Protein AF-A0A420I7E7-F1 (afdb_monomer_lite)

Radius of gyration: 39.07 Å; chains: 1; bounding box: 84×139×110 Å

Organism: NCBI:txid212602

Secondary structure (DSSP, 8-state):
-------------THHHHHHHHHHHHHHHHHHHHHHHHHHHHHHHHHTT--HHHHHHHHHHHTTT--STTGGGTS-TTHHHHHHHHHHHTT------SSSHHHHHHHHHHHT-SSPPPPPTTSTTHHHHS------------------------------------------------------------------PPPTTHHHHTT----TTHHHHHHHHHH--GGGSB-SSS--HHHHHHHHHHHHHHTT--GGGTGGGGGGGB-HHHHHHIIIIITTSSS--HHHHHHHHHHHHS-HHHHHHHHHHHHH--HHHHHHH-TTS-HHHHHHHHHHHHHHHGGGS-GGG-SHHHHHHHHHHHHHTSTTTHHHHHT--SSHHHHHHHHHHHHHHHHHHHHHHHHHHHHHHHHHHHHHHT--HHHHHHHSTTTTSSTT--

Sequence (438 aa):
MPDNNLQAESQISPDSEVNTQISVDSGRQESQVATEYIQKHIDGYSKHNFVGEQLWEAFVDDFENFKTQSDWQRGDNFTVRSLRDMLRSKGVYIPKERGTSTISKHLANLVNSTSFPDWNKEDRDYLKVMPPYRSENKTWRTANSRNKPGYYNHDENLENRYQEAGPSEYYRPRSSAPARQQSILNYNQDNFSHGGQAPQDQASFSRYNVSHNTKQISTLERVYPEKLKYRGDGDTFDYKFHIFMSRCRQSAIPFDETPTAFSVMLTGMALSFYYVHLDQILDPTLDNLCSAMKDRFENFEYRRNQQDAWHELKINDIINMHPEKSLSQCLQIFIEKVDEMKFGLPPGLKNDETVHHKIRSACEDHSAFTTVCDRSASTVNGLISDLQASASRYDRRQLKQRYNRQLEYLNILAPYFQMDASYVLRNHVGLKIIQNMK

Structure (mmCIF, N/CA/C/O backbone):
data_AF-A0A420I7E7-F1
#
_entry.id   AF-A0A420I7E7-F1
#
loop_
_atom_site.group_PDB
_atom_site.id
_atom_site.type_symbol
_atom_site.label_atom_id
_atom_site.label_alt_id
_atom_site.label_comp_id
_atom_site.label_asym_id
_atom_site.label_entity_id
_atom_site.label_seq_id
_atom_site.pdbx_PDB_ins_code
_atom_site.Cartn_x
_atom_site.Cartn_y
_atom_site.Cartn_z
_atom_site.occupancy
_atom_site.B_iso_or_equiv
_atom_site.auth_seq_id
_atom_site.auth_comp_id
_atom_site.auth_asym_id
_atom_site.auth_atom_id
_atom_site.pdbx_PDB_model_num
ATOM 1 N N . MET A 1 1 ? 10.794 -105.557 39.381 1.00 32.12 1 MET A N 1
ATOM 2 C CA . MET A 1 1 ? 12.096 -104.914 39.643 1.00 32.12 1 MET A CA 1
ATOM 3 C C . MET A 1 1 ? 12.225 -103.756 38.669 1.00 32.12 1 MET A C 1
ATOM 5 O O . MET A 1 1 ? 12.002 -104.006 37.489 1.00 32.12 1 MET A O 1
ATOM 9 N N . PRO A 1 2 ? 12.423 -102.521 39.151 1.00 56.84 2 PRO A N 1
ATOM 10 C CA . PRO A 1 2 ? 12.460 -101.319 38.318 1.00 56.84 2 PRO A CA 1
ATOM 11 C C . PRO A 1 2 ? 13.872 -101.043 37.787 1.00 56.84 2 PRO A C 1
ATOM 13 O O . PRO A 1 2 ? 14.835 -101.528 38.373 1.00 56.84 2 PRO A O 1
ATOM 16 N N . ASP A 1 3 ? 13.985 -100.185 36.771 1.00 34.69 3 ASP A N 1
ATOM 17 C CA . ASP A 1 3 ? 15.064 -99.193 36.750 1.00 34.69 3 ASP A CA 1
ATOM 18 C C . ASP A 1 3 ? 14.665 -97.918 35.982 1.00 34.69 3 ASP A C 1
ATOM 20 O O . ASP A 1 3 ? 13.607 -97.875 35.350 1.00 34.69 3 ASP A O 1
ATOM 24 N N . ASN A 1 4 ? 15.439 -96.847 36.173 1.00 39.47 4 ASN A N 1
ATOM 25 C CA . ASN A 1 4 ? 14.902 -95.481 36.243 1.00 39.47 4 ASN A CA 1
ATOM 26 C C . ASN A 1 4 ? 14.775 -94.649 34.950 1.00 39.47 4 ASN A C 1
ATOM 28 O O . ASN A 1 4 ? 15.397 -94.890 33.919 1.00 39.47 4 ASN A O 1
ATOM 32 N N . ASN A 1 5 ? 13.945 -93.609 35.085 1.00 38.84 5 ASN A N 1
ATOM 33 C CA . ASN A 1 5 ? 13.533 -92.630 34.081 1.00 38.84 5 ASN A CA 1
ATOM 34 C C . ASN A 1 5 ? 14.481 -91.410 34.013 1.00 38.84 5 ASN A C 1
ATOM 36 O O . ASN A 1 5 ? 14.996 -90.977 35.043 1.00 38.84 5 ASN A O 1
ATOM 40 N N . LEU A 1 6 ? 14.645 -90.810 32.827 1.00 40.97 6 LEU A N 1
ATOM 41 C CA . LEU A 1 6 ? 15.304 -89.511 32.629 1.00 40.97 6 LEU A CA 1
ATOM 42 C C . LEU A 1 6 ? 14.827 -88.852 31.318 1.00 40.97 6 LEU A C 1
ATOM 44 O O . LEU A 1 6 ? 15.379 -89.080 30.243 1.00 40.97 6 LEU A O 1
ATOM 48 N N . GLN A 1 7 ? 13.807 -87.999 31.417 1.00 38.44 7 GLN A N 1
ATOM 49 C CA . GLN A 1 7 ? 13.461 -86.992 30.409 1.00 38.44 7 GLN A CA 1
ATOM 50 C C . GLN A 1 7 ? 13.280 -85.649 31.119 1.00 38.44 7 GLN A C 1
ATOM 52 O O . GLN A 1 7 ? 12.657 -85.589 32.178 1.00 38.44 7 GLN A O 1
ATOM 57 N N . ALA A 1 8 ? 13.868 -84.591 30.562 1.00 33.88 8 ALA A N 1
ATOM 58 C CA . ALA A 1 8 ? 13.848 -83.253 31.142 1.00 33.88 8 ALA A CA 1
ATOM 59 C C . ALA A 1 8 ? 12.901 -82.343 30.351 1.00 33.88 8 ALA A C 1
ATOM 61 O O . ALA A 1 8 ? 13.100 -82.130 29.156 1.00 33.88 8 ALA A O 1
ATOM 62 N N . GLU A 1 9 ? 11.903 -81.782 31.031 1.00 33.66 9 GLU A N 1
ATOM 63 C CA . GLU A 1 9 ? 11.088 -80.682 30.516 1.00 33.66 9 GLU A CA 1
ATOM 64 C C . GLU A 1 9 ? 11.728 -79.340 30.898 1.00 33.66 9 GLU A C 1
ATOM 66 O O . GLU A 1 9 ? 12.088 -79.122 32.055 1.00 33.66 9 GLU A O 1
ATOM 71 N N . SER A 1 10 ? 11.833 -78.413 29.944 1.00 35.81 10 SER A N 1
ATOM 72 C CA . SER A 1 10 ? 12.172 -77.010 30.210 1.00 35.81 10 SER A CA 1
ATOM 73 C C . SER A 1 10 ? 10.945 -76.133 29.966 1.00 35.81 10 SER A C 1
ATOM 75 O O . SER A 1 10 ? 10.550 -75.928 28.817 1.00 35.81 10 SER A O 1
ATOM 77 N N . GLN A 1 11 ? 10.340 -75.616 31.036 1.00 36.00 11 GLN A N 1
ATOM 78 C CA . GLN A 1 11 ? 9.202 -74.701 30.929 1.00 36.00 11 GLN A CA 1
ATOM 79 C C . GLN A 1 11 ? 9.660 -73.310 30.465 1.00 36.00 11 GLN A C 1
ATOM 81 O O . GLN A 1 11 ? 10.641 -72.769 30.974 1.00 36.00 11 GLN A O 1
ATOM 86 N N . ILE A 1 12 ? 8.924 -72.724 29.519 1.00 40.22 12 ILE A N 1
ATOM 87 C CA . ILE A 1 12 ? 9.077 -71.331 29.079 1.00 40.22 12 ILE A CA 1
ATOM 88 C C . ILE A 1 12 ? 7.895 -70.541 29.658 1.00 40.22 12 ILE A C 1
ATOM 90 O O . ILE A 1 12 ? 6.745 -70.920 29.445 1.00 40.22 12 ILE A O 1
ATOM 94 N N . SER A 1 13 ? 8.176 -69.473 30.415 1.00 40.16 13 SER A N 1
ATOM 95 C CA . SER A 1 13 ? 7.139 -68.636 31.046 1.00 40.16 13 SER A CA 1
ATOM 96 C C . SER A 1 13 ? 6.489 -67.696 30.019 1.00 40.16 13 SER A C 1
ATOM 98 O O . SER A 1 13 ? 7.227 -67.081 29.244 1.00 40.16 13 SER A O 1
ATOM 100 N N . PRO A 1 14 ? 5.153 -67.516 30.023 1.00 46.78 14 PRO A N 1
ATOM 101 C CA . PRO A 1 14 ? 4.445 -66.674 29.048 1.00 46.78 14 PRO A CA 1
ATOM 102 C C . PRO A 1 14 ? 4.691 -65.160 29.208 1.00 46.78 14 PRO A C 1
ATOM 104 O O . PRO A 1 14 ? 4.325 -64.378 28.332 1.00 46.78 14 PRO A O 1
ATOM 107 N N . ASP A 1 15 ? 5.327 -64.721 30.297 1.00 43.09 15 ASP A N 1
ATOM 108 C CA . ASP A 1 15 ? 5.531 -63.297 30.607 1.00 43.09 15 ASP A CA 1
ATOM 109 C C . ASP A 1 15 ? 6.568 -62.600 29.703 1.00 43.09 15 ASP A C 1
ATOM 111 O O . ASP A 1 15 ? 6.621 -61.369 29.647 1.00 43.09 15 ASP A O 1
ATOM 115 N N . SER A 1 16 ? 7.406 -63.360 28.989 1.00 47.81 16 SER A N 1
ATOM 116 C CA . SER A 1 16 ? 8.462 -62.810 28.125 1.00 47.81 16 SER A CA 1
ATOM 117 C C . SER A 1 16 ? 7.927 -62.257 26.800 1.00 47.81 16 SER A C 1
ATOM 119 O O . SER A 1 16 ? 8.373 -61.196 26.355 1.00 47.81 16 SER A O 1
ATOM 121 N N . GLU A 1 17 ? 6.948 -62.925 26.184 1.00 47.41 17 GLU A N 1
ATOM 122 C CA . GLU A 1 17 ? 6.347 -62.481 24.921 1.00 47.41 17 GLU A CA 1
ATOM 123 C C . GLU A 1 17 ? 5.494 -61.226 25.133 1.00 47.41 17 GLU A C 1
ATOM 125 O O . GLU A 1 17 ? 5.670 -60.238 24.422 1.00 47.41 17 GLU A O 1
ATOM 130 N N . VAL A 1 18 ? 4.660 -61.201 26.180 1.00 47.66 18 VAL A N 1
ATOM 131 C CA . VAL A 1 18 ? 3.780 -60.059 26.496 1.00 47.66 18 VAL A CA 1
ATOM 132 C C . VAL A 1 18 ? 4.580 -58.776 26.740 1.00 47.66 18 VAL A C 1
ATOM 134 O O . VAL A 1 18 ? 4.256 -57.727 26.182 1.00 47.66 18 VAL A O 1
ATOM 137 N N . ASN A 1 19 ? 5.663 -58.848 27.520 1.00 44.34 19 ASN A N 1
ATOM 138 C CA . ASN A 1 19 ? 6.485 -57.676 27.832 1.00 44.34 19 ASN A CA 1
ATOM 139 C C . ASN A 1 19 ? 7.280 -57.180 26.601 1.00 44.34 19 ASN A C 1
ATOM 141 O O . ASN A 1 19 ? 7.504 -55.981 26.430 1.00 44.34 19 ASN A O 1
ATOM 145 N N . THR A 1 20 ? 7.645 -58.095 25.693 1.00 50.88 20 THR A N 1
ATOM 146 C CA . THR A 1 20 ? 8.273 -57.752 24.407 1.00 50.88 20 THR A CA 1
ATOM 147 C C . THR A 1 20 ? 7.270 -57.078 23.465 1.00 50.88 20 THR A C 1
ATOM 149 O O . THR A 1 20 ? 7.597 -56.054 22.865 1.00 50.88 20 THR A O 1
ATOM 152 N N . GLN A 1 21 ? 6.030 -57.578 23.389 1.00 50.66 21 GLN A N 1
ATOM 153 C CA . GLN A 1 21 ? 4.949 -56.963 22.613 1.00 50.66 21 GLN A CA 1
ATOM 154 C C . GLN A 1 21 ? 4.658 -55.527 23.086 1.00 50.66 21 GLN A C 1
ATOM 156 O O . GLN A 1 21 ? 4.624 -54.614 22.265 1.00 50.66 21 GLN A O 1
ATOM 161 N N . ILE A 1 22 ? 4.507 -55.314 24.401 1.00 52.28 22 ILE A N 1
ATOM 162 C CA . ILE A 1 22 ? 4.182 -54.002 24.994 1.00 52.28 22 ILE A CA 1
ATOM 163 C C . ILE A 1 22 ? 5.302 -52.980 24.751 1.00 52.28 22 ILE A C 1
ATOM 165 O O . ILE A 1 22 ? 5.020 -51.830 24.413 1.00 52.28 22 ILE A O 1
ATOM 169 N N . SER A 1 23 ? 6.570 -53.391 24.867 1.00 56.19 23 SER A N 1
ATOM 170 C CA . SER A 1 23 ? 7.725 -52.518 24.610 1.00 56.19 23 SER A CA 1
ATOM 171 C C . SER A 1 23 ? 7.819 -52.103 23.133 1.00 56.19 23 SER A C 1
ATOM 173 O O . SER A 1 23 ? 8.045 -50.932 22.819 1.00 56.19 23 SER A O 1
ATOM 175 N N . VAL A 1 24 ? 7.568 -53.043 22.213 1.00 57.84 24 VAL A N 1
ATOM 176 C CA . VAL A 1 24 ? 7.570 -52.779 20.765 1.00 57.84 24 VAL A CA 1
ATOM 177 C C . VAL A 1 24 ? 6.392 -51.895 20.345 1.00 57.84 24 VAL A C 1
ATOM 179 O O . VAL A 1 24 ? 6.581 -51.004 19.518 1.00 57.84 24 VAL A O 1
ATOM 182 N N . ASP A 1 25 ? 5.201 -52.095 20.914 1.00 56.00 25 ASP A N 1
ATOM 183 C CA . ASP A 1 25 ? 4.015 -51.290 20.592 1.00 56.00 25 ASP A CA 1
ATOM 184 C C . ASP A 1 25 ? 4.145 -49.853 21.129 1.00 56.00 25 ASP A C 1
ATOM 186 O O . ASP A 1 25 ? 3.945 -48.893 20.384 1.00 56.00 25 ASP A O 1
ATOM 190 N N . SER A 1 26 ? 4.637 -49.692 22.365 1.00 59.59 26 SER A N 1
ATOM 191 C CA . SER A 1 26 ? 4.950 -48.380 22.962 1.00 59.59 26 SER A CA 1
ATOM 192 C C . SER A 1 26 ? 5.945 -47.584 22.107 1.00 59.59 26 SER A C 1
ATOM 194 O O . SER A 1 26 ? 5.677 -46.444 21.726 1.00 59.59 26 SER A O 1
ATOM 196 N N . GLY A 1 27 ? 7.073 -48.200 21.728 1.00 61.09 27 GLY A N 1
ATOM 197 C CA . GLY A 1 27 ? 8.088 -47.545 20.894 1.00 61.09 27 GLY A CA 1
ATOM 198 C C . GLY A 1 27 ? 7.597 -47.213 19.478 1.00 61.09 27 GLY A C 1
ATOM 199 O O . GLY A 1 27 ? 7.996 -46.203 18.894 1.00 61.09 27 GLY A O 1
ATOM 200 N N . ARG A 1 28 ? 6.688 -48.028 18.928 1.00 62.97 28 ARG A N 1
ATOM 201 C CA . ARG A 1 28 ? 6.045 -47.775 17.632 1.00 62.97 28 ARG A CA 1
ATOM 202 C C . ARG A 1 28 ? 5.073 -46.597 17.703 1.00 62.97 28 ARG A C 1
ATOM 204 O O . ARG A 1 28 ? 5.064 -45.772 16.790 1.00 62.97 28 ARG A O 1
ATOM 211 N N . GLN A 1 29 ? 4.309 -46.491 18.789 1.00 68.19 29 GLN A N 1
ATOM 212 C CA . GLN A 1 29 ? 3.374 -45.394 19.024 1.00 68.19 29 GLN A CA 1
ATOM 213 C C . GLN A 1 29 ? 4.111 -44.060 19.236 1.00 68.19 29 GLN A C 1
ATOM 215 O O . GLN A 1 29 ? 3.751 -43.062 18.612 1.00 68.19 29 GLN A O 1
ATOM 220 N N . GLU A 1 30 ? 5.196 -44.037 20.018 1.00 71.88 30 GLU A N 1
ATOM 221 C CA . GLU A 1 30 ? 6.043 -42.841 20.179 1.00 71.88 30 GLU A CA 1
ATOM 222 C C . GLU A 1 30 ? 6.678 -42.379 18.856 1.00 71.88 30 GLU A C 1
ATOM 224 O O . GLU A 1 30 ? 6.717 -41.180 18.565 1.00 71.88 30 GLU A O 1
ATOM 229 N N . SER A 1 31 ? 7.145 -43.322 18.029 1.00 75.62 31 SER A N 1
ATOM 230 C CA . SER A 1 31 ? 7.728 -43.017 16.717 1.00 75.62 31 SER A CA 1
ATOM 231 C C . SER A 1 31 ? 6.703 -42.420 15.745 1.00 75.62 31 SER A C 1
ATOM 233 O O . SER A 1 31 ? 7.004 -41.461 15.024 1.00 75.62 31 SER A O 1
ATOM 235 N N . GLN A 1 32 ? 5.468 -42.930 15.766 1.00 80.88 32 GLN A N 1
ATOM 236 C CA . GLN A 1 32 ? 4.367 -42.382 14.978 1.00 80.88 32 GLN A CA 1
ATOM 237 C C . GLN A 1 32 ? 3.991 -40.964 15.437 1.00 80.88 32 GLN A C 1
ATOM 239 O O . GLN A 1 32 ? 3.905 -40.069 14.600 1.00 80.88 32 GLN A O 1
ATOM 244 N N . VAL A 1 33 ? 3.862 -40.721 16.747 1.00 85.12 33 VAL A N 1
ATOM 245 C CA . VAL A 1 33 ? 3.541 -39.386 17.291 1.00 85.12 33 VAL A CA 1
ATOM 246 C C . VAL A 1 33 ? 4.613 -38.354 16.925 1.00 85.12 33 VAL A C 1
ATOM 248 O O . VAL A 1 33 ? 4.281 -37.254 16.484 1.00 85.12 33 VAL A O 1
ATOM 251 N N . ALA A 1 34 ? 5.900 -38.702 17.038 1.00 85.38 34 ALA A N 1
ATOM 252 C CA . ALA A 1 34 ? 6.990 -37.815 16.621 1.00 85.38 34 ALA A CA 1
ATOM 253 C C . ALA A 1 34 ? 6.956 -37.522 15.107 1.00 85.38 34 ALA A C 1
ATOM 255 O O . ALA A 1 34 ? 7.209 -36.395 14.684 1.00 85.38 34 ALA A O 1
ATOM 256 N N . THR A 1 35 ? 6.608 -38.520 14.293 1.00 89.38 35 THR A N 1
ATOM 257 C CA . THR A 1 35 ? 6.474 -38.386 12.835 1.00 89.38 35 THR A CA 1
ATOM 258 C C . THR A 1 35 ? 5.319 -37.458 12.450 1.00 89.38 35 THR A C 1
ATOM 260 O O . THR A 1 35 ? 5.520 -36.511 11.691 1.00 89.38 35 THR A O 1
ATOM 263 N N . GLU A 1 36 ? 4.128 -37.680 13.010 1.00 89.19 36 GLU A N 1
ATOM 264 C CA . GLU A 1 36 ? 2.940 -36.851 12.773 1.00 89.19 36 GLU A CA 1
ATOM 265 C C . GLU A 1 36 ? 3.157 -35.403 13.232 1.00 89.19 36 GLU A C 1
ATOM 267 O O . GLU A 1 36 ? 2.757 -34.465 12.539 1.00 89.19 36 GLU A O 1
ATOM 272 N N . TYR A 1 37 ? 3.856 -35.210 14.356 1.00 90.88 37 TYR A N 1
ATOM 273 C CA . TYR A 1 37 ? 4.242 -33.889 14.840 1.00 90.88 37 TYR A CA 1
ATOM 274 C C . TYR A 1 37 ? 5.159 -33.164 13.845 1.00 90.88 37 TYR A C 1
ATOM 276 O O . TYR A 1 37 ? 4.844 -32.053 13.420 1.00 90.88 37 TYR A O 1
ATOM 284 N N . ILE A 1 38 ? 6.248 -33.798 13.393 1.00 92.25 38 ILE A N 1
ATOM 285 C CA . ILE A 1 38 ? 7.159 -33.172 12.423 1.00 92.25 38 ILE A CA 1
ATOM 286 C C . ILE A 1 38 ? 6.428 -32.862 11.108 1.00 92.25 38 ILE A C 1
ATOM 288 O O . ILE A 1 38 ? 6.581 -31.759 10.580 1.00 92.25 38 ILE A O 1
ATOM 292 N N . GLN A 1 39 ? 5.598 -33.780 10.599 1.00 91.19 39 GLN A N 1
ATOM 293 C CA . GLN A 1 39 ? 4.848 -33.562 9.359 1.00 91.19 39 GLN A CA 1
ATOM 294 C C . GLN A 1 39 ? 3.871 -32.382 9.476 1.00 91.19 39 GLN A C 1
ATOM 296 O O . GLN A 1 39 ? 3.858 -31.514 8.605 1.00 91.19 39 GLN A O 1
ATOM 301 N N . LYS A 1 40 ? 3.130 -32.280 10.587 1.00 93.50 40 LYS A N 1
ATOM 302 C CA . LYS A 1 40 ? 2.234 -31.146 10.863 1.00 93.50 40 LYS A CA 1
ATOM 303 C C . LYS A 1 40 ? 2.970 -29.802 10.812 1.00 93.50 40 LYS A C 1
ATOM 305 O O . LYS A 1 40 ? 2.422 -28.835 10.282 1.00 93.50 40 LYS A O 1
ATOM 310 N N . HIS A 1 41 ? 4.191 -29.726 11.344 1.00 91.44 41 HIS A N 1
ATOM 311 C CA . HIS A 1 41 ? 4.982 -28.494 11.307 1.00 91.44 41 HIS A CA 1
ATOM 312 C C . HIS A 1 41 ? 5.585 -28.228 9.914 1.00 91.44 41 HIS A C 1
ATOM 314 O O . HIS A 1 41 ? 5.528 -27.088 9.463 1.00 91.44 41 HIS A O 1
ATOM 320 N N . ILE A 1 42 ? 6.022 -29.247 9.153 1.00 91.06 42 ILE A N 1
ATOM 321 C CA . ILE A 1 42 ? 6.373 -29.093 7.720 1.00 91.06 42 ILE A CA 1
ATOM 322 C C . ILE A 1 42 ? 5.206 -28.469 6.934 1.00 91.06 42 ILE A C 1
ATOM 324 O O . ILE A 1 42 ? 5.407 -27.522 6.165 1.00 91.06 42 ILE A O 1
ATOM 328 N N . ASP A 1 43 ? 3.990 -28.979 7.140 1.00 89.81 43 ASP A N 1
ATOM 329 C CA . ASP A 1 43 ? 2.781 -28.498 6.470 1.00 89.81 43 ASP A CA 1
ATOM 330 C C . ASP A 1 43 ? 2.416 -27.077 6.925 1.00 89.81 43 ASP A C 1
ATOM 332 O O . ASP A 1 43 ? 2.067 -26.232 6.099 1.00 89.81 43 ASP A O 1
ATOM 336 N N . GLY A 1 44 ? 2.559 -26.780 8.222 1.00 86.19 44 GLY A N 1
ATOM 337 C CA . GLY A 1 44 ? 2.379 -25.446 8.800 1.00 86.19 44 GLY A CA 1
ATOM 338 C C . GLY A 1 44 ? 3.327 -24.411 8.192 1.00 86.19 44 GLY A C 1
ATOM 339 O O . GLY A 1 44 ? 2.871 -23.421 7.616 1.00 86.19 44 GLY A O 1
ATOM 340 N N . TYR A 1 45 ? 4.635 -24.666 8.230 1.00 90.12 45 TYR A N 1
ATOM 341 C CA . TYR A 1 45 ? 5.657 -23.791 7.648 1.00 90.12 45 TYR A CA 1
ATOM 342 C C . TYR A 1 45 ? 5.441 -23.566 6.146 1.00 90.12 45 TYR A C 1
ATOM 344 O O . TYR A 1 45 ? 5.587 -22.448 5.649 1.00 90.12 45 TYR A O 1
ATOM 352 N N . SER A 1 46 ? 5.022 -24.611 5.426 1.00 85.56 46 SER A N 1
ATOM 353 C CA . SER A 1 46 ? 4.695 -24.527 3.999 1.00 85.56 46 SER A CA 1
ATOM 354 C C . SER A 1 46 ? 3.437 -23.691 3.739 1.00 85.56 46 SER A C 1
ATOM 356 O O . SER A 1 46 ? 3.429 -22.869 2.823 1.00 85.56 46 SER A O 1
ATOM 358 N N . LYS A 1 47 ? 2.389 -23.854 4.557 1.00 83.56 47 LYS A N 1
ATOM 359 C CA . LYS A 1 47 ? 1.117 -23.118 4.465 1.00 83.56 47 LYS A CA 1
ATOM 360 C C . LYS A 1 47 ? 1.274 -21.628 4.777 1.00 83.56 47 LYS A C 1
ATOM 362 O O . LYS A 1 47 ? 0.658 -20.804 4.104 1.00 83.56 47 LYS A O 1
ATOM 367 N N . HIS A 1 48 ? 2.084 -21.292 5.778 1.00 72.88 48 HIS A N 1
ATOM 368 C CA . HIS A 1 48 ? 2.363 -19.912 6.187 1.00 72.88 48 HIS A CA 1
ATOM 369 C C . HIS A 1 48 ? 3.541 -19.273 5.424 1.00 72.88 48 HIS A C 1
ATOM 371 O O . HIS A 1 48 ? 3.856 -18.111 5.648 1.00 72.88 48 HIS A O 1
ATOM 377 N N . ASN A 1 49 ? 4.149 -20.013 4.487 1.00 81.38 49 ASN A N 1
ATOM 378 C CA . ASN A 1 49 ? 5.283 -19.615 3.647 1.00 81.38 49 ASN A CA 1
ATOM 379 C C . ASN A 1 49 ? 6.489 -19.034 4.409 1.00 81.38 49 ASN A C 1
ATOM 381 O O . ASN A 1 49 ? 7.172 -18.151 3.896 1.00 81.38 49 ASN A O 1
ATOM 385 N N . PHE A 1 50 ? 6.777 -19.538 5.610 1.00 77.44 50 PHE A N 1
ATOM 386 C CA . PHE A 1 50 ? 7.924 -19.066 6.384 1.00 77.44 50 PHE A CA 1
ATOM 387 C C . PHE A 1 50 ? 9.239 -19.290 5.617 1.00 77.44 50 PHE A C 1
ATOM 389 O O . PHE A 1 50 ? 9.450 -20.336 4.992 1.00 77.44 50 PHE A O 1
ATOM 396 N N . VAL A 1 51 ? 10.127 -18.297 5.679 1.00 86.31 51 VAL A N 1
ATOM 397 C CA . VAL A 1 51 ? 11.439 -18.273 5.016 1.00 86.31 51 VAL A CA 1
ATOM 398 C C . VAL A 1 51 ? 12.498 -17.639 5.918 1.00 86.31 51 VAL A C 1
ATOM 400 O O . VAL A 1 51 ? 12.179 -16.841 6.797 1.00 86.31 51 VAL A O 1
ATOM 403 N N . GLY A 1 52 ? 13.766 -17.975 5.675 1.00 85.75 52 GLY A N 1
ATOM 404 C CA . GLY A 1 52 ? 14.924 -17.353 6.316 1.00 85.75 52 GLY A CA 1
ATOM 405 C C . GLY A 1 52 ? 14.848 -17.361 7.843 1.00 85.75 52 GLY A C 1
ATOM 406 O O . GLY A 1 52 ? 14.560 -18.391 8.451 1.00 85.75 52 GLY A O 1
ATOM 407 N N . GLU A 1 53 ? 15.119 -16.205 8.444 1.00 83.44 53 GLU A N 1
ATOM 408 C CA . GLU A 1 53 ? 15.165 -16.007 9.896 1.00 83.44 53 GLU A CA 1
ATOM 409 C C . GLU A 1 53 ? 13.818 -16.296 10.572 1.00 83.44 53 GLU A C 1
ATOM 411 O O . GLU A 1 53 ? 13.787 -17.043 11.543 1.00 83.44 53 GLU A O 1
ATOM 416 N N . GLN A 1 54 ? 12.696 -15.870 9.978 1.00 81.69 54 GLN A N 1
ATOM 417 C CA . GLN A 1 54 ? 11.348 -16.152 10.493 1.00 81.69 54 GLN A CA 1
ATOM 418 C C . GLN A 1 54 ? 11.045 -17.660 10.574 1.00 81.69 54 GLN A C 1
ATOM 420 O O . GLN A 1 54 ? 10.399 -18.123 11.512 1.00 81.69 54 GLN A O 1
ATOM 425 N N . LEU A 1 55 ? 11.505 -18.445 9.590 1.00 90.31 55 LEU A N 1
ATOM 426 C CA . LEU A 1 55 ? 11.363 -19.904 9.629 1.00 90.31 55 LEU A CA 1
ATOM 427 C C . LEU A 1 55 ? 12.259 -20.536 10.695 1.00 90.31 55 LEU A C 1
ATOM 429 O O . LEU A 1 55 ? 11.883 -21.546 11.281 1.00 90.31 55 LEU A O 1
ATOM 433 N N . TRP A 1 56 ? 13.444 -19.974 10.923 1.00 93.38 56 TRP A N 1
ATOM 434 C CA . TRP A 1 56 ? 14.358 -20.455 11.951 1.00 93.38 56 TRP A CA 1
ATOM 435 C C . TRP A 1 56 ? 13.829 -20.166 13.362 1.00 93.38 56 TRP A C 1
ATOM 437 O O . TRP A 1 56 ? 13.819 -21.088 14.170 1.00 93.38 56 TRP A O 1
ATOM 447 N N . GLU A 1 57 ? 13.313 -18.963 13.631 1.00 85.25 57 GLU A N 1
ATOM 448 C CA . GLU A 1 57 ? 12.672 -18.617 14.911 1.00 85.25 57 GLU A CA 1
ATOM 449 C C . GLU A 1 57 ? 11.483 -19.544 15.204 1.00 85.25 57 GLU A C 1
ATOM 451 O O . GLU A 1 57 ? 11.484 -20.245 16.214 1.00 85.25 57 GLU A O 1
ATOM 456 N N . ALA A 1 58 ? 10.530 -19.653 14.268 1.00 86.00 58 ALA A N 1
ATOM 457 C CA . ALA A 1 58 ? 9.378 -20.547 14.417 1.00 86.00 58 ALA A CA 1
ATOM 458 C C . ALA A 1 58 ? 9.795 -22.018 14.608 1.00 86.00 58 ALA A C 1
ATOM 460 O O . ALA A 1 58 ? 9.187 -22.739 15.394 1.00 86.00 58 ALA A O 1
ATOM 461 N N . PHE A 1 59 ? 10.859 -22.461 13.928 1.00 93.25 59 PHE A N 1
ATOM 462 C CA . PHE A 1 59 ? 11.419 -23.799 14.107 1.00 93.25 59 PHE A CA 1
ATOM 463 C C . PHE A 1 59 ? 12.034 -24.014 15.496 1.00 93.25 59 PHE A C 1
ATOM 465 O O . PHE A 1 59 ? 11.852 -25.090 16.064 1.00 93.25 59 PHE A O 1
ATOM 472 N N . VAL A 1 60 ? 12.765 -23.035 16.037 1.00 91.12 60 VAL A N 1
ATOM 473 C CA . VAL A 1 60 ? 13.370 -23.124 17.376 1.00 91.12 60 VAL A CA 1
ATOM 474 C C . VAL A 1 60 ? 12.287 -23.167 18.457 1.00 91.12 60 VAL A C 1
ATOM 476 O O . VAL A 1 60 ? 12.378 -24.011 19.348 1.00 91.12 60 VAL A O 1
ATOM 479 N N . ASP A 1 61 ? 11.250 -22.334 18.338 1.00 88.31 61 ASP A N 1
ATOM 480 C CA . ASP A 1 61 ? 10.118 -22.290 19.272 1.00 88.31 61 ASP A CA 1
ATOM 481 C C . ASP A 1 61 ? 9.293 -23.589 19.239 1.00 88.31 61 ASP A C 1
ATOM 483 O O . ASP A 1 61 ? 9.080 -24.228 20.272 1.00 88.31 61 ASP A O 1
ATOM 487 N N . ASP A 1 62 ? 8.861 -24.029 18.051 1.00 90.38 62 ASP A N 1
ATOM 488 C CA . ASP A 1 62 ? 8.044 -25.240 17.902 1.00 90.38 62 ASP A CA 1
ATOM 489 C C . ASP A 1 62 ? 8.802 -26.500 18.357 1.00 90.38 62 ASP A C 1
ATOM 491 O O . ASP A 1 62 ? 8.242 -27.380 19.014 1.00 90.38 62 ASP A O 1
ATOM 495 N N . PHE A 1 63 ? 10.097 -26.595 18.046 1.00 93.00 63 PHE A N 1
ATOM 496 C CA . PHE A 1 63 ? 10.923 -27.752 18.390 1.00 93.00 63 PHE A CA 1
ATOM 497 C C . PHE A 1 63 ? 11.750 -27.565 19.666 1.00 93.00 63 PHE A C 1
ATOM 499 O O . PHE A 1 63 ? 12.698 -28.325 19.874 1.00 93.00 63 PHE A O 1
ATOM 506 N N . GLU A 1 64 ? 11.366 -26.655 20.574 1.00 88.62 64 GLU A N 1
ATOM 507 C CA . GLU A 1 64 ? 12.109 -26.413 21.821 1.00 88.62 64 GLU A CA 1
ATOM 508 C C . GLU A 1 64 ? 12.336 -27.713 22.619 1.00 88.62 64 GLU A C 1
ATOM 510 O O . GLU A 1 64 ? 13.379 -27.906 23.231 1.00 88.62 64 GLU A O 1
ATOM 515 N N . ASN A 1 65 ? 11.406 -28.669 22.567 1.00 86.19 65 ASN A N 1
ATOM 516 C CA . ASN A 1 65 ? 11.520 -29.948 23.275 1.00 86.19 65 ASN A CA 1
ATOM 517 C C . ASN A 1 65 ? 12.420 -31.002 22.583 1.00 86.19 65 ASN A C 1
ATOM 519 O O . ASN A 1 65 ? 12.642 -32.071 23.147 1.00 86.19 65 ASN A O 1
ATOM 523 N N . PHE A 1 66 ? 12.962 -30.724 21.392 1.00 89.88 66 PHE A N 1
ATOM 524 C CA . PHE A 1 66 ? 13.792 -31.640 20.590 1.00 89.88 66 PHE A CA 1
ATOM 525 C C . PHE A 1 66 ? 15.287 -31.255 20.641 1.00 89.88 66 PHE A C 1
ATOM 527 O O . PHE A 1 66 ? 15.975 -31.148 19.618 1.00 89.88 66 PHE A O 1
ATOM 534 N N . LYS A 1 67 ? 15.812 -31.025 21.854 1.00 87.69 67 LYS A N 1
ATOM 535 C CA . LYS A 1 67 ? 17.193 -30.543 22.071 1.00 87.69 67 LYS A CA 1
ATOM 536 C C . LYS A 1 67 ? 18.268 -31.618 21.849 1.00 87.69 67 LYS A C 1
ATOM 538 O O . LYS A 1 67 ? 19.444 -31.265 21.766 1.00 87.69 67 LYS A O 1
ATOM 543 N N . THR A 1 68 ? 17.923 -32.907 21.753 1.00 88.75 68 THR A N 1
ATOM 544 C CA . THR A 1 68 ? 18.890 -34.016 21.629 1.00 88.75 68 THR A CA 1
ATOM 545 C C . THR A 1 68 ? 18.776 -34.770 20.302 1.00 88.75 68 THR A C 1
ATOM 547 O O . THR A 1 68 ? 17.717 -34.844 19.682 1.00 88.75 68 THR A O 1
ATOM 550 N N . GLN A 1 69 ? 19.871 -35.410 19.869 1.00 87.75 69 GLN A N 1
ATOM 551 C CA . GLN A 1 69 ? 19.873 -36.251 18.663 1.00 87.75 69 GLN A CA 1
ATOM 552 C C . GLN A 1 69 ? 18.836 -37.389 18.744 1.00 87.75 69 GLN A C 1
ATOM 554 O O . GLN A 1 69 ? 18.242 -37.739 17.727 1.00 87.75 69 GLN A O 1
ATOM 559 N N . SER A 1 70 ? 18.612 -37.950 19.936 1.00 86.06 70 SER A N 1
ATOM 560 C CA . SER A 1 70 ? 17.641 -39.022 20.187 1.00 86.06 70 SER A CA 1
ATOM 561 C C . SER A 1 70 ? 16.197 -38.606 19.906 1.00 86.06 70 SER A C 1
ATOM 563 O O . SER A 1 70 ? 15.416 -39.432 19.445 1.00 86.06 70 SER A O 1
ATOM 565 N N . ASP A 1 71 ? 15.838 -37.336 20.108 1.00 86.62 71 ASP A N 1
ATOM 566 C CA . ASP A 1 71 ? 14.473 -36.836 19.876 1.00 86.62 71 ASP A CA 1
ATOM 567 C C . ASP A 1 71 ? 14.129 -36.885 18.382 1.00 86.62 71 ASP A C 1
ATOM 569 O O . ASP A 1 71 ? 13.105 -37.427 17.966 1.00 86.62 71 ASP A O 1
ATOM 573 N N . TRP A 1 72 ? 15.082 -36.451 17.559 1.00 88.00 72 TRP A N 1
ATOM 574 C CA . TRP A 1 72 ? 15.038 -36.521 16.098 1.00 88.00 72 TRP A CA 1
ATOM 575 C C . TRP A 1 72 ? 15.243 -37.926 15.515 1.00 88.00 72 TRP A C 1
ATOM 577 O O . TRP A 1 72 ? 15.204 -38.080 14.296 1.00 88.00 72 TRP A O 1
ATOM 587 N N . GLN A 1 73 ? 15.521 -38.938 16.341 1.00 87.62 73 GLN A N 1
ATOM 588 C CA . GLN A 1 73 ? 15.581 -40.345 15.924 1.00 87.62 73 GLN A CA 1
ATOM 589 C C . GLN A 1 73 ? 14.270 -41.098 16.187 1.00 87.62 73 GLN A C 1
ATOM 591 O O . GLN A 1 73 ? 14.128 -42.223 15.715 1.00 87.62 73 GLN A O 1
ATOM 596 N N . ARG A 1 74 ? 13.311 -40.488 16.904 1.00 85.25 74 ARG A N 1
ATOM 597 C CA . ARG A 1 74 ? 11.966 -41.053 17.102 1.00 85.25 74 ARG A CA 1
ATOM 598 C C . ARG A 1 74 ? 11.115 -40.907 15.838 1.00 85.25 74 ARG A C 1
ATOM 600 O O . ARG A 1 74 ? 10.420 -41.845 15.461 1.00 85.25 74 ARG A O 1
ATOM 607 N N . GLY A 1 75 ? 11.189 -39.752 15.175 1.00 85.75 75 GLY A N 1
ATOM 608 C CA . GLY A 1 75 ? 10.530 -39.517 13.887 1.00 85.75 75 GLY A CA 1
ATOM 609 C C . GLY A 1 75 ? 11.163 -40.325 12.750 1.00 85.75 75 GLY A C 1
ATOM 610 O O . GLY A 1 75 ? 12.357 -40.634 12.780 1.00 85.75 75 GLY A O 1
ATOM 611 N N . ASP A 1 76 ? 10.379 -40.667 11.728 1.00 87.62 76 ASP A N 1
ATOM 612 C CA . ASP A 1 76 ? 10.880 -41.482 10.623 1.00 87.62 76 ASP A CA 1
ATOM 613 C C . ASP A 1 76 ? 11.927 -40.751 9.746 1.00 87.62 76 ASP A C 1
ATOM 615 O O . ASP A 1 76 ? 11.934 -39.528 9.570 1.00 87.62 76 ASP A O 1
ATOM 619 N N . ASN A 1 77 ? 12.821 -41.536 9.136 1.00 85.88 77 ASN A N 1
ATOM 620 C CA . ASN A 1 77 ? 13.956 -41.029 8.357 1.00 85.88 77 ASN A CA 1
ATOM 621 C C . ASN A 1 77 ? 13.576 -40.249 7.081 1.00 85.88 77 ASN A C 1
ATOM 623 O O . ASN A 1 77 ? 14.433 -39.543 6.539 1.00 85.88 77 ASN A O 1
ATOM 627 N N . PHE A 1 78 ? 12.362 -40.408 6.548 1.00 87.38 78 PHE A N 1
ATOM 628 C CA . PHE A 1 78 ? 11.868 -39.633 5.412 1.00 87.38 78 PHE A CA 1
ATOM 629 C C . PHE A 1 78 ? 11.318 -38.292 5.885 1.00 87.38 78 PHE A C 1
ATOM 631 O O . PHE A 1 78 ? 11.768 -37.277 5.365 1.00 87.38 78 PHE A O 1
ATOM 638 N N . THR A 1 79 ? 10.457 -38.252 6.903 1.00 88.62 79 THR A N 1
ATOM 639 C CA . THR A 1 79 ? 9.884 -36.992 7.418 1.00 88.62 79 THR A CA 1
ATOM 640 C C . THR A 1 79 ? 10.960 -36.080 8.015 1.00 88.62 79 THR A C 1
ATOM 642 O O . THR A 1 79 ? 11.040 -34.903 7.661 1.00 88.62 79 THR A O 1
ATOM 645 N N . VAL A 1 80 ? 11.895 -36.623 8.806 1.00 89.81 80 VAL A N 1
ATOM 646 C CA . VAL A 1 80 ? 13.049 -35.870 9.346 1.00 89.81 80 VAL A CA 1
ATOM 647 C C . VAL A 1 80 ? 13.945 -35.312 8.222 1.00 89.81 80 VAL A C 1
ATOM 649 O O . VAL A 1 80 ? 14.480 -34.203 8.316 1.00 89.81 80 VAL A O 1
ATOM 652 N N . ARG A 1 81 ? 14.090 -36.046 7.109 1.00 89.50 81 ARG A N 1
ATOM 653 C CA . ARG A 1 81 ? 14.827 -35.580 5.921 1.00 89.50 81 ARG A CA 1
ATOM 654 C C . ARG A 1 81 ? 14.054 -34.509 5.149 1.00 89.50 81 ARG A C 1
ATOM 656 O O . ARG A 1 81 ? 14.669 -33.530 4.730 1.00 89.50 81 ARG A O 1
ATOM 663 N N . SER A 1 82 ? 12.744 -34.680 4.990 1.00 90.31 82 SER A N 1
ATOM 664 C CA . SER A 1 82 ? 11.846 -33.719 4.347 1.00 90.31 82 SER A CA 1
ATOM 665 C C . SER A 1 82 ? 11.845 -32.387 5.091 1.00 90.31 82 SER A C 1
ATOM 667 O O . SER A 1 82 ? 11.981 -31.352 4.446 1.00 90.31 82 SER A O 1
ATOM 669 N N . LEU A 1 83 ? 11.824 -32.401 6.431 1.00 93.12 83 LEU A N 1
ATOM 670 C CA . LEU A 1 83 ? 11.994 -31.203 7.258 1.00 93.12 83 LEU A CA 1
ATOM 671 C C . LEU A 1 83 ? 13.314 -30.488 6.944 1.00 93.12 83 LEU A C 1
ATOM 673 O O . LEU A 1 83 ? 13.302 -29.308 6.606 1.00 93.12 83 LEU A O 1
ATOM 677 N N . ARG A 1 84 ? 14.452 -31.199 6.989 1.00 92.50 84 ARG A N 1
ATOM 678 C CA . ARG A 1 84 ? 15.771 -30.619 6.670 1.00 92.50 84 ARG A CA 1
ATOM 679 C C . ARG A 1 84 ? 15.807 -30.001 5.270 1.00 92.50 84 ARG A C 1
ATOM 681 O O . ARG A 1 84 ? 16.360 -28.918 5.085 1.00 92.50 84 ARG A O 1
ATOM 688 N N . ASP A 1 85 ? 15.291 -30.710 4.269 1.00 89.94 85 ASP A N 1
ATOM 689 C CA . ASP A 1 85 ? 15.340 -30.244 2.882 1.00 89.94 85 ASP A CA 1
ATOM 690 C C . ASP A 1 85 ? 14.352 -29.091 2.623 1.00 89.94 85 ASP A C 1
ATOM 692 O O . ASP A 1 85 ? 14.695 -28.181 1.868 1.00 89.94 85 ASP A O 1
ATOM 696 N N . MET A 1 86 ? 13.211 -29.053 3.321 1.00 92.38 86 MET A N 1
ATOM 697 C CA . MET A 1 86 ? 12.294 -27.909 3.362 1.00 92.38 86 MET A CA 1
ATOM 698 C C . MET A 1 86 ? 12.972 -26.685 3.997 1.00 92.38 86 MET A C 1
ATOM 700 O O . MET A 1 86 ? 13.098 -25.669 3.314 1.00 92.38 86 MET A O 1
ATOM 704 N N . LEU A 1 87 ? 13.509 -26.807 5.222 1.00 90.81 87 LEU A N 1
ATOM 705 C CA . LEU A 1 87 ? 14.238 -25.743 5.934 1.00 90.81 87 LEU A CA 1
ATOM 706 C C . LEU A 1 87 ? 15.343 -25.142 5.049 1.00 90.81 87 LEU A C 1
ATOM 708 O O . LEU A 1 87 ? 15.403 -23.927 4.855 1.00 90.81 87 LEU A O 1
ATOM 712 N N . ARG A 1 88 ? 16.149 -26.001 4.408 1.00 91.75 88 ARG A N 1
ATOM 713 C CA . ARG A 1 88 ? 17.171 -25.567 3.444 1.00 91.75 88 ARG A CA 1
ATOM 714 C C . ARG A 1 88 ? 16.582 -24.880 2.220 1.00 91.75 88 ARG A C 1
ATOM 716 O O . ARG A 1 88 ? 17.092 -23.835 1.842 1.00 91.75 88 ARG A O 1
ATOM 723 N N . SER A 1 89 ? 15.530 -25.417 1.600 1.00 86.81 89 SER A N 1
ATOM 724 C CA . SER A 1 89 ? 14.896 -24.782 0.429 1.00 86.81 89 SER A CA 1
ATOM 725 C C . SER A 1 89 ? 14.308 -23.397 0.723 1.00 86.81 89 SER A C 1
ATOM 727 O O . SER A 1 89 ? 14.171 -22.584 -0.187 1.00 86.81 89 SER A O 1
ATOM 729 N N . LYS A 1 90 ? 13.992 -23.130 1.995 1.00 85.81 90 LYS A N 1
ATOM 730 C CA . LYS A 1 90 ? 13.387 -21.894 2.493 1.00 85.81 90 LYS A CA 1
ATOM 731 C C . LYS A 1 90 ? 14.390 -20.918 3.120 1.00 85.81 90 LYS A C 1
ATOM 733 O O . LYS A 1 90 ? 13.973 -19.869 3.596 1.00 85.81 90 LYS A O 1
ATOM 738 N N . GLY A 1 91 ? 15.693 -21.212 3.103 1.00 86.00 91 GLY A N 1
ATOM 739 C CA . GLY A 1 91 ? 16.731 -20.265 3.533 1.00 86.00 91 GLY A CA 1
ATOM 740 C C . GLY A 1 91 ? 17.437 -20.571 4.851 1.00 86.00 91 GLY A C 1
ATOM 741 O O . GLY A 1 91 ? 18.327 -19.810 5.210 1.00 86.00 91 GLY A O 1
ATOM 742 N N . VAL A 1 92 ? 17.129 -21.669 5.546 1.00 88.88 92 VAL A N 1
ATOM 743 C CA . VAL A 1 92 ? 17.804 -22.041 6.805 1.00 88.88 92 VAL A CA 1
ATOM 744 C C . VAL A 1 92 ? 18.946 -23.024 6.523 1.00 88.88 92 VAL A C 1
ATOM 746 O O . VAL A 1 92 ? 18.722 -24.122 6.006 1.00 88.88 92 VAL A O 1
ATOM 749 N N . TYR A 1 93 ? 20.189 -22.649 6.836 1.00 91.50 93 TYR A N 1
ATOM 750 C CA . TYR A 1 93 ? 21.353 -23.490 6.547 1.00 91.50 93 TYR A CA 1
ATOM 751 C C . TYR A 1 93 ? 21.475 -24.683 7.511 1.00 91.50 93 TYR A C 1
ATOM 753 O O . TYR A 1 93 ? 21.495 -24.526 8.728 1.00 91.50 93 TYR A O 1
ATOM 761 N N . ILE A 1 94 ? 21.610 -25.894 6.952 1.00 89.19 94 ILE A N 1
ATOM 762 C CA . ILE A 1 94 ? 21.821 -27.145 7.704 1.00 89.19 94 ILE A CA 1
ATOM 7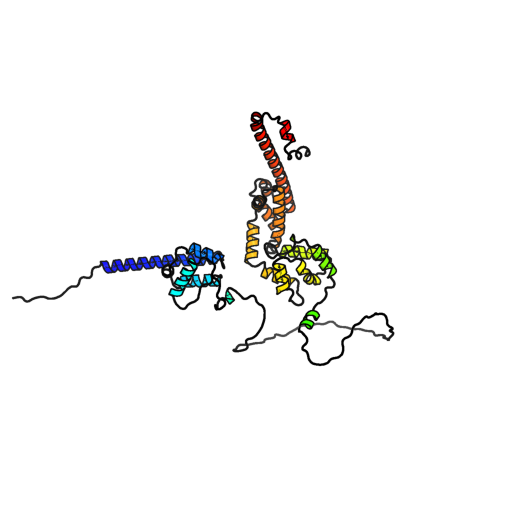63 C C . ILE A 1 94 ? 22.813 -28.036 6.937 1.00 89.19 94 ILE A C 1
ATOM 765 O O . ILE A 1 94 ? 22.496 -28.408 5.807 1.00 89.19 94 ILE A O 1
ATOM 769 N N . PRO A 1 95 ? 23.985 -28.422 7.472 1.00 85.19 95 PRO A N 1
ATOM 770 C CA . PRO A 1 95 ? 24.973 -29.210 6.727 1.00 85.19 95 PRO A CA 1
ATOM 771 C C . PRO A 1 95 ? 24.450 -30.545 6.156 1.00 85.19 95 PRO A C 1
ATOM 773 O O . PRO A 1 95 ? 23.703 -31.285 6.800 1.00 85.19 95 PRO A O 1
ATOM 776 N N . LYS A 1 96 ? 24.880 -30.890 4.932 1.00 83.06 96 LYS A N 1
ATOM 777 C CA . LYS A 1 96 ? 24.555 -32.163 4.252 1.00 83.06 96 LYS A CA 1
ATOM 778 C C . LYS A 1 96 ? 25.709 -33.171 4.337 1.00 83.06 96 LYS A C 1
ATOM 780 O O . LYS A 1 96 ? 26.367 -33.476 3.345 1.00 83.06 96 LYS A O 1
ATOM 785 N N . GLU A 1 97 ? 25.924 -33.723 5.528 1.00 80.62 97 GLU A N 1
ATOM 786 C CA . GLU A 1 97 ? 26.896 -34.802 5.768 1.00 80.62 97 GLU A CA 1
ATOM 787 C C . GLU A 1 97 ? 26.322 -36.201 5.478 1.00 80.62 97 GLU A C 1
ATOM 789 O O . GLU A 1 97 ? 25.125 -36.449 5.646 1.00 80.62 97 GLU A O 1
ATOM 794 N N . ARG A 1 98 ? 27.181 -37.150 5.074 1.00 67.75 98 ARG A N 1
ATOM 795 C CA . ARG A 1 98 ? 26.775 -38.539 4.793 1.00 67.75 98 ARG A CA 1
ATOM 796 C C . ARG A 1 98 ? 26.534 -39.320 6.090 1.00 67.75 98 ARG A C 1
ATOM 798 O O . ARG A 1 98 ? 27.475 -39.631 6.808 1.00 67.75 98 ARG A O 1
ATOM 805 N N . GLY A 1 99 ? 25.281 -39.693 6.329 1.00 63.69 99 GLY A N 1
ATOM 806 C CA . GLY A 1 99 ? 24.840 -40.535 7.442 1.00 63.69 99 GLY A CA 1
ATOM 807 C C . GLY A 1 99 ? 23.335 -40.378 7.667 1.00 63.69 99 GLY A C 1
ATOM 808 O O . GLY A 1 99 ? 22.727 -39.443 7.150 1.00 63.69 99 GLY A O 1
ATOM 809 N N . THR A 1 100 ? 22.711 -41.291 8.409 1.00 58.72 100 THR A N 1
ATOM 810 C CA . THR A 1 100 ? 21.320 -41.123 8.877 1.00 58.72 100 THR A CA 1
ATOM 811 C C . THR A 1 100 ? 21.279 -40.313 10.172 1.00 58.72 100 THR A C 1
ATOM 813 O O . THR A 1 100 ? 20.546 -39.333 10.260 1.00 58.72 100 THR A O 1
ATOM 816 N N . SER A 1 101 ? 22.153 -40.636 11.130 1.00 67.00 101 SER A N 1
ATOM 817 C CA . SER A 1 101 ? 22.311 -39.920 12.407 1.00 67.00 101 SER A CA 1
ATOM 818 C C . SER A 1 101 ? 22.801 -38.472 12.272 1.00 67.00 101 SER A C 1
ATOM 820 O O . SER A 1 101 ? 22.595 -37.669 13.182 1.00 67.00 101 SER A O 1
ATOM 822 N N . THR A 1 102 ? 23.419 -38.103 11.143 1.00 80.19 102 THR A N 1
ATOM 823 C CA . THR A 1 102 ? 23.908 -36.735 10.914 1.00 80.19 102 THR A CA 1
ATOM 824 C C . THR A 1 102 ? 22.763 -35.730 10.805 1.00 80.19 102 THR A C 1
ATOM 826 O O . THR A 1 102 ? 22.918 -34.608 11.273 1.00 80.19 102 THR A O 1
ATOM 829 N N . ILE A 1 103 ? 21.604 -36.098 10.244 1.00 85.69 103 ILE A N 1
ATOM 830 C CA . ILE A 1 103 ? 20.462 -35.173 10.114 1.00 85.69 103 ILE A CA 1
ATOM 831 C C . ILE A 1 103 ? 19.921 -34.814 11.502 1.00 85.69 103 ILE A C 1
ATOM 833 O O . ILE A 1 103 ? 19.835 -33.636 11.839 1.00 85.69 103 ILE A O 1
ATOM 837 N N . SER A 1 104 ? 19.653 -35.831 12.325 1.00 88.56 104 SER A N 1
ATOM 838 C CA . SER A 1 104 ? 19.190 -35.692 13.708 1.00 88.56 104 SER A CA 1
ATOM 839 C C . SER A 1 104 ? 20.131 -34.830 14.560 1.00 88.56 104 SER A C 1
ATOM 841 O O . SER A 1 104 ? 19.677 -33.991 15.333 1.00 88.56 104 SER A O 1
ATOM 843 N N . LYS A 1 105 ? 21.453 -34.980 14.379 1.00 89.56 105 LYS A N 1
ATOM 844 C CA . LYS A 1 105 ? 22.464 -34.156 15.059 1.00 89.56 105 LYS A CA 1
ATOM 845 C C . LYS A 1 105 ? 22.398 -32.686 14.630 1.00 89.56 105 LYS A C 1
ATOM 847 O O . LYS A 1 105 ? 22.461 -31.803 15.478 1.00 89.56 105 LYS A O 1
ATOM 852 N N . HIS A 1 106 ? 22.284 -32.406 13.331 1.00 89.75 106 HIS A N 1
ATOM 853 C CA . HIS A 1 106 ? 22.249 -31.023 12.848 1.00 89.75 106 HIS A CA 1
ATOM 854 C C . HIS A 1 106 ? 20.941 -30.303 13.194 1.00 89.75 106 HIS A C 1
ATOM 856 O O . HIS A 1 106 ? 20.989 -29.111 13.477 1.00 89.75 106 HIS A O 1
ATOM 862 N N . LEU A 1 107 ? 19.804 -31.006 13.233 1.00 90.62 107 LEU A N 1
ATOM 863 C CA . LEU A 1 107 ? 18.538 -30.436 13.706 1.00 90.62 107 LEU A CA 1
ATOM 864 C C . LEU A 1 107 ? 18.587 -30.122 15.209 1.00 90.62 107 LEU A C 1
ATOM 866 O O . LEU A 1 107 ? 18.229 -29.015 15.598 1.00 90.62 107 LEU A O 1
ATOM 870 N N . ALA A 1 108 ? 19.139 -31.017 16.038 1.00 91.25 108 ALA A N 1
ATOM 871 C CA . ALA A 1 108 ? 19.381 -30.731 17.455 1.00 91.25 108 ALA A CA 1
ATOM 872 C C . ALA A 1 108 ? 20.315 -29.520 17.652 1.00 91.25 108 ALA A C 1
ATOM 874 O O . ALA A 1 108 ? 20.035 -28.642 18.464 1.00 91.25 108 ALA A O 1
ATOM 875 N N . ASN A 1 109 ? 21.403 -29.420 16.879 1.00 90.69 109 ASN A N 1
ATOM 876 C CA . ASN A 1 109 ? 22.289 -28.252 16.922 1.00 90.69 109 ASN A CA 1
ATOM 877 C C . ASN A 1 109 ? 21.580 -26.953 16.493 1.00 90.69 109 ASN A C 1
ATOM 879 O O . ASN A 1 109 ? 21.905 -25.894 17.020 1.00 90.69 109 ASN A O 1
ATOM 883 N N . LEU A 1 110 ? 20.630 -27.029 15.554 1.00 91.19 110 LEU A N 1
ATOM 884 C CA . LEU A 1 110 ? 19.860 -25.881 15.077 1.00 91.19 110 LEU A CA 1
ATOM 885 C C . LEU A 1 110 ? 18.848 -25.393 16.127 1.00 91.19 110 LEU A C 1
ATOM 887 O O . LEU A 1 110 ? 18.783 -24.193 16.367 1.00 91.19 110 LEU A O 1
ATOM 891 N N . VAL A 1 111 ? 18.129 -26.296 16.806 1.00 92.06 111 VAL A N 1
ATOM 892 C CA . VAL A 1 111 ? 17.236 -25.937 17.932 1.00 92.06 111 VAL A CA 1
ATOM 893 C C . VAL A 1 111 ? 18.012 -25.258 19.064 1.00 92.06 111 VAL A C 1
ATOM 895 O O . VAL A 1 111 ? 17.540 -24.297 19.656 1.00 92.06 111 VAL A O 1
ATOM 898 N N . ASN A 1 112 ? 19.230 -25.724 19.355 1.00 87.50 112 ASN A N 1
ATOM 899 C CA . ASN A 1 112 ? 20.079 -25.139 20.399 1.00 87.50 112 ASN A CA 1
ATOM 900 C C . ASN A 1 112 ? 20.897 -23.913 19.929 1.00 87.50 112 ASN A C 1
ATOM 902 O O . ASN A 1 112 ? 21.757 -23.439 20.674 1.00 87.50 112 ASN A O 1
ATOM 906 N N . SER A 1 113 ? 20.698 -23.418 18.701 1.00 86.12 113 SER A N 1
ATOM 907 C CA . SER A 1 113 ? 21.441 -22.260 18.187 1.00 86.12 113 SER A CA 1
ATOM 908 C C . SER A 1 113 ? 20.853 -20.942 18.702 1.00 86.12 113 SER A C 1
ATOM 910 O O . SER A 1 113 ? 19.643 -20.768 18.754 1.00 86.12 113 SER A O 1
ATOM 912 N N . THR A 1 114 ? 21.715 -19.994 19.077 1.00 81.06 114 THR A N 1
ATOM 913 C CA . THR A 1 114 ? 21.315 -18.675 19.611 1.00 81.06 114 THR A CA 1
ATOM 914 C C . THR A 1 114 ? 21.344 -17.560 18.559 1.00 81.06 114 THR A C 1
ATOM 916 O O . THR A 1 114 ? 21.270 -16.384 18.905 1.00 81.06 114 THR A O 1
ATOM 919 N N . SER A 1 115 ? 21.556 -17.905 17.290 1.00 80.69 115 SER A N 1
ATOM 920 C CA . SER A 1 115 ? 21.729 -16.966 16.178 1.00 80.69 115 SER A CA 1
ATOM 921 C C . SER A 1 115 ? 21.429 -17.656 14.852 1.00 80.69 115 SER A C 1
ATOM 923 O O . SER A 1 115 ? 21.836 -18.807 14.666 1.00 80.69 115 SER A O 1
ATOM 925 N N . PHE A 1 116 ? 20.805 -16.933 13.922 1.00 84.19 116 PHE A N 1
ATOM 926 C CA . PHE A 1 116 ? 20.476 -17.433 12.590 1.00 84.19 116 PHE A CA 1
ATOM 927 C C . PHE A 1 116 ? 21.713 -18.014 11.863 1.00 84.19 116 PHE A C 1
ATOM 929 O O . PHE A 1 116 ? 22.766 -17.370 11.845 1.00 84.19 116 PHE A O 1
ATOM 936 N N . PRO A 1 117 ? 21.641 -19.230 11.282 1.00 85.00 117 PRO A N 1
ATOM 937 C CA . PRO A 1 117 ? 22.814 -19.900 10.724 1.00 85.00 117 PRO A CA 1
ATOM 938 C C . PRO A 1 117 ? 23.249 -19.334 9.363 1.00 85.00 117 PRO A C 1
ATOM 940 O O . PRO A 1 117 ? 22.537 -19.446 8.361 1.00 85.00 117 PRO A O 1
ATOM 943 N N . ASP A 1 118 ? 24.484 -18.834 9.305 1.00 80.88 118 ASP A N 1
ATOM 944 C CA . ASP A 1 118 ? 25.142 -18.425 8.062 1.00 80.88 118 ASP A CA 1
ATOM 945 C C . ASP A 1 118 ? 25.286 -19.582 7.062 1.00 80.88 118 ASP A C 1
ATOM 947 O O . ASP A 1 118 ? 25.721 -20.690 7.393 1.00 80.88 118 ASP A O 1
ATOM 951 N N . TRP A 1 119 ? 25.002 -19.301 5.790 1.00 84.94 119 TRP A N 1
ATOM 952 C CA . TRP A 1 119 ? 25.218 -20.259 4.710 1.00 84.94 119 TRP A CA 1
ATOM 953 C C . TRP A 1 119 ? 26.697 -20.394 4.343 1.00 84.94 119 TRP A C 1
ATOM 955 O O . TRP A 1 119 ? 27.365 -19.418 3.992 1.00 84.94 119 TRP A O 1
ATOM 965 N N . ASN A 1 120 ? 27.187 -21.635 4.277 1.00 82.06 120 ASN A N 1
ATOM 966 C CA . ASN A 1 120 ? 28.483 -21.905 3.660 1.00 82.06 120 ASN A CA 1
ATOM 967 C C . ASN A 1 120 ? 28.421 -21.644 2.141 1.00 82.06 120 ASN A C 1
ATOM 969 O O . ASN A 1 120 ? 27.689 -22.318 1.416 1.00 82.06 120 ASN A O 1
ATOM 973 N N . LYS A 1 121 ? 29.251 -20.712 1.657 1.00 78.19 121 LYS A N 1
ATOM 974 C CA . LYS A 1 121 ? 29.376 -20.331 0.236 1.00 78.19 121 LYS A CA 1
ATOM 975 C C . LYS A 1 121 ? 29.848 -21.474 -0.674 1.00 78.19 121 LYS A C 1
ATOM 977 O O . LYS A 1 121 ? 29.654 -21.406 -1.884 1.00 78.19 121 LYS A O 1
ATOM 982 N N . GLU A 1 122 ? 30.458 -22.510 -0.100 1.00 76.12 122 GLU A N 1
ATOM 983 C CA . GLU A 1 122 ? 30.920 -23.719 -0.796 1.00 76.12 122 GLU A CA 1
ATOM 984 C C . GLU A 1 122 ? 29.839 -24.817 -0.893 1.00 76.12 122 GLU A C 1
ATOM 986 O O . GLU A 1 122 ? 30.028 -25.823 -1.583 1.00 76.12 122 GLU A O 1
ATOM 991 N N . ASP A 1 123 ? 28.691 -24.654 -0.220 1.00 80.94 123 ASP A N 1
ATOM 992 C CA . ASP A 1 123 ? 27.589 -25.616 -0.285 1.00 80.94 123 ASP A CA 1
ATOM 993 C C . ASP A 1 123 ? 26.947 -25.621 -1.688 1.00 80.94 123 ASP A C 1
ATOM 995 O O . ASP A 1 123 ? 26.630 -24.584 -2.270 1.00 80.94 123 ASP A O 1
ATOM 999 N N . ARG A 1 124 ? 26.698 -26.813 -2.244 1.00 79.62 124 ARG A N 1
ATOM 1000 C CA . ARG A 1 124 ? 26.115 -26.987 -3.588 1.00 79.62 124 ARG A CA 1
ATOM 1001 C C . ARG A 1 124 ? 24.694 -26.441 -3.747 1.00 79.62 124 ARG A C 1
ATOM 1003 O O . ARG A 1 124 ? 24.251 -26.258 -4.882 1.00 79.62 124 ARG A O 1
ATOM 1010 N N . ASP A 1 125 ? 23.965 -26.233 -2.654 1.00 76.00 125 ASP A N 1
ATOM 1011 C CA . ASP A 1 125 ? 22.656 -25.582 -2.678 1.00 76.00 125 ASP A CA 1
ATOM 1012 C C . ASP A 1 125 ? 22.738 -24.077 -2.364 1.00 76.00 125 ASP A C 1
ATOM 1014 O O . ASP A 1 125 ? 21.729 -23.400 -2.542 1.00 76.00 125 ASP A O 1
ATOM 1018 N N . TYR A 1 126 ? 23.907 -23.531 -1.986 1.00 75.38 126 TYR A N 1
ATOM 1019 C CA . TYR A 1 126 ? 24.082 -22.098 -1.698 1.00 75.38 126 TYR A CA 1
ATOM 1020 C C . TYR A 1 126 ? 23.532 -21.238 -2.836 1.00 75.38 126 TYR A C 1
ATOM 1022 O O . TYR A 1 126 ? 22.587 -20.492 -2.635 1.00 75.38 126 TYR A O 1
ATOM 1030 N N . LEU A 1 127 ? 24.001 -21.447 -4.068 1.00 68.38 127 LEU A N 1
ATOM 1031 C CA . LEU A 1 127 ? 23.562 -20.676 -5.242 1.00 68.38 127 LEU A CA 1
ATOM 1032 C C . LEU A 1 127 ? 22.090 -20.904 -5.647 1.00 68.38 127 LEU A C 1
ATOM 1034 O O . LEU A 1 127 ? 21.595 -20.203 -6.527 1.00 68.38 127 LEU A O 1
ATOM 1038 N N . LYS A 1 128 ? 21.399 -21.894 -5.062 1.00 73.12 128 LYS A N 1
ATOM 1039 C CA . LYS A 1 128 ? 19.975 -22.179 -5.327 1.00 73.12 128 LYS A CA 1
ATOM 1040 C C . LYS A 1 128 ? 19.047 -21.447 -4.360 1.00 73.12 128 LYS A C 1
ATOM 1042 O O . LYS A 1 128 ? 17.918 -21.149 -4.727 1.00 73.12 128 LYS A O 1
ATOM 1047 N N . VAL A 1 129 ? 19.517 -21.217 -3.135 1.00 66.44 129 VAL A N 1
ATOM 1048 C CA . VAL A 1 129 ? 18.742 -20.635 -2.026 1.00 66.44 129 VAL A CA 1
ATOM 1049 C C . VAL A 1 129 ? 19.175 -19.188 -1.751 1.00 66.44 129 VAL A C 1
ATOM 1051 O O . VAL A 1 129 ? 18.358 -18.333 -1.435 1.00 66.44 129 VAL A O 1
ATOM 1054 N N . MET A 1 130 ? 20.459 -18.910 -1.958 1.00 60.66 130 MET A N 1
ATOM 1055 C CA . MET A 1 130 ? 21.125 -17.609 -1.958 1.00 60.66 130 MET A CA 1
ATOM 1056 C C . MET A 1 130 ? 21.705 -17.365 -3.368 1.00 60.66 130 MET A C 1
ATOM 1058 O O . MET A 1 130 ? 22.917 -17.500 -3.577 1.00 60.66 130 MET A O 1
ATOM 1062 N N . PRO A 1 131 ? 20.863 -17.075 -4.383 1.00 43.78 131 PRO A N 1
ATOM 1063 C CA . PRO A 1 131 ? 21.347 -16.806 -5.733 1.00 43.78 131 PRO A CA 1
ATOM 1064 C C . PRO A 1 131 ? 22.304 -15.603 -5.723 1.00 43.78 131 PRO A C 1
ATOM 1066 O O . PRO A 1 131 ? 22.014 -14.586 -5.087 1.00 43.78 131 PRO A O 1
ATOM 1069 N N . PRO A 1 132 ? 23.456 -15.687 -6.411 1.00 36.41 132 PRO A N 1
ATOM 1070 C CA . PRO A 1 132 ? 24.461 -14.640 -6.353 1.00 36.41 132 PRO A CA 1
ATOM 1071 C C . PRO A 1 132 ? 23.948 -13.364 -7.020 1.00 36.41 132 PRO A C 1
ATOM 1073 O O . PRO A 1 132 ? 23.358 -13.401 -8.102 1.00 36.41 132 PRO A O 1
ATOM 1076 N N . TYR A 1 133 ? 24.260 -12.223 -6.406 1.00 36.56 133 TYR A N 1
ATOM 1077 C CA . TYR A 1 133 ? 24.176 -10.918 -7.052 1.00 36.56 133 TYR A CA 1
ATOM 1078 C C . TYR A 1 133 ? 24.980 -10.957 -8.361 1.00 36.56 133 TYR A C 1
ATOM 1080 O O . TYR A 1 133 ? 26.203 -11.116 -8.345 1.00 36.56 133 TYR A O 1
ATOM 1088 N N . ARG A 1 134 ? 24.290 -10.896 -9.505 1.00 35.28 134 ARG A N 1
ATOM 1089 C CA . ARG A 1 134 ? 24.887 -11.213 -10.806 1.00 35.28 134 ARG A CA 1
ATOM 1090 C C . ARG A 1 134 ? 25.591 -10.001 -11.414 1.00 35.28 134 ARG A C 1
ATOM 1092 O O . ARG A 1 134 ? 25.042 -9.335 -12.284 1.00 35.28 134 ARG A O 1
ATOM 1099 N N . SER A 1 135 ? 26.841 -9.782 -11.019 1.00 28.17 135 SER A N 1
ATOM 1100 C CA . SER A 1 135 ? 27.813 -9.163 -11.919 1.00 28.17 135 SER A CA 1
ATOM 1101 C C . SER A 1 135 ? 28.303 -10.198 -12.940 1.00 28.17 135 SER A C 1
ATOM 1103 O O . SER A 1 135 ? 28.497 -11.375 -12.632 1.00 28.17 135 SER A O 1
ATOM 1105 N N . GLU A 1 136 ? 28.485 -9.777 -14.188 1.00 33.59 136 GLU A N 1
ATOM 1106 C CA . GLU A 1 136 ? 29.149 -10.584 -15.216 1.00 33.59 136 GLU A CA 1
ATOM 1107 C C . GLU A 1 136 ? 30.678 -10.472 -15.021 1.00 33.59 136 GLU A C 1
ATOM 1109 O O . GLU A 1 136 ? 31.187 -9.384 -14.769 1.00 33.59 136 GLU A O 1
ATOM 1114 N N . ASN A 1 137 ? 31.492 -11.526 -15.153 1.00 29.00 137 ASN A N 1
ATOM 1115 C CA . ASN A 1 137 ? 31.824 -12.078 -16.467 1.00 29.00 137 ASN A CA 1
ATOM 1116 C C . ASN A 1 137 ? 32.673 -13.379 -16.429 1.00 29.00 137 ASN A C 1
ATOM 1118 O O . ASN A 1 137 ? 33.622 -13.495 -15.663 1.00 29.00 137 ASN A O 1
ATOM 1122 N N . LYS A 1 138 ? 32.430 -14.219 -17.450 1.00 34.81 138 LYS A N 1
ATOM 1123 C CA . LYS A 1 138 ? 33.371 -15.081 -18.213 1.00 34.81 138 LYS A CA 1
ATOM 1124 C C . LYS A 1 138 ? 33.915 -16.439 -17.698 1.00 34.81 138 LYS A C 1
ATOM 1126 O O . LYS A 1 138 ? 34.525 -16.595 -16.651 1.00 34.81 138 LYS A O 1
ATOM 1131 N N . THR A 1 139 ? 33.837 -17.367 -18.665 1.00 30.84 139 THR A N 1
ATOM 1132 C CA . THR A 1 139 ? 34.659 -18.565 -18.950 1.00 30.84 139 THR A CA 1
ATOM 1133 C C . THR A 1 139 ? 34.547 -19.830 -18.090 1.00 30.84 139 THR A C 1
ATOM 1135 O O . THR A 1 139 ? 35.310 -20.045 -17.159 1.00 30.84 139 THR A O 1
ATOM 1138 N N . TRP A 1 140 ? 33.804 -20.801 -18.631 1.00 26.02 140 TRP A N 1
ATOM 1139 C CA . TRP A 1 140 ? 34.366 -22.123 -18.942 1.00 26.02 140 TRP A CA 1
ATOM 1140 C C . TRP A 1 140 ? 33.959 -22.538 -20.368 1.00 26.02 140 TRP A C 1
ATOM 1142 O O . TRP A 1 140 ? 32.879 -22.191 -20.846 1.00 26.02 140 TRP A O 1
ATOM 1152 N N . ARG A 1 141 ? 34.855 -23.230 -21.083 1.00 29.72 141 ARG A N 1
ATOM 1153 C CA . ARG A 1 141 ? 34.600 -23.828 -22.406 1.00 29.72 141 ARG A CA 1
ATOM 1154 C C . ARG A 1 141 ? 34.425 -25.339 -22.245 1.00 29.72 141 ARG A C 1
ATOM 1156 O O . ARG A 1 141 ? 35.240 -25.949 -21.562 1.00 29.72 141 ARG A O 1
ATOM 1163 N N . THR A 1 142 ? 33.532 -25.926 -23.054 1.00 31.33 142 THR A N 1
ATOM 1164 C CA . THR A 1 142 ? 33.452 -27.374 -23.389 1.00 31.33 142 THR A CA 1
ATOM 1165 C C . THR A 1 142 ? 33.080 -28.333 -22.232 1.00 31.33 142 THR A C 1
ATOM 1167 O O . THR A 1 142 ? 33.407 -28.077 -21.086 1.00 31.33 142 THR A O 1
ATOM 1170 N N . ALA A 1 143 ? 32.376 -29.456 -22.446 1.00 25.41 143 ALA A N 1
ATOM 1171 C CA . ALA A 1 143 ? 31.926 -30.105 -23.689 1.00 25.41 143 ALA A CA 1
ATOM 1172 C C . ALA A 1 143 ? 30.623 -30.927 -23.509 1.00 25.41 143 ALA A C 1
ATOM 1174 O O . ALA A 1 143 ? 30.257 -31.261 -22.388 1.00 25.41 143 ALA A O 1
ATOM 1175 N N . ASN A 1 144 ? 30.066 -31.374 -24.650 1.00 28.91 144 ASN A N 1
ATOM 1176 C CA . ASN A 1 144 ? 29.104 -32.481 -24.837 1.00 28.91 144 ASN A CA 1
ATOM 1177 C C . ASN A 1 144 ? 27.637 -32.289 -24.381 1.00 28.91 144 ASN A C 1
ATOM 1179 O O . ASN A 1 144 ? 27.375 -31.733 -23.328 1.00 28.91 144 ASN A O 1
ATOM 1183 N N . SER A 1 145 ? 26.627 -32.807 -25.100 1.00 27.25 145 SER A N 1
ATOM 1184 C CA . SER A 1 145 ? 26.547 -33.281 -26.505 1.00 27.25 145 SER A CA 1
ATOM 1185 C C . SER A 1 145 ? 25.071 -33.511 -26.895 1.00 27.25 145 SER A C 1
ATOM 1187 O O . SER A 1 145 ? 24.303 -33.882 -26.019 1.00 27.25 145 SER A O 1
ATOM 1189 N N . ARG A 1 146 ? 24.721 -33.415 -28.194 1.00 28.95 146 ARG A N 1
ATOM 1190 C CA . ARG A 1 146 ? 23.540 -34.050 -28.856 1.00 28.95 146 ARG A CA 1
ATOM 1191 C C . ARG A 1 146 ? 22.159 -33.786 -28.198 1.00 28.95 146 ARG A C 1
ATOM 1193 O O . ARG A 1 146 ? 21.785 -34.438 -27.237 1.00 28.95 146 ARG A O 1
ATOM 1200 N N . ASN A 1 147 ? 21.308 -32.902 -28.725 1.00 29.42 147 ASN A N 1
ATOM 1201 C CA . ASN A 1 147 ? 20.554 -33.159 -29.962 1.00 29.42 147 ASN A CA 1
ATOM 1202 C C . ASN A 1 147 ? 19.925 -31.879 -30.563 1.00 29.42 147 ASN A C 1
ATOM 1204 O O . ASN A 1 147 ? 19.336 -31.072 -29.851 1.00 29.42 147 ASN A O 1
ATOM 1208 N N . LYS A 1 148 ? 19.964 -31.775 -31.897 1.00 29.39 148 LYS A N 1
ATOM 1209 C CA . LYS A 1 148 ? 18.939 -31.137 -32.751 1.00 29.39 148 LYS A CA 1
ATOM 1210 C C . LYS A 1 148 ? 18.271 -32.279 -33.542 1.00 29.39 148 LYS A C 1
ATOM 1212 O O . LYS A 1 148 ? 18.964 -33.260 -33.817 1.00 29.39 148 LYS A O 1
ATOM 1217 N N . PRO A 1 149 ? 16.966 -32.212 -33.848 1.00 32.03 149 PRO A N 1
ATOM 1218 C CA . PRO A 1 149 ? 16.460 -31.448 -35.001 1.00 32.03 149 PRO A CA 1
ATOM 1219 C C . PRO A 1 149 ? 15.252 -30.561 -34.619 1.00 32.03 149 PRO A C 1
ATOM 1221 O O . PRO A 1 149 ? 14.805 -30.596 -33.481 1.00 32.03 149 PRO A O 1
ATOM 1224 N N . GLY A 1 150 ? 14.697 -29.716 -35.490 1.00 23.92 150 GLY A N 1
ATOM 1225 C CA . GLY A 1 150 ? 15.031 -29.417 -36.887 1.00 23.92 150 GLY A CA 1
ATOM 1226 C C . GLY A 1 150 ? 14.237 -28.199 -37.380 1.00 23.92 150 GLY A C 1
ATOM 1227 O O . GLY A 1 150 ? 13.334 -27.731 -36.693 1.00 23.92 150 GLY A O 1
ATOM 1228 N N . TYR A 1 151 ? 14.594 -27.672 -38.552 1.00 23.86 151 TYR A N 1
ATOM 1229 C CA . TYR A 1 151 ? 13.810 -26.639 -39.238 1.00 23.86 151 TYR A CA 1
ATOM 1230 C C . TYR A 1 151 ? 12.521 -27.230 -39.817 1.00 23.86 151 TYR A C 1
ATOM 1232 O O . TYR A 1 151 ? 12.581 -28.301 -40.413 1.00 23.86 151 TYR A O 1
ATOM 1240 N N . TYR A 1 152 ? 11.436 -26.456 -39.779 1.00 24.88 152 TYR A N 1
ATOM 1241 C CA . TYR A 1 152 ? 10.506 -26.337 -40.904 1.00 24.88 152 TYR A CA 1
ATOM 1242 C C . TYR A 1 152 ? 10.057 -24.878 -41.016 1.00 24.88 152 TYR A C 1
ATOM 1244 O O . TYR A 1 152 ? 9.459 -24.338 -40.089 1.00 24.88 152 TYR A O 1
ATOM 1252 N N . ASN A 1 153 ? 10.367 -24.251 -42.152 1.00 26.28 153 ASN A N 1
ATOM 1253 C CA . ASN A 1 153 ? 9.599 -23.108 -42.639 1.00 26.28 153 ASN A CA 1
ATOM 1254 C C . ASN A 1 153 ? 8.295 -23.637 -43.243 1.00 26.28 153 ASN A C 1
ATOM 1256 O O . ASN A 1 153 ? 8.270 -24.765 -43.743 1.00 26.28 153 ASN A O 1
ATOM 1260 N N . HIS A 1 154 ? 7.261 -22.800 -43.275 1.00 25.64 154 HIS A N 1
ATOM 1261 C CA . HIS A 1 154 ? 6.195 -22.953 -44.255 1.00 25.64 154 HIS A CA 1
ATOM 1262 C C . HIS A 1 154 ? 5.861 -21.592 -44.879 1.00 25.64 154 HIS A C 1
ATOM 1264 O O . HIS A 1 154 ? 5.322 -20.705 -44.221 1.00 25.64 154 HIS A O 1
ATOM 1270 N N . ASP A 1 155 ? 6.232 -21.474 -46.152 1.00 22.41 155 ASP A N 1
ATOM 1271 C CA . ASP A 1 155 ? 5.690 -20.576 -47.181 1.00 22.41 155 ASP A CA 1
ATOM 1272 C C . ASP A 1 155 ? 4.149 -20.751 -47.303 1.00 22.41 155 ASP A C 1
ATOM 1274 O O . ASP A 1 155 ? 3.636 -21.796 -46.887 1.00 22.41 155 ASP A O 1
ATOM 1278 N N . GLU A 1 156 ? 3.319 -19.866 -47.883 1.00 24.45 156 GLU A N 1
ATOM 1279 C CA . GLU A 1 156 ? 3.485 -18.552 -48.555 1.00 24.45 156 GLU A CA 1
ATOM 1280 C C . GLU A 1 156 ? 2.080 -17.922 -48.823 1.00 24.45 156 GLU A C 1
ATOM 1282 O O . GLU A 1 156 ? 1.070 -18.544 -48.494 1.00 24.45 156 GLU A O 1
ATOM 1287 N N . ASN A 1 157 ? 2.031 -16.787 -49.556 1.00 24.69 157 ASN A N 1
ATOM 1288 C CA . ASN A 1 157 ? 0.890 -16.245 -50.345 1.00 24.69 157 ASN A CA 1
ATOM 1289 C C . ASN A 1 157 ? -0.260 -15.525 -49.584 1.00 24.69 157 ASN A C 1
ATOM 1291 O O . ASN A 1 157 ? -0.655 -15.947 -48.504 1.00 24.69 157 ASN A O 1
ATOM 1295 N N . LEU A 1 158 ? -0.879 -14.426 -50.067 1.00 27.06 158 LEU A N 1
ATOM 1296 C CA . LEU A 1 158 ? -0.802 -13.620 -51.320 1.00 27.06 158 LEU A CA 1
ATOM 1297 C C . LEU A 1 158 ? -0.647 -12.104 -50.968 1.00 27.06 158 LEU A C 1
ATOM 1299 O O . LEU A 1 158 ? -1.074 -11.695 -49.894 1.00 27.06 158 LEU A O 1
ATOM 1303 N N . GLU A 1 159 ? 0.073 -11.242 -51.712 1.00 24.94 159 GLU A N 1
ATOM 1304 C CA . GLU A 1 159 ? -0.330 -10.519 -52.956 1.00 24.94 159 GLU A CA 1
ATOM 1305 C C . GLU A 1 159 ? -1.633 -9.675 -52.825 1.00 24.94 159 GLU A C 1
ATOM 1307 O O . GLU A 1 159 ? -2.615 -10.167 -52.287 1.00 24.94 159 GLU A O 1
ATOM 1312 N N . ASN A 1 160 ? -1.794 -8.410 -53.270 1.00 27.25 160 ASN A N 1
ATOM 1313 C CA . ASN A 1 160 ? -1.096 -7.489 -54.204 1.00 27.25 160 ASN A CA 1
ATOM 1314 C C . ASN A 1 160 ? -1.216 -6.018 -53.686 1.00 27.25 160 ASN A C 1
ATOM 1316 O O . ASN A 1 160 ? -2.190 -5.689 -53.017 1.00 27.25 160 ASN A O 1
ATOM 1320 N N . ARG A 1 161 ? -0.218 -5.121 -53.792 1.00 24.59 161 ARG A N 1
ATOM 1321 C CA . ARG A 1 161 ? 0.270 -4.315 -54.949 1.00 24.59 161 ARG A CA 1
ATOM 1322 C C . ARG A 1 161 ? -0.686 -3.218 -55.472 1.00 24.59 161 ARG A C 1
ATOM 1324 O O . ARG A 1 161 ? -1.676 -3.528 -56.119 1.00 24.59 161 ARG A O 1
ATOM 1331 N N . TYR A 1 162 ? -0.257 -1.953 -55.350 1.00 26.34 162 TYR A N 1
ATOM 1332 C CA . TYR A 1 162 ? -0.521 -0.864 -56.312 1.00 26.34 162 TYR A CA 1
ATOM 1333 C C . TYR A 1 162 ? 0.732 0.032 -56.454 1.00 26.34 162 TYR A C 1
ATOM 1335 O O . TYR A 1 162 ? 1.317 0.445 -55.455 1.00 26.34 162 TYR A O 1
ATOM 1343 N N . GLN A 1 163 ? 1.132 0.319 -57.697 1.00 28.48 163 GLN A N 1
ATOM 1344 C CA . GLN A 1 163 ? 2.125 1.323 -58.141 1.00 28.48 163 GLN A CA 1
ATOM 1345 C C . GLN A 1 163 ? 1.392 2.218 -59.182 1.00 28.48 163 GLN A C 1
ATOM 1347 O O . GLN A 1 163 ? 0.424 1.737 -59.766 1.00 28.48 163 GLN A O 1
ATOM 1352 N N . GLU A 1 164 ? 1.644 3.528 -59.345 1.00 29.47 164 GLU A N 1
ATOM 1353 C CA . GLU A 1 164 ? 2.585 4.172 -60.307 1.00 29.47 164 GLU A CA 1
ATOM 1354 C C . GLU A 1 164 ? 2.202 5.680 -60.486 1.00 29.47 164 GLU A C 1
ATOM 1356 O O . GLU A 1 164 ? 1.094 6.048 -60.103 1.00 29.47 164 GLU A O 1
ATOM 1361 N N . ALA A 1 165 ? 2.966 6.615 -61.092 1.00 25.78 165 ALA A N 1
ATOM 1362 C CA . ALA A 1 165 ? 4.428 6.769 -61.260 1.00 25.78 165 ALA A CA 1
ATOM 1363 C C . ALA A 1 165 ? 4.832 8.162 -61.855 1.00 25.78 165 ALA A C 1
ATOM 1365 O O . ALA A 1 165 ? 4.738 8.370 -63.060 1.00 25.78 165 ALA A O 1
ATOM 1366 N N . GLY A 1 166 ? 5.404 9.075 -61.046 1.00 22.88 166 GLY A N 1
ATOM 1367 C CA . GLY A 1 166 ? 6.286 10.181 -61.511 1.00 22.88 166 GLY A CA 1
ATOM 1368 C C . GLY A 1 166 ? 5.669 11.312 -62.371 1.00 22.88 166 GLY A C 1
ATOM 1369 O O . GLY A 1 166 ? 4.450 11.385 -62.502 1.00 22.88 166 GLY A O 1
ATOM 1370 N N . PRO A 1 167 ? 6.488 12.186 -63.010 1.00 42.09 167 PRO A N 1
ATOM 1371 C CA . PRO A 1 167 ? 7.847 12.644 -62.647 1.00 42.09 167 PRO A CA 1
ATOM 1372 C C . PRO A 1 167 ? 8.060 14.185 -62.828 1.00 42.09 167 PRO A C 1
ATOM 1374 O O . PRO A 1 167 ? 7.241 14.847 -63.454 1.00 42.09 167 PRO A O 1
ATOM 1377 N N . SER A 1 168 ? 9.191 14.756 -62.370 1.00 26.00 168 SER A N 1
ATOM 1378 C CA . SER A 1 168 ? 9.951 15.822 -63.088 1.00 26.00 168 SER A CA 1
ATOM 1379 C C . SER A 1 168 ? 11.241 16.219 -62.353 1.00 26.00 168 SER A C 1
ATOM 1381 O O . SER A 1 168 ? 11.260 16.373 -61.134 1.00 26.00 168 SER A O 1
ATOM 1383 N N . GLU A 1 169 ? 12.306 16.457 -63.118 1.00 25.75 169 GLU A N 1
ATOM 1384 C CA . GLU A 1 169 ? 13.563 17.085 -62.686 1.00 25.75 169 GLU A CA 1
ATOM 1385 C C . GLU A 1 169 ? 13.412 18.617 -62.526 1.00 25.75 169 GLU A C 1
ATOM 1387 O O . GLU A 1 169 ? 12.463 19.190 -63.063 1.00 25.75 169 GLU A O 1
ATOM 1392 N N . TYR A 1 170 ? 14.347 19.294 -61.833 1.00 26.84 170 TYR A N 1
ATOM 1393 C CA . TYR A 1 170 ? 15.370 20.154 -62.477 1.00 26.84 170 TYR A CA 1
ATOM 1394 C C . TYR A 1 170 ? 16.255 20.972 -61.495 1.00 26.84 170 TYR A C 1
ATOM 1396 O O . TYR A 1 170 ? 15.819 21.443 -60.452 1.00 26.84 170 TYR A O 1
ATOM 1404 N N . TYR A 1 171 ? 17.500 21.201 -61.937 1.00 29.14 171 TYR A N 1
ATOM 1405 C CA . TYR A 1 171 ? 18.505 22.203 -61.522 1.00 29.14 171 TYR A CA 1
ATOM 1406 C C . TYR A 1 171 ? 19.199 22.188 -60.139 1.00 29.14 171 TYR A C 1
ATOM 1408 O O . TYR A 1 171 ? 18.640 22.441 -59.077 1.00 29.14 171 TYR A O 1
ATOM 1416 N N . ARG A 1 172 ? 20.537 22.108 -60.235 1.00 28.33 172 ARG A N 1
ATOM 1417 C CA . ARG A 1 172 ? 21.553 22.569 -59.273 1.00 28.33 172 ARG A CA 1
ATOM 1418 C C . ARG A 1 172 ? 22.475 23.554 -60.016 1.00 28.33 172 ARG A C 1
ATOM 1420 O O . ARG A 1 172 ? 22.869 23.245 -61.140 1.00 28.33 172 ARG A O 1
ATOM 1427 N N . PRO A 1 173 ? 22.832 24.712 -59.438 1.00 32.28 173 PRO A N 1
ATOM 1428 C CA . PRO A 1 173 ? 24.262 25.020 -59.226 1.00 32.28 173 PRO A CA 1
ATOM 1429 C C . PRO A 1 173 ? 24.498 25.748 -57.879 1.00 32.28 173 PRO A C 1
ATOM 1431 O O . PRO A 1 173 ? 23.703 26.575 -57.462 1.00 32.28 173 PRO A O 1
ATOM 1434 N N . ARG A 1 174 ? 25.450 25.340 -57.031 1.00 22.28 174 ARG A N 1
ATOM 1435 C CA . ARG A 1 174 ? 26.924 25.513 -57.066 1.00 22.28 174 ARG A CA 1
ATOM 1436 C C . ARG A 1 174 ? 27.422 26.858 -56.476 1.00 22.28 174 ARG A C 1
ATOM 1438 O O . ARG A 1 174 ? 27.340 27.895 -57.113 1.00 22.28 174 ARG A O 1
ATOM 1445 N N . SER A 1 175 ? 28.061 26.732 -55.304 1.00 28.77 175 SER A N 1
ATOM 1446 C CA . SER A 1 175 ? 29.152 27.554 -54.727 1.00 28.77 175 SER A CA 1
ATOM 1447 C C . SER A 1 175 ? 28.979 29.060 -54.460 1.00 28.77 175 SER A C 1
ATOM 1449 O O . SER A 1 175 ? 29.123 29.865 -55.375 1.00 28.77 175 SER A O 1
ATOM 1451 N N . SER A 1 176 ? 28.999 29.426 -53.171 1.00 28.23 176 SER A N 1
ATOM 1452 C CA . SER A 1 176 ? 29.925 30.441 -52.628 1.00 28.23 176 SER A CA 1
ATOM 1453 C C . SER A 1 176 ? 30.049 30.344 -51.094 1.00 28.23 176 SER A C 1
ATOM 1455 O O . SER A 1 176 ? 29.059 30.278 -50.376 1.00 28.23 176 SER A O 1
ATOM 1457 N N . ALA A 1 177 ? 31.285 30.337 -50.590 1.00 30.00 177 ALA A N 1
ATOM 1458 C CA . ALA A 1 177 ? 31.629 30.676 -49.205 1.00 30.00 177 ALA A CA 1
ATOM 1459 C C . ALA A 1 177 ? 32.597 31.870 -49.262 1.00 30.00 177 ALA A C 1
ATOM 1461 O O . ALA A 1 177 ? 33.388 31.951 -50.208 1.00 30.00 177 ALA A O 1
ATOM 1462 N N . PRO A 1 178 ? 32.501 32.824 -48.324 1.00 33.81 178 PRO A N 1
ATOM 1463 C CA . PRO A 1 178 ? 33.465 32.904 -47.211 1.00 33.81 178 PRO A CA 1
ATOM 1464 C C . PRO A 1 178 ? 32.754 33.197 -45.863 1.00 33.81 178 PRO A C 1
ATOM 1466 O O . PRO A 1 178 ? 31.785 33.939 -45.831 1.00 33.81 178 PRO A O 1
ATOM 1469 N N . ALA A 1 179 ? 33.047 32.537 -44.737 1.00 25.23 179 ALA A N 1
ATOM 1470 C CA . ALA A 1 179 ? 34.280 32.473 -43.930 1.00 25.23 179 ALA A CA 1
ATOM 1471 C C . ALA A 1 179 ? 34.414 33.589 -42.859 1.00 25.23 179 ALA A C 1
ATOM 1473 O O . ALA A 1 179 ? 34.342 34.769 -43.183 1.00 25.23 179 ALA A O 1
ATOM 1474 N N . ARG A 1 180 ? 34.770 33.163 -41.625 1.00 27.52 180 ARG A N 1
ATOM 1475 C CA . ARG A 1 180 ? 35.124 33.935 -40.397 1.00 27.52 180 ARG A CA 1
ATOM 1476 C C . ARG A 1 180 ? 33.952 34.579 -39.616 1.00 27.52 180 ARG A C 1
ATOM 1478 O O . ARG A 1 180 ? 32.972 34.981 -40.218 1.00 27.52 180 ARG A O 1
ATOM 1485 N N . GLN A 1 181 ? 33.992 34.691 -38.278 1.00 29.78 181 GLN A N 1
ATOM 1486 C CA . GLN A 1 181 ? 35.044 34.345 -37.296 1.00 29.78 181 GLN A CA 1
ATOM 1487 C C . GLN A 1 181 ? 34.622 33.255 -36.285 1.00 29.78 181 GLN A C 1
ATOM 1489 O O . GLN A 1 181 ? 33.572 33.344 -35.659 1.00 29.78 181 GLN A O 1
ATOM 1494 N N . GLN A 1 182 ? 35.547 32.333 -36.005 1.00 28.91 182 GLN A N 1
ATOM 1495 C CA . GLN A 1 182 ? 35.810 31.854 -34.644 1.00 28.91 182 GLN A CA 1
ATOM 1496 C C . GLN A 1 182 ? 37.205 32.359 -34.236 1.00 28.91 182 GLN A C 1
ATOM 1498 O O . GLN A 1 182 ? 38.121 32.371 -35.059 1.00 28.91 182 GLN A O 1
ATOM 1503 N N . SER A 1 183 ? 37.363 32.741 -32.971 1.00 28.25 183 SER A N 1
ATOM 1504 C CA . SER A 1 183 ? 38.640 32.968 -32.277 1.00 28.25 183 SER A CA 1
ATOM 1505 C C . SER A 1 183 ? 38.585 32.105 -31.011 1.00 28.25 183 SER A C 1
ATOM 1507 O O . SER A 1 183 ? 37.789 32.405 -30.127 1.00 28.25 183 SER A O 1
ATOM 1509 N N . ILE A 1 184 ? 39.164 30.900 -30.962 1.00 30.77 184 ILE A N 1
ATOM 1510 C CA . ILE A 1 184 ? 40.600 30.544 -30.972 1.00 30.77 184 ILE A CA 1
ATOM 1511 C C . ILE A 1 184 ? 41.373 31.180 -29.810 1.00 30.77 184 ILE A C 1
ATOM 1513 O O . ILE A 1 184 ? 41.784 32.328 -29.921 1.00 30.77 184 ILE A O 1
ATOM 1517 N N . LEU A 1 185 ? 41.637 30.366 -28.780 1.00 26.14 185 LEU A N 1
ATOM 1518 C CA . LEU A 1 185 ? 42.934 30.108 -28.120 1.00 26.14 185 LEU A CA 1
ATOM 1519 C C . LEU A 1 185 ? 42.760 28.731 -27.431 1.00 26.14 185 LEU A C 1
ATOM 1521 O O . LEU A 1 185 ? 42.017 28.642 -26.464 1.00 26.14 185 LEU A O 1
ATOM 1525 N N . ASN A 1 186 ? 43.149 27.578 -27.983 1.00 31.80 186 ASN A N 1
ATOM 1526 C CA . ASN A 1 186 ? 44.443 27.108 -28.498 1.00 31.80 186 ASN A CA 1
ATOM 1527 C C . ASN A 1 186 ? 45.507 26.897 -27.405 1.00 31.80 186 ASN A C 1
ATOM 1529 O O . ASN A 1 186 ? 46.064 27.870 -26.907 1.00 31.80 186 ASN A O 1
ATOM 1533 N N . TYR A 1 187 ? 45.839 25.632 -27.122 1.00 26.92 187 TYR A N 1
ATOM 1534 C CA . TYR A 1 187 ? 47.187 25.215 -26.725 1.00 26.92 187 TYR A CA 1
ATOM 1535 C C . TYR A 1 187 ? 47.487 23.806 -27.256 1.00 26.92 187 TYR A C 1
ATOM 1537 O O . TYR A 1 187 ? 46.579 23.000 -27.454 1.00 26.92 187 TYR A O 1
ATOM 1545 N N . ASN A 1 188 ? 48.760 23.572 -27.568 1.00 34.38 188 ASN A N 1
ATOM 1546 C CA . ASN A 1 188 ? 49.226 22.505 -28.458 1.00 34.38 188 ASN A CA 1
ATOM 1547 C C . ASN A 1 188 ? 49.257 21.114 -27.808 1.00 34.38 188 ASN A C 1
ATOM 1549 O O . ASN A 1 188 ? 49.437 21.004 -26.596 1.00 34.38 188 ASN A O 1
ATOM 1553 N N . GLN A 1 189 ? 49.302 20.071 -28.643 1.00 29.08 189 GLN A N 1
ATOM 1554 C CA . GLN A 1 189 ? 50.228 18.965 -28.390 1.00 29.08 189 GLN A CA 1
ATOM 1555 C C . GLN A 1 189 ? 50.738 18.320 -29.685 1.00 29.08 189 GLN A C 1
ATOM 1557 O O . GLN A 1 189 ? 50.022 18.233 -30.682 1.00 29.08 189 GLN A O 1
ATOM 1562 N N . ASP A 1 190 ? 52.013 17.942 -29.657 1.00 29.84 190 ASP A N 1
ATOM 1563 C CA . ASP A 1 190 ? 52.804 17.521 -30.810 1.00 29.84 190 ASP A CA 1
ATOM 1564 C C . ASP A 1 190 ? 52.510 16.096 -31.298 1.00 29.84 190 ASP A C 1
ATOM 1566 O O . ASP A 1 190 ? 52.072 15.219 -30.552 1.00 29.84 190 ASP A O 1
ATOM 1570 N N . ASN A 1 191 ? 52.858 15.837 -32.561 1.00 36.53 191 ASN A N 1
ATOM 1571 C CA . ASN A 1 191 ? 52.915 14.485 -33.107 1.00 36.53 191 ASN A CA 1
ATOM 1572 C C . ASN A 1 191 ? 54.046 13.678 -32.449 1.00 36.53 191 ASN A C 1
ATOM 1574 O O . ASN A 1 191 ? 55.207 13.813 -32.833 1.00 36.53 191 ASN A O 1
ATOM 1578 N N . PHE A 1 192 ? 53.691 12.750 -31.560 1.00 29.53 192 PHE A N 1
ATOM 1579 C CA . PHE A 1 192 ? 54.528 11.596 -31.233 1.00 29.53 192 PHE A CA 1
ATOM 1580 C C . PHE A 1 192 ? 53.767 10.295 -31.485 1.00 29.53 192 PHE A C 1
ATOM 1582 O O . PHE A 1 192 ? 53.052 9.778 -30.630 1.00 29.53 192 PHE A O 1
ATOM 1589 N N . SER A 1 193 ? 53.976 9.720 -32.668 1.00 38.28 193 SER A N 1
ATOM 1590 C CA . SER A 1 193 ? 53.677 8.310 -32.902 1.00 38.28 193 SER A CA 1
ATOM 1591 C C . SER A 1 193 ? 54.692 7.461 -32.143 1.00 38.28 193 SER A C 1
ATOM 1593 O O . SER A 1 193 ? 55.829 7.389 -32.594 1.00 38.28 193 SER A O 1
ATOM 1595 N N . HIS A 1 194 ? 54.296 6.794 -31.056 1.00 34.72 194 HIS A N 1
ATOM 1596 C CA . HIS A 1 194 ? 54.788 5.467 -30.639 1.00 34.72 194 HIS A CA 1
ATOM 1597 C C . HIS A 1 194 ? 53.797 4.840 -29.638 1.00 34.72 194 HIS A C 1
ATOM 1599 O O . HIS A 1 194 ? 53.019 5.541 -28.998 1.00 34.72 194 HIS A O 1
ATOM 1605 N N . GLY A 1 195 ? 53.748 3.506 -29.590 1.00 41.59 195 GLY A N 1
ATOM 1606 C CA . GLY A 1 195 ? 52.583 2.765 -29.095 1.00 41.59 195 GLY A CA 1
ATOM 1607 C C . GLY A 1 195 ? 52.242 2.944 -27.610 1.00 41.59 195 GLY A C 1
ATOM 1608 O O . GLY A 1 195 ? 53.050 2.643 -26.738 1.00 41.59 195 GLY A O 1
ATOM 1609 N N . GLY A 1 196 ? 50.985 3.304 -27.344 1.00 35.88 196 GLY A N 1
ATOM 1610 C CA . GLY A 1 196 ? 50.313 3.171 -26.052 1.00 35.88 196 GLY A CA 1
ATOM 1611 C C . GLY A 1 196 ? 48.868 2.728 -26.285 1.00 35.88 196 GLY A C 1
ATOM 1612 O O . GLY A 1 196 ? 48.207 3.231 -27.193 1.00 35.88 196 GLY A O 1
ATOM 1613 N N . GLN A 1 197 ? 48.384 1.750 -25.519 1.00 41.66 197 GLN A N 1
ATOM 1614 C CA . GLN A 1 197 ? 46.995 1.292 -25.622 1.00 41.66 197 GLN A CA 1
ATOM 1615 C C . GLN A 1 197 ? 46.056 2.403 -25.137 1.00 41.66 197 GLN A C 1
ATOM 1617 O O . GLN A 1 197 ? 46.213 2.897 -24.022 1.00 41.66 197 GLN A O 1
ATOM 1622 N N . ALA A 1 198 ? 45.080 2.789 -25.962 1.00 38.41 198 ALA A N 1
ATOM 1623 C CA . ALA A 1 198 ? 44.050 3.735 -25.546 1.00 38.41 198 ALA A CA 1
ATOM 1624 C C . ALA A 1 198 ? 43.238 3.146 -24.370 1.00 38.41 198 ALA A C 1
ATOM 1626 O O . ALA A 1 198 ? 42.832 1.981 -24.455 1.00 38.41 198 ALA A O 1
ATOM 1627 N N . PRO A 1 199 ? 42.973 3.913 -23.292 1.00 46.56 199 PRO A N 1
ATOM 1628 C CA . PRO A 1 199 ? 42.059 3.488 -22.236 1.00 46.56 199 PRO A CA 1
ATOM 1629 C C . PRO A 1 199 ? 40.678 3.168 -22.815 1.00 46.56 199 PRO A C 1
ATOM 1631 O O . PRO A 1 199 ? 40.209 3.852 -23.729 1.00 46.56 199 PRO A O 1
ATOM 1634 N N . GLN A 1 200 ? 40.005 2.147 -22.278 1.00 48.59 200 GLN A N 1
ATOM 1635 C CA . GLN A 1 200 ? 38.719 1.668 -22.812 1.00 48.59 200 GLN A CA 1
ATOM 1636 C C . GLN A 1 200 ? 37.567 2.689 -22.681 1.00 48.59 200 GLN A C 1
ATOM 1638 O O . GLN A 1 200 ? 36.497 2.483 -23.251 1.00 48.59 200 GLN A O 1
ATOM 1643 N N . ASP A 1 201 ? 37.789 3.802 -21.981 1.00 47.56 201 ASP A N 1
ATOM 1644 C CA . ASP A 1 201 ? 36.756 4.753 -21.570 1.00 47.56 201 ASP A CA 1
ATOM 1645 C C . ASP A 1 201 ? 36.200 5.619 -22.712 1.00 47.56 201 ASP A C 1
ATOM 1647 O O . ASP A 1 201 ? 35.044 6.039 -22.659 1.00 47.56 201 ASP A O 1
ATOM 1651 N N . GLN A 1 202 ? 36.965 5.869 -23.785 1.00 48.03 202 GLN A N 1
ATOM 1652 C CA . GLN A 1 202 ? 36.506 6.746 -24.879 1.00 48.03 202 GLN A CA 1
ATOM 1653 C C . GLN A 1 202 ? 35.261 6.208 -25.610 1.00 48.03 202 GLN A C 1
ATOM 1655 O O . GLN A 1 202 ? 34.413 6.998 -26.029 1.00 48.03 202 GLN A O 1
ATOM 1660 N N . ALA A 1 203 ? 35.104 4.883 -25.704 1.00 48.47 203 ALA A N 1
ATOM 1661 C CA . ALA A 1 203 ? 33.939 4.243 -26.324 1.00 48.47 203 ALA A CA 1
ATOM 1662 C C . ALA A 1 203 ? 32.672 4.276 -25.442 1.00 48.47 203 ALA A C 1
ATOM 1664 O O . ALA A 1 203 ? 31.564 4.051 -25.940 1.00 48.47 203 ALA A O 1
ATOM 1665 N N . SER A 1 204 ? 32.820 4.559 -24.144 1.00 49.00 204 SER A N 1
ATOM 1666 C CA . SER A 1 204 ? 31.709 4.702 -23.195 1.00 49.00 204 SER A CA 1
ATOM 1667 C C . SER A 1 204 ? 31.013 6.055 -23.364 1.00 49.00 204 SER A C 1
ATOM 1669 O O . SER A 1 204 ? 29.787 6.124 -23.409 1.00 49.00 204 SER A O 1
ATOM 1671 N N . PHE A 1 205 ? 31.786 7.129 -23.562 1.00 47.25 205 PHE A N 1
ATOM 1672 C CA . PHE A 1 205 ? 31.246 8.480 -23.759 1.00 47.25 205 PHE A CA 1
ATOM 1673 C C . PHE A 1 205 ? 30.571 8.684 -25.124 1.00 47.25 205 PHE A C 1
ATOM 1675 O O . PHE A 1 205 ? 29.694 9.534 -25.246 1.00 47.25 205 PHE A O 1
ATOM 1682 N N . SER A 1 206 ? 30.917 7.888 -26.144 1.00 47.44 206 SER A N 1
ATOM 1683 C CA . SER A 1 206 ? 30.343 8.013 -27.498 1.00 47.44 206 SER A CA 1
ATOM 1684 C C . SER A 1 206 ? 28.854 7.642 -27.598 1.00 47.44 206 SER A C 1
ATOM 1686 O O . SER A 1 206 ? 28.269 7.789 -28.668 1.00 47.44 206 SER A O 1
ATOM 1688 N N . ARG A 1 207 ? 28.251 7.115 -26.521 1.00 52.69 207 ARG A N 1
ATOM 1689 C CA . ARG A 1 207 ? 26.875 6.589 -26.499 1.00 52.69 207 ARG A CA 1
ATOM 1690 C C . ARG A 1 207 ? 25.859 7.494 -25.792 1.00 52.69 207 ARG A C 1
ATOM 1692 O O . ARG A 1 207 ? 24.680 7.160 -25.769 1.00 52.69 207 ARG A O 1
ATOM 1699 N N . TYR A 1 208 ? 26.291 8.632 -25.243 1.00 55.06 208 TYR A N 1
ATOM 1700 C CA . TYR A 1 208 ? 25.396 9.612 -24.624 1.00 55.06 208 TYR A CA 1
ATOM 1701 C C . TYR A 1 208 ? 24.613 10.390 -25.686 1.00 55.06 208 TYR A C 1
ATOM 1703 O O . TYR A 1 208 ? 25.102 11.374 -26.242 1.00 55.06 208 TYR A O 1
ATOM 1711 N N . ASN A 1 209 ? 23.376 9.969 -25.941 1.00 58.66 209 ASN A N 1
ATOM 1712 C CA . ASN A 1 209 ? 22.436 10.747 -26.736 1.00 58.66 209 ASN A CA 1
ATOM 1713 C C . ASN A 1 209 ? 21.785 11.807 -25.831 1.00 58.66 209 ASN A C 1
ATOM 1715 O O . ASN A 1 209 ? 21.057 11.478 -24.894 1.00 58.66 209 ASN A O 1
ATOM 1719 N N . VAL A 1 210 ? 22.106 13.085 -26.045 1.00 64.25 210 VAL A N 1
ATOM 1720 C CA . VAL A 1 210 ? 21.626 14.173 -25.179 1.00 64.25 210 VAL A CA 1
ATOM 1721 C C . VAL A 1 210 ? 20.154 14.441 -25.482 1.00 64.25 210 VAL A C 1
ATOM 1723 O O . VAL A 1 210 ? 19.839 15.003 -26.531 1.00 64.25 210 VAL A O 1
ATOM 1726 N N . SER A 1 211 ? 19.261 14.081 -24.552 1.00 68.25 211 SER A N 1
ATOM 1727 C CA . SER A 1 211 ? 17.827 14.367 -24.683 1.00 68.25 211 SER A CA 1
ATOM 1728 C C . SER A 1 211 ? 17.589 15.852 -24.964 1.00 68.25 211 SER A C 1
ATOM 1730 O O . SER A 1 211 ? 18.046 16.752 -24.242 1.00 68.25 211 SER A O 1
ATOM 1732 N N . HIS A 1 212 ? 16.800 16.110 -26.003 1.00 75.12 212 HIS A N 1
ATOM 1733 C CA . HIS A 1 212 ? 16.401 17.457 -26.391 1.00 75.12 212 HIS A CA 1
ATOM 1734 C C . HIS A 1 212 ? 15.457 18.116 -25.363 1.00 75.12 212 HIS A C 1
ATOM 1736 O O . HIS A 1 212 ? 15.259 19.331 -25.400 1.00 75.12 212 HIS A O 1
ATOM 1742 N N . ASN A 1 213 ? 14.943 17.337 -24.401 1.00 82.88 213 ASN A N 1
ATOM 1743 C CA . ASN A 1 213 ? 14.046 17.774 -23.329 1.00 82.88 213 ASN A CA 1
ATOM 1744 C C . ASN A 1 213 ? 14.734 17.918 -21.960 1.00 82.88 213 ASN A C 1
ATOM 1746 O O . ASN A 1 213 ? 14.056 18.103 -20.951 1.00 82.88 213 ASN A O 1
ATOM 1750 N N . THR A 1 214 ? 16.071 17.897 -21.901 1.00 84.56 214 THR A N 1
ATOM 1751 C CA . THR A 1 214 ? 16.858 18.085 -20.660 1.00 84.56 214 THR A CA 1
ATOM 1752 C C . THR A 1 214 ? 16.379 19.252 -19.784 1.00 84.56 214 THR A C 1
ATOM 1754 O O . THR A 1 214 ? 16.261 19.094 -18.573 1.00 84.56 214 THR A O 1
ATOM 1757 N N . LYS A 1 215 ? 16.015 20.407 -20.364 1.00 88.00 215 LYS A N 1
ATOM 1758 C CA . LYS A 1 215 ? 15.488 21.563 -19.603 1.00 88.00 215 LYS A CA 1
ATOM 1759 C C . LYS A 1 215 ? 14.131 21.280 -18.946 1.00 88.00 215 LYS A C 1
ATOM 1761 O O . LYS A 1 215 ? 13.888 21.717 -17.818 1.00 88.00 215 LYS A O 1
ATOM 1766 N N . GLN A 1 216 ? 13.250 20.569 -19.643 1.00 91.56 216 GLN A N 1
ATOM 1767 C CA . GLN A 1 216 ? 11.939 20.146 -19.159 1.00 91.56 216 GLN A CA 1
ATOM 1768 C C . GLN A 1 216 ? 12.094 19.091 -18.059 1.00 91.56 216 GLN A C 1
ATOM 1770 O O . GLN A 1 216 ? 11.430 19.201 -17.033 1.00 91.56 216 GLN A O 1
ATOM 1775 N N . ILE A 1 217 ? 13.029 18.148 -18.219 1.00 90.19 217 ILE A N 1
ATOM 1776 C CA . ILE A 1 217 ? 13.350 17.112 -17.224 1.00 90.19 217 ILE A CA 1
ATOM 1777 C C . ILE A 1 217 ? 13.929 17.742 -15.947 1.00 90.19 217 ILE A C 1
ATOM 1779 O O . ILE A 1 217 ? 13.385 17.513 -14.872 1.00 90.19 217 ILE A O 1
ATOM 1783 N N . SER A 1 218 ? 14.928 18.631 -16.035 1.00 88.38 218 SER A N 1
ATOM 1784 C CA . SER A 1 218 ? 15.447 19.351 -14.855 1.00 88.38 218 SER A CA 1
ATOM 1785 C C . SER A 1 218 ? 14.398 20.260 -14.198 1.00 88.38 218 SER A C 1
ATOM 1787 O O . SER A 1 218 ? 14.433 20.504 -12.991 1.00 88.38 218 SER A O 1
ATOM 1789 N N . THR A 1 219 ? 13.438 20.777 -14.974 1.00 91.38 219 THR A N 1
ATOM 1790 C CA . THR A 1 219 ? 12.305 21.529 -14.418 1.00 91.38 219 THR A CA 1
ATOM 1791 C C . THR A 1 219 ? 11.347 20.607 -13.673 1.00 91.38 219 THR A C 1
ATOM 1793 O O . THR A 1 219 ? 10.960 20.948 -12.558 1.00 91.38 219 THR A O 1
ATOM 1796 N N . LEU A 1 220 ? 11.001 19.453 -14.257 1.00 92.81 220 LEU A N 1
ATOM 1797 C CA . LEU A 1 220 ? 10.183 18.409 -13.643 1.00 92.81 220 LEU A CA 1
ATOM 1798 C C . LEU A 1 220 ? 10.810 17.939 -12.326 1.00 92.81 220 LEU A C 1
ATOM 1800 O O . LEU A 1 220 ? 10.142 17.985 -11.300 1.00 92.81 220 LEU A O 1
ATOM 1804 N N . GLU A 1 221 ? 12.091 17.568 -12.340 1.00 92.00 221 GLU A N 1
ATOM 1805 C CA . GLU A 1 221 ? 12.851 17.102 -11.175 1.00 92.00 221 GLU A CA 1
ATOM 1806 C C . GLU A 1 221 ? 12.802 18.100 -10.014 1.00 92.00 221 GLU A C 1
ATOM 1808 O O . GLU A 1 221 ? 12.448 17.740 -8.892 1.00 92.00 221 GLU A O 1
ATOM 1813 N N . ARG A 1 222 ? 13.051 19.384 -10.299 1.00 91.31 222 ARG A N 1
ATOM 1814 C CA . ARG A 1 222 ? 13.016 20.463 -9.301 1.00 91.31 222 ARG A CA 1
ATOM 1815 C C . ARG A 1 222 ? 11.630 20.698 -8.691 1.00 91.31 222 ARG A C 1
ATOM 1817 O O . ARG A 1 222 ? 11.551 21.193 -7.568 1.00 91.31 222 ARG A O 1
ATOM 1824 N N . VAL A 1 223 ? 10.544 20.415 -9.416 1.00 89.75 223 VAL A N 1
ATOM 1825 C CA . VAL A 1 223 ? 9.165 20.607 -8.920 1.00 89.75 223 VAL A CA 1
ATOM 1826 C C . VAL A 1 223 ? 8.500 19.314 -8.445 1.00 89.75 223 VAL A C 1
ATOM 1828 O O . VAL A 1 223 ? 7.370 19.370 -7.955 1.00 89.75 223 VAL A O 1
ATOM 1831 N N . TYR A 1 224 ? 9.162 18.159 -8.573 1.00 93.12 224 TYR A N 1
ATOM 1832 C CA . TYR A 1 224 ? 8.592 16.866 -8.207 1.00 93.12 224 TYR A CA 1
ATOM 1833 C C . TYR A 1 224 ? 8.580 16.693 -6.678 1.00 93.12 224 TYR A C 1
ATOM 1835 O O . TYR A 1 224 ? 9.645 16.622 -6.064 1.00 93.12 224 TYR A O 1
ATOM 1843 N N . PRO A 1 225 ? 7.410 16.607 -6.016 1.00 92.31 225 PRO A N 1
ATOM 1844 C CA . PRO A 1 225 ? 7.373 16.483 -4.563 1.00 92.31 225 PRO A CA 1
ATOM 1845 C C . PRO A 1 225 ? 7.872 15.104 -4.126 1.00 92.31 225 PRO A C 1
ATOM 1847 O O . PRO A 1 225 ? 7.342 14.094 -4.583 1.00 92.31 225 PRO A O 1
ATOM 1850 N N . GLU A 1 226 ? 8.820 15.055 -3.186 1.00 90.69 226 GLU A N 1
ATOM 1851 C CA . GLU A 1 226 ? 9.450 13.804 -2.725 1.00 90.69 226 GLU A CA 1
ATOM 1852 C C . GLU A 1 226 ? 8.425 12.748 -2.273 1.00 90.69 226 GLU A C 1
ATOM 1854 O O . GLU A 1 226 ? 8.531 11.581 -2.634 1.00 90.69 226 GLU A O 1
ATOM 1859 N N . LYS A 1 227 ? 7.350 13.170 -1.587 1.00 89.00 227 LYS A N 1
ATOM 1860 C CA . LYS A 1 227 ? 6.249 12.287 -1.148 1.00 89.00 227 LYS A CA 1
ATOM 1861 C C . LYS A 1 227 ? 5.512 11.556 -2.287 1.00 89.00 227 LYS A C 1
ATOM 1863 O O . LYS A 1 227 ? 4.842 10.555 -2.047 1.00 89.00 227 LYS A O 1
ATOM 1868 N N . LEU A 1 228 ? 5.598 12.066 -3.518 1.00 90.62 228 LEU A N 1
ATOM 1869 C CA . LEU A 1 228 ? 4.957 11.488 -4.705 1.00 90.62 228 LEU A CA 1
ATOM 1870 C C . LEU A 1 228 ? 5.907 10.605 -5.527 1.00 90.62 228 LEU A C 1
ATOM 1872 O O . LEU A 1 228 ? 5.500 10.095 -6.570 1.00 90.62 228 LEU A O 1
ATOM 1876 N N . LYS A 1 229 ? 7.162 10.438 -5.096 1.00 94.44 229 LYS A N 1
ATOM 1877 C CA . LYS A 1 229 ? 8.092 9.480 -5.699 1.00 94.44 229 LYS A CA 1
ATOM 1878 C C . LYS A 1 229 ? 7.804 8.062 -5.205 1.00 94.44 229 LYS A C 1
ATOM 1880 O O . LYS A 1 229 ? 7.146 7.867 -4.184 1.00 94.44 229 LYS A O 1
ATOM 1885 N N . TYR A 1 230 ? 8.277 7.086 -5.962 1.00 94.88 230 TYR A N 1
ATOM 1886 C CA . TYR A 1 230 ? 8.190 5.659 -5.701 1.00 94.88 230 TYR A CA 1
ATOM 1887 C C . TYR A 1 230 ? 9.471 5.180 -5.013 1.00 94.88 230 TYR A C 1
ATOM 1889 O O . TYR A 1 230 ? 10.560 5.338 -5.570 1.00 94.88 230 TYR A O 1
ATOM 1897 N N . ARG A 1 231 ? 9.354 4.607 -3.812 1.00 90.19 231 ARG A N 1
ATOM 1898 C CA . ARG A 1 231 ? 10.492 4.065 -3.045 1.00 90.19 231 ARG A CA 1
ATOM 1899 C C . ARG A 1 231 ? 10.739 2.573 -3.262 1.00 90.19 231 ARG A C 1
ATOM 1901 O O . ARG A 1 231 ? 11.876 2.123 -3.101 1.00 90.19 231 ARG A O 1
ATOM 1908 N N . GLY A 1 232 ? 9.700 1.834 -3.652 1.00 83.56 232 GLY A N 1
ATOM 1909 C CA . GLY A 1 232 ? 9.707 0.371 -3.759 1.00 83.56 232 GLY A CA 1
ATOM 1910 C C . GLY A 1 232 ? 9.244 -0.366 -2.495 1.00 83.56 232 GLY A C 1
ATOM 1911 O O . GLY A 1 232 ? 9.164 -1.588 -2.512 1.00 83.56 232 GLY A O 1
ATOM 1912 N N . ASP A 1 233 ? 8.918 0.345 -1.411 1.00 81.19 233 ASP A N 1
ATOM 1913 C CA . ASP A 1 233 ? 8.376 -0.193 -0.160 1.00 81.19 233 ASP A CA 1
ATOM 1914 C C . ASP A 1 233 ? 7.037 0.483 0.194 1.00 81.19 233 ASP A C 1
ATOM 1916 O O . ASP A 1 233 ? 6.947 1.701 0.322 1.00 81.19 233 ASP A O 1
ATOM 1920 N N . GLY A 1 234 ? 5.962 -0.305 0.309 1.00 72.94 234 GLY A N 1
ATOM 1921 C CA . GLY A 1 234 ? 4.604 0.168 0.644 1.00 72.94 234 GLY A CA 1
ATOM 1922 C C . GLY A 1 234 ? 3.876 0.991 -0.437 1.00 72.94 234 GLY A C 1
ATOM 1923 O O . GLY A 1 234 ? 2.649 0.993 -0.470 1.00 72.94 234 GLY A O 1
ATOM 1924 N N . ASP A 1 235 ? 4.605 1.625 -1.358 1.00 84.62 235 ASP A N 1
ATOM 1925 C CA . ASP A 1 235 ? 4.061 2.405 -2.477 1.00 84.62 235 ASP A CA 1
ATOM 1926 C C . ASP A 1 235 ? 3.453 1.526 -3.578 1.00 84.62 235 ASP A C 1
ATOM 1928 O O . ASP A 1 235 ? 4.142 0.664 -4.115 1.00 84.62 235 ASP A O 1
ATOM 1932 N N . THR A 1 236 ? 2.226 1.815 -4.019 1.00 87.31 236 THR A N 1
ATOM 1933 C CA . THR A 1 236 ? 1.659 1.228 -5.248 1.00 87.31 236 THR A CA 1
ATOM 1934 C C . THR A 1 236 ? 2.321 1.837 -6.492 1.00 87.31 236 THR A C 1
ATOM 1936 O O . THR A 1 236 ? 2.173 3.036 -6.751 1.00 87.31 236 THR A O 1
ATOM 1939 N N . PHE A 1 237 ? 3.017 1.028 -7.299 1.00 91.19 237 PHE A N 1
ATOM 1940 C CA . PHE A 1 237 ? 3.720 1.489 -8.502 1.00 91.19 237 PHE A CA 1
ATOM 1941 C C . PHE A 1 237 ? 2.756 2.118 -9.508 1.00 91.19 237 PHE A C 1
ATOM 1943 O O . PHE A 1 237 ? 3.004 3.231 -9.961 1.00 91.19 237 PHE A O 1
ATOM 1950 N N . ASP A 1 238 ? 1.626 1.462 -9.802 1.00 89.88 238 ASP A N 1
ATOM 1951 C CA . ASP A 1 238 ? 0.609 1.970 -10.740 1.00 89.88 238 ASP A CA 1
ATOM 1952 C C . ASP A 1 238 ? 0.119 3.383 -10.368 1.00 89.88 238 ASP A C 1
ATOM 1954 O O . ASP A 1 238 ? -0.118 4.210 -11.250 1.00 89.88 238 ASP A O 1
ATOM 1958 N N . TYR A 1 239 ? 0.014 3.690 -9.070 1.00 90.81 239 TYR A N 1
ATOM 1959 C CA . TYR A 1 239 ? -0.375 5.015 -8.585 1.00 90.81 239 TYR A CA 1
ATOM 1960 C C . TYR A 1 239 ? 0.735 6.052 -8.802 1.00 90.81 239 TYR A C 1
ATOM 1962 O O . TYR A 1 239 ? 0.501 7.105 -9.402 1.00 90.81 239 TYR A O 1
ATOM 1970 N N . LYS A 1 240 ? 1.967 5.749 -8.365 1.00 93.56 240 LYS A N 1
ATOM 1971 C CA . LYS A 1 240 ? 3.118 6.658 -8.521 1.00 93.56 240 LYS A CA 1
ATOM 1972 C C . LYS A 1 240 ? 3.462 6.885 -10.001 1.00 93.56 240 LYS A C 1
ATOM 1974 O O . LYS A 1 240 ? 3.769 8.010 -10.390 1.00 93.56 240 LYS A O 1
ATOM 1979 N N . PHE A 1 241 ? 3.320 5.858 -10.837 1.00 93.94 241 PHE A N 1
ATOM 1980 C CA . PHE A 1 241 ? 3.484 5.931 -12.287 1.00 93.94 241 PHE A CA 1
ATOM 1981 C C . PHE A 1 241 ? 2.378 6.759 -12.961 1.00 93.94 241 PHE A C 1
ATOM 1983 O O . PHE A 1 241 ? 2.668 7.605 -13.806 1.00 93.94 241 PHE A O 1
ATOM 1990 N N . HIS A 1 242 ? 1.115 6.615 -12.544 1.00 92.06 242 HIS A N 1
ATOM 1991 C CA . HIS A 1 242 ? 0.033 7.488 -13.015 1.00 92.06 242 HIS A CA 1
ATOM 1992 C C . HIS A 1 242 ? 0.298 8.971 -12.680 1.00 92.06 242 HIS A C 1
ATOM 1994 O O . HIS A 1 242 ? 0.100 9.848 -13.530 1.00 92.06 242 HIS A O 1
ATOM 2000 N N . ILE A 1 243 ? 0.810 9.265 -11.476 1.00 92.44 243 ILE A N 1
ATOM 2001 C CA . ILE A 1 243 ? 1.248 10.621 -11.107 1.00 92.44 243 ILE A CA 1
ATOM 2002 C C . ILE A 1 243 ? 2.385 11.088 -12.021 1.00 92.44 243 ILE A C 1
ATOM 2004 O O . ILE A 1 243 ? 2.289 12.184 -12.575 1.00 92.44 243 ILE A O 1
ATOM 2008 N N . PHE A 1 244 ? 3.424 10.271 -12.216 1.00 95.44 244 PHE A N 1
ATOM 2009 C CA . PHE A 1 244 ? 4.556 10.583 -13.091 1.00 95.44 244 PHE A CA 1
ATOM 2010 C C . PHE A 1 244 ? 4.104 10.954 -14.506 1.00 95.44 244 PHE A C 1
ATOM 2012 O O . PHE A 1 244 ? 4.413 12.049 -14.973 1.00 95.44 244 PHE A O 1
ATOM 2019 N N . MET A 1 245 ? 3.273 10.125 -15.142 1.00 94.38 245 MET A N 1
ATOM 2020 C CA . MET A 1 245 ? 2.749 10.388 -16.488 1.00 94.38 245 MET A CA 1
ATOM 2021 C C . MET A 1 245 ? 1.931 11.687 -16.561 1.00 94.38 245 MET A C 1
ATOM 2023 O O . MET A 1 245 ? 2.030 12.439 -17.535 1.00 94.38 245 MET A O 1
ATOM 2027 N N . SER A 1 246 ? 1.158 11.998 -15.515 1.00 93.00 246 SER A N 1
ATOM 2028 C CA . SER A 1 246 ? 0.451 13.279 -15.398 1.00 93.00 246 SER A CA 1
ATOM 2029 C C . SER A 1 246 ? 1.418 14.465 -15.279 1.00 93.00 246 SER A C 1
ATOM 2031 O O . SER A 1 246 ? 1.192 15.511 -15.892 1.00 93.00 246 SER A O 1
ATOM 2033 N N . ARG A 1 247 ? 2.531 14.310 -14.548 1.00 92.62 247 ARG A N 1
ATOM 2034 C CA . ARG A 1 247 ? 3.566 15.344 -14.410 1.00 92.62 247 ARG A CA 1
ATOM 2035 C C . ARG 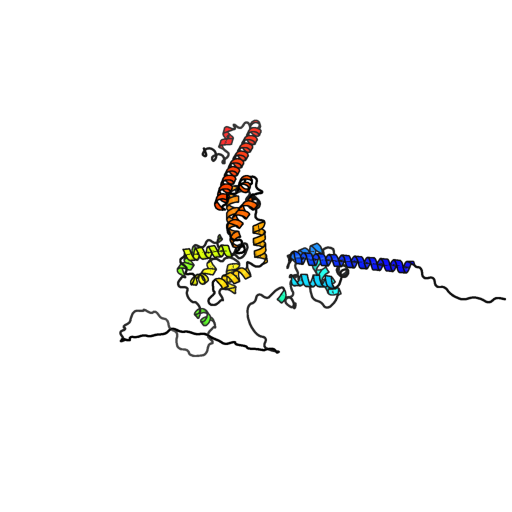A 1 247 ? 4.393 15.535 -15.682 1.00 92.62 247 ARG A C 1
ATOM 2037 O O . ARG A 1 247 ? 4.577 16.681 -16.076 1.00 92.62 247 ARG A O 1
ATOM 2044 N N . CYS A 1 248 ? 4.790 14.472 -16.382 1.00 92.44 248 CYS A N 1
ATOM 2045 C CA . CYS A 1 248 ? 5.439 14.573 -17.696 1.00 92.44 248 CYS A CA 1
ATOM 2046 C C . CYS A 1 248 ? 4.579 15.365 -18.689 1.00 92.44 248 CYS A C 1
ATOM 2048 O O . CYS A 1 248 ? 5.079 16.282 -19.340 1.00 92.44 248 CYS A O 1
ATOM 2050 N N . ARG A 1 249 ? 3.265 15.096 -18.724 1.00 91.44 249 ARG A N 1
ATOM 2051 C CA . ARG A 1 249 ? 2.305 15.856 -19.540 1.00 91.44 249 ARG A CA 1
ATOM 2052 C C . ARG A 1 249 ? 2.238 17.336 -19.140 1.00 91.44 249 ARG A C 1
ATOM 2054 O O . ARG A 1 249 ? 2.226 18.193 -20.016 1.00 91.44 249 ARG A O 1
ATOM 2061 N N . GLN A 1 250 ? 2.218 17.647 -17.840 1.00 89.75 250 GLN A N 1
ATOM 2062 C CA . GLN A 1 250 ? 2.232 19.031 -17.332 1.00 89.75 250 GLN A CA 1
ATOM 2063 C C . GLN A 1 250 ? 3.543 19.770 -17.654 1.00 89.75 250 GLN A C 1
ATOM 2065 O O . GLN A 1 250 ? 3.519 20.970 -17.909 1.00 89.75 250 GLN A O 1
ATOM 2070 N N . SER A 1 251 ? 4.673 19.060 -17.673 1.00 90.50 251 SER A N 1
ATOM 2071 C CA . SER A 1 251 ? 5.998 19.587 -18.028 1.00 90.50 251 SER A CA 1
ATOM 2072 C C . SER A 1 251 ? 6.295 19.570 -19.535 1.00 90.50 251 SER A C 1
ATOM 2074 O O . SER A 1 251 ? 7.420 19.875 -19.923 1.00 90.50 251 SER A O 1
ATOM 2076 N N . ALA A 1 252 ? 5.306 19.237 -20.377 1.00 89.94 252 ALA A N 1
ATOM 2077 C CA . ALA A 1 252 ? 5.430 19.134 -21.833 1.00 89.94 252 ALA A CA 1
ATOM 2078 C C . ALA A 1 252 ? 6.567 18.202 -22.309 1.00 89.94 252 ALA A C 1
ATOM 2080 O O . ALA A 1 252 ? 7.235 18.485 -23.303 1.00 89.94 252 ALA A O 1
ATOM 2081 N N . ILE A 1 253 ? 6.782 17.087 -21.601 1.00 90.56 253 ILE A N 1
ATOM 2082 C CA . ILE A 1 253 ? 7.711 16.025 -22.009 1.00 90.56 253 ILE A CA 1
ATOM 2083 C C . ILE A 1 253 ? 6.977 15.077 -22.982 1.00 90.56 253 ILE A C 1
ATOM 2085 O O . ILE A 1 253 ? 5.918 14.554 -22.611 1.00 90.56 253 ILE A O 1
ATOM 2089 N N . PRO A 1 254 ? 7.494 14.856 -24.209 1.00 89.44 254 PRO A N 1
ATOM 2090 C CA . PRO A 1 254 ? 6.944 13.893 -25.169 1.00 89.44 254 PRO A CA 1
ATOM 2091 C C . PRO A 1 254 ? 6.911 12.455 -24.629 1.00 89.44 254 PRO A C 1
ATOM 2093 O O . PRO A 1 254 ? 7.710 12.094 -23.768 1.00 89.44 254 PRO A O 1
ATOM 2096 N N . PHE A 1 255 ? 5.996 11.616 -25.128 1.00 88.25 255 PHE A N 1
ATOM 2097 C CA . PHE A 1 255 ? 5.827 10.241 -24.627 1.00 88.25 255 PHE A CA 1
ATOM 2098 C C . PHE A 1 255 ? 7.071 9.370 -24.864 1.00 88.25 255 PHE A C 1
ATOM 2100 O O . PHE A 1 255 ? 7.511 8.658 -23.965 1.00 88.25 255 PHE A O 1
ATOM 2107 N N . ASP A 1 256 ? 7.666 9.491 -26.045 1.00 86.94 256 ASP A N 1
ATOM 2108 C CA . ASP A 1 256 ? 8.933 8.890 -26.471 1.00 86.94 256 ASP A CA 1
ATOM 2109 C C . ASP A 1 256 ? 10.134 9.302 -25.600 1.00 86.94 256 ASP A C 1
ATOM 2111 O O . ASP A 1 256 ? 11.087 8.541 -25.464 1.00 86.94 256 ASP A O 1
ATOM 2115 N N . GLU A 1 257 ? 10.053 10.454 -24.934 1.00 87.31 257 GLU A N 1
ATOM 2116 C CA . GLU A 1 257 ? 11.065 10.976 -24.006 1.00 87.31 257 GLU A CA 1
ATOM 2117 C C . GLU A 1 257 ? 10.680 10.771 -22.524 1.00 87.31 257 GLU A C 1
ATOM 2119 O O . GLU A 1 257 ? 11.391 11.204 -21.621 1.00 87.31 257 GLU A O 1
ATOM 2124 N N . THR A 1 258 ? 9.585 10.062 -22.218 1.00 89.62 258 THR A N 1
ATOM 2125 C CA . THR A 1 258 ? 9.295 9.671 -20.823 1.00 89.62 258 THR A CA 1
ATOM 2126 C C . THR A 1 258 ? 10.302 8.685 -20.214 1.00 89.62 258 THR A C 1
ATOM 2128 O O . THR A 1 258 ? 10.554 8.825 -19.014 1.00 89.62 258 THR A O 1
ATOM 2131 N N . PRO A 1 259 ? 10.951 7.753 -20.953 1.00 91.00 259 PRO A N 1
ATOM 2132 C CA . PRO A 1 259 ? 11.991 6.899 -20.378 1.00 91.00 259 PRO A CA 1
ATOM 2133 C C . PRO A 1 259 ? 13.201 7.692 -19.869 1.00 91.00 259 PRO A C 1
ATOM 2135 O O . PRO A 1 259 ? 13.722 7.379 -18.802 1.00 91.00 259 PRO A O 1
ATOM 2138 N N . THR A 1 260 ? 13.603 8.768 -20.561 1.00 88.69 260 THR A N 1
ATOM 2139 C CA . THR A 1 260 ? 14.739 9.617 -20.144 1.00 88.69 260 THR A CA 1
ATOM 2140 C C . THR A 1 260 ? 14.430 10.430 -18.880 1.00 88.69 260 THR A C 1
ATOM 2142 O O . THR A 1 260 ? 15.345 10.832 -18.163 1.00 88.69 260 THR A O 1
ATOM 2145 N N . ALA A 1 261 ? 13.145 10.619 -18.556 1.00 92.06 261 ALA A N 1
ATOM 2146 C CA . ALA A 1 261 ? 12.679 11.259 -17.327 1.00 92.06 261 ALA A CA 1
ATOM 2147 C C . ALA A 1 261 ? 12.330 10.265 -16.195 1.00 92.06 261 ALA A C 1
ATOM 2149 O O . ALA A 1 261 ? 11.975 10.698 -15.097 1.00 92.06 261 ALA A O 1
ATOM 2150 N N . PHE A 1 262 ? 12.392 8.947 -16.433 1.00 93.88 262 PHE A N 1
ATOM 2151 C CA . PHE A 1 262 ? 11.833 7.926 -15.533 1.00 93.88 262 PHE A CA 1
ATOM 2152 C C . PHE A 1 262 ? 12.484 7.904 -14.143 1.00 93.88 262 PHE A C 1
ATOM 2154 O O . PHE A 1 262 ? 11.801 7.672 -13.146 1.00 93.88 262 PHE A O 1
ATOM 2161 N N . SER A 1 263 ? 13.778 8.219 -14.036 1.00 93.75 263 SER A N 1
ATOM 2162 C CA . SER A 1 263 ? 14.476 8.296 -12.744 1.00 93.75 263 SER A CA 1
ATOM 2163 C C . SER A 1 263 ? 13.878 9.342 -11.790 1.00 93.75 263 SER A C 1
ATOM 2165 O O . SER A 1 263 ? 13.937 9.163 -10.575 1.00 93.75 263 SER A O 1
ATOM 2167 N N . VAL A 1 264 ? 13.227 10.392 -12.309 1.00 94.62 264 VAL A N 1
ATOM 2168 C CA . VAL A 1 264 ? 12.661 11.493 -11.508 1.00 94.62 264 VAL A CA 1
ATOM 2169 C C . VAL A 1 264 ? 11.522 11.035 -10.590 1.00 94.62 264 VAL A C 1
ATOM 2171 O O . VAL A 1 264 ? 11.360 11.576 -9.493 1.00 94.62 264 VAL A O 1
ATOM 2174 N N . MET A 1 265 ? 10.740 10.028 -11.000 1.00 95.69 265 MET A N 1
ATOM 2175 C CA . MET A 1 265 ? 9.670 9.480 -10.156 1.00 95.69 265 MET A CA 1
ATOM 2176 C C . MET A 1 265 ? 10.163 8.498 -9.093 1.00 95.69 265 MET A C 1
ATOM 2178 O O . MET A 1 265 ? 9.342 8.005 -8.327 1.00 95.69 265 MET A O 1
ATOM 2182 N N . LEU A 1 266 ? 11.460 8.195 -9.028 1.00 96.06 266 LEU A N 1
ATOM 2183 C CA . LEU A 1 266 ? 12.020 7.186 -8.132 1.00 96.06 266 LEU A CA 1
ATOM 2184 C C . LEU A 1 266 ? 12.787 7.836 -6.978 1.00 96.06 266 LEU A C 1
ATOM 2186 O O . LEU A 1 266 ? 13.422 8.878 -7.128 1.00 96.06 266 LEU A O 1
ATOM 2190 N N . THR A 1 267 ? 12.776 7.191 -5.817 1.00 95.38 267 THR A N 1
ATOM 2191 C CA . THR A 1 267 ? 13.664 7.525 -4.696 1.00 95.38 267 THR A CA 1
ATOM 2192 C C . THR A 1 267 ? 14.004 6.257 -3.906 1.00 95.38 267 THR A C 1
ATOM 2194 O O . THR A 1 267 ? 13.529 5.169 -4.235 1.00 95.38 267 THR A O 1
ATOM 2197 N N . GLY A 1 268 ? 14.882 6.351 -2.907 1.00 92.94 268 GLY A N 1
ATOM 2198 C CA . GLY A 1 268 ? 15.293 5.206 -2.086 1.00 92.94 268 GLY A CA 1
ATOM 2199 C C . GLY A 1 268 ? 15.773 3.988 -2.895 1.00 92.94 268 GLY A C 1
ATOM 2200 O O . GLY A 1 268 ? 16.584 4.112 -3.814 1.00 92.94 268 GLY A O 1
ATOM 2201 N N . MET A 1 269 ? 15.276 2.796 -2.544 1.00 89.62 269 MET A N 1
ATOM 2202 C CA . MET A 1 269 ? 15.716 1.528 -3.143 1.00 89.62 269 MET A CA 1
ATOM 2203 C C . MET A 1 269 ? 15.366 1.410 -4.630 1.00 89.62 269 MET A C 1
ATOM 2205 O O . MET A 1 269 ? 16.165 0.860 -5.389 1.00 89.62 269 MET A O 1
ATOM 2209 N N . ALA A 1 270 ? 14.221 1.947 -5.063 1.00 94.00 270 ALA A N 1
ATOM 2210 C CA . ALA A 1 270 ? 13.839 1.959 -6.473 1.00 94.00 270 ALA A CA 1
ATOM 2211 C C . ALA A 1 270 ? 14.816 2.778 -7.333 1.00 94.00 270 ALA A C 1
ATOM 2213 O O . ALA A 1 270 ? 15.240 2.313 -8.391 1.00 94.00 270 ALA A O 1
ATOM 2214 N N . LEU A 1 271 ? 15.253 3.951 -6.860 1.00 94.75 271 LEU A N 1
ATOM 2215 C CA . LEU A 1 271 ? 16.240 4.768 -7.578 1.00 94.75 271 LEU A CA 1
ATOM 2216 C C . LEU A 1 271 ? 17.612 4.074 -7.656 1.00 94.75 271 LEU A C 1
ATOM 2218 O O . LEU A 1 271 ? 18.236 4.057 -8.716 1.00 94.75 271 LEU A O 1
ATOM 2222 N N . SER A 1 272 ? 18.053 3.435 -6.568 1.00 91.62 272 SER A N 1
ATOM 2223 C CA . SER A 1 272 ? 19.278 2.621 -6.572 1.00 91.62 272 SER A CA 1
ATOM 2224 C C . SER A 1 272 ? 19.182 1.441 -7.544 1.00 91.62 272 SER A C 1
ATOM 2226 O O . SER A 1 272 ? 20.135 1.152 -8.263 1.00 91.62 272 SER A O 1
ATOM 2228 N N . PHE A 1 273 ? 18.031 0.763 -7.607 1.00 91.69 273 PHE A N 1
ATOM 2229 C CA . PHE A 1 273 ? 17.808 -0.331 -8.553 1.00 91.69 273 PHE A CA 1
ATOM 2230 C C . PHE A 1 273 ? 17.876 0.146 -10.010 1.00 91.69 273 PHE A C 1
ATOM 2232 O O . PHE A 1 273 ? 18.522 -0.524 -10.819 1.00 91.69 273 PHE A O 1
ATOM 2239 N N . TYR A 1 274 ? 17.287 1.310 -10.317 1.00 92.75 274 TYR A N 1
ATOM 2240 C CA . TYR A 1 274 ? 17.316 1.926 -11.646 1.00 92.75 274 TYR A CA 1
ATOM 2241 C C . TYR A 1 274 ? 18.749 2.137 -12.154 1.00 92.75 274 TYR A C 1
ATOM 2243 O O . TYR A 1 274 ? 19.109 1.571 -13.185 1.00 92.75 274 TYR A O 1
ATOM 2251 N N . TYR A 1 275 ? 19.595 2.866 -11.417 1.00 91.06 275 TYR A N 1
ATOM 2252 C CA . TYR A 1 275 ? 20.959 3.165 -11.882 1.00 91.06 275 TYR A CA 1
ATOM 2253 C C . TYR A 1 275 ? 21.865 1.929 -11.964 1.00 91.06 275 TYR A C 1
ATOM 2255 O O . TYR A 1 275 ? 2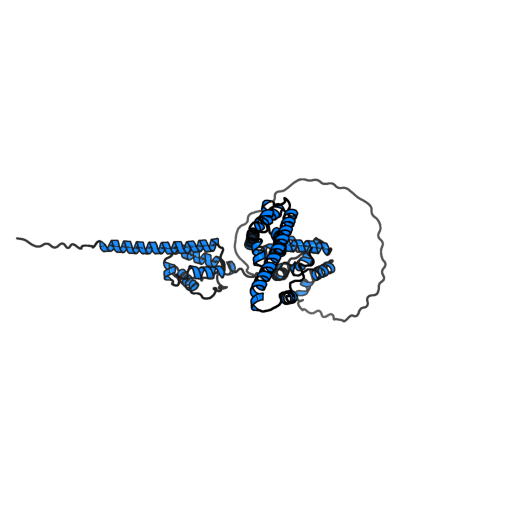2.800 1.893 -12.759 1.00 91.06 275 TYR A O 1
ATOM 2263 N N . VAL A 1 276 ? 21.594 0.895 -11.163 1.00 88.44 276 VAL A N 1
ATOM 2264 C CA . VAL A 1 276 ? 22.403 -0.331 -11.165 1.00 88.44 276 VAL A CA 1
ATOM 2265 C C . VAL A 1 276 ? 21.995 -1.308 -12.274 1.00 88.44 276 VAL A C 1
ATOM 2267 O O . VAL A 1 276 ? 22.870 -1.988 -12.801 1.00 88.44 276 VAL A O 1
ATOM 2270 N N . HIS A 1 277 ? 20.709 -1.397 -12.639 1.00 84.88 277 HIS A N 1
ATOM 2271 C CA . HIS A 1 277 ? 20.206 -2.458 -13.532 1.00 84.88 277 HIS A CA 1
ATOM 2272 C C . HIS A 1 277 ? 19.485 -1.964 -14.793 1.00 84.88 277 HIS A C 1
ATOM 2274 O O . HIS A 1 277 ? 19.434 -2.704 -15.771 1.00 84.88 277 HIS A O 1
ATOM 2280 N N . LEU A 1 278 ? 18.901 -0.761 -14.780 1.00 87.31 278 LEU A N 1
ATOM 2281 C CA . LEU A 1 278 ? 18.036 -0.267 -15.862 1.00 87.31 278 LEU A CA 1
ATOM 2282 C C . LEU A 1 278 ? 18.711 0.800 -16.725 1.00 87.31 278 LEU A C 1
ATOM 2284 O O . LEU A 1 278 ? 18.536 0.788 -17.936 1.00 87.31 278 LEU A O 1
ATOM 2288 N N . ASP A 1 279 ? 19.539 1.659 -16.132 1.00 84.12 279 ASP A N 1
ATOM 2289 C CA . ASP A 1 279 ? 20.304 2.697 -16.847 1.00 84.12 279 ASP A CA 1
ATOM 2290 C C . ASP A 1 279 ? 21.337 2.108 -17.838 1.00 84.12 279 ASP A C 1
ATOM 2292 O O . ASP A 1 279 ? 21.767 2.758 -18.784 1.00 84.12 279 ASP A O 1
ATOM 2296 N N . GLN A 1 280 ? 21.695 0.830 -17.660 1.00 79.31 280 GLN A N 1
ATOM 2297 C CA . GLN A 1 280 ? 22.565 0.073 -18.570 1.00 79.31 280 GLN A CA 1
ATOM 2298 C C . GLN A 1 280 ? 21.835 -0.464 -19.818 1.00 79.31 280 GLN A C 1
ATOM 2300 O O . GLN A 1 280 ? 22.485 -0.977 -20.734 1.00 79.31 280 GLN A O 1
ATOM 2305 N N . ILE A 1 281 ? 20.500 -0.396 -19.858 1.00 80.56 281 ILE A N 1
ATOM 2306 C CA . ILE A 1 281 ? 19.695 -0.859 -20.992 1.00 80.56 281 ILE A CA 1
ATOM 2307 C C . ILE A 1 281 ? 19.819 0.165 -22.124 1.00 80.56 281 ILE A C 1
ATOM 2309 O O . ILE A 1 281 ? 19.555 1.348 -21.934 1.00 80.56 281 ILE A O 1
ATOM 2313 N N . LEU A 1 282 ? 20.199 -0.295 -23.317 1.00 73.88 282 LEU A N 1
ATOM 2314 C CA . LEU A 1 282 ? 20.193 0.543 -24.515 1.00 73.88 282 LEU A CA 1
ATOM 2315 C C . LEU A 1 282 ? 18.744 0.758 -24.980 1.00 73.88 282 LEU A C 1
ATOM 2317 O O . LEU A 1 282 ? 18.009 -0.218 -25.123 1.00 73.88 282 LEU A O 1
ATOM 2321 N N . ASP A 1 283 ? 18.365 2.015 -25.213 1.00 73.94 283 ASP A N 1
ATOM 2322 C CA . ASP A 1 283 ? 17.033 2.446 -25.667 1.00 73.94 283 ASP A CA 1
ATOM 2323 C C . ASP A 1 283 ? 15.866 1.819 -24.860 1.00 73.94 283 ASP A C 1
ATOM 2325 O O . ASP A 1 283 ? 15.040 1.076 -25.402 1.00 73.94 283 ASP A O 1
ATOM 2329 N N . PRO A 1 284 ? 15.783 2.079 -23.537 1.00 82.75 284 PRO A N 1
ATOM 2330 C CA . PRO A 1 284 ? 14.781 1.462 -22.679 1.00 82.75 284 PRO A CA 1
ATOM 2331 C C . PRO A 1 284 ? 13.373 1.956 -23.030 1.00 82.75 284 PRO A C 1
ATOM 2333 O O . PRO A 1 284 ? 13.074 3.147 -22.957 1.00 82.75 284 PRO A O 1
ATOM 2336 N N . THR A 1 285 ? 12.467 1.031 -23.349 1.00 88.50 285 THR A N 1
ATOM 2337 C CA . THR A 1 285 ? 11.040 1.355 -23.464 1.00 88.50 285 THR A CA 1
ATOM 2338 C C . THR A 1 285 ? 10.428 1.568 -22.082 1.00 88.50 285 THR A C 1
ATOM 2340 O O . THR A 1 285 ? 10.854 0.975 -21.085 1.00 88.50 285 THR A O 1
ATOM 2343 N N . LEU A 1 286 ? 9.373 2.383 -22.021 1.00 89.50 286 LEU A N 1
ATOM 2344 C CA . LEU A 1 286 ? 8.641 2.633 -20.781 1.00 89.50 286 LEU A CA 1
ATOM 2345 C C . LEU A 1 286 ? 8.067 1.333 -20.187 1.00 89.50 286 LEU A C 1
ATOM 2347 O O . LEU A 1 286 ? 8.118 1.137 -18.975 1.00 89.50 286 LEU A O 1
ATOM 2351 N N . ASP A 1 287 ? 7.604 0.415 -21.042 1.00 89.38 287 ASP A N 1
ATOM 2352 C CA . ASP A 1 287 ? 7.091 -0.899 -20.640 1.00 89.38 287 ASP A CA 1
ATOM 2353 C C . ASP A 1 287 ? 8.173 -1.792 -20.018 1.00 89.38 287 ASP A C 1
ATOM 2355 O O . ASP A 1 287 ? 7.908 -2.463 -19.018 1.00 89.38 287 ASP A O 1
ATOM 2359 N N . ASN A 1 288 ? 9.402 -1.775 -20.550 1.00 90.12 288 ASN A N 1
ATOM 2360 C CA . ASN A 1 288 ? 10.528 -2.521 -19.979 1.00 90.12 288 ASN A CA 1
ATOM 2361 C C . ASN A 1 288 ? 10.883 -2.000 -18.578 1.00 90.12 288 ASN A C 1
ATOM 2363 O O . ASN A 1 288 ? 11.057 -2.792 -17.651 1.00 90.12 288 ASN A O 1
ATOM 2367 N N . LEU A 1 289 ? 10.939 -0.673 -18.406 1.00 92.19 289 LEU A N 1
ATOM 2368 C CA . LEU A 1 289 ? 11.208 -0.031 -17.114 1.00 92.19 289 LEU A CA 1
ATOM 2369 C C . LEU A 1 289 ? 10.105 -0.332 -16.088 1.00 92.19 289 LEU A C 1
ATOM 2371 O O . LEU A 1 289 ? 10.400 -0.685 -14.945 1.00 92.19 289 LEU A O 1
ATOM 2375 N N . CYS A 1 290 ? 8.835 -0.251 -16.499 1.00 92.00 290 CYS A N 1
ATOM 2376 C CA . CYS A 1 290 ? 7.694 -0.570 -15.642 1.00 92.00 290 CYS A CA 1
ATOM 2377 C C . CYS A 1 290 ? 7.673 -2.047 -15.238 1.00 92.00 290 CYS A C 1
ATOM 2379 O O . CYS A 1 290 ? 7.461 -2.356 -14.066 1.00 92.00 290 CYS A O 1
ATOM 2381 N N . SER A 1 291 ? 7.919 -2.957 -16.183 1.00 89.94 291 SER A N 1
ATOM 2382 C CA . SER A 1 291 ? 7.925 -4.401 -15.923 1.00 89.94 291 SER A CA 1
ATOM 2383 C C . SER A 1 291 ? 9.047 -4.774 -14.955 1.00 89.94 291 SER A C 1
ATOM 2385 O O . SER A 1 291 ? 8.788 -5.411 -13.939 1.00 89.94 291 SER A O 1
ATOM 2387 N N . ALA A 1 292 ? 10.269 -4.279 -15.183 1.00 90.69 292 ALA A N 1
ATOM 2388 C CA . ALA A 1 292 ? 11.403 -4.548 -14.301 1.00 90.69 292 ALA A CA 1
ATOM 2389 C C . ALA A 1 292 ? 11.223 -3.968 -12.884 1.00 90.69 292 ALA A C 1
ATOM 2391 O O . ALA A 1 292 ? 11.652 -4.587 -11.910 1.00 90.69 292 ALA A O 1
ATOM 2392 N N . MET A 1 293 ? 10.567 -2.808 -12.743 1.00 92.31 293 MET A N 1
ATOM 2393 C CA . MET A 1 293 ? 10.199 -2.262 -11.429 1.00 92.31 293 MET A CA 1
ATOM 2394 C C . MET A 1 293 ? 9.169 -3.137 -10.712 1.00 92.31 293 MET A C 1
ATOM 2396 O O . MET A 1 293 ? 9.365 -3.478 -9.544 1.00 92.31 293 MET A O 1
ATOM 2400 N N . LYS A 1 294 ? 8.105 -3.548 -11.407 1.00 89.31 294 LYS A N 1
ATOM 2401 C CA . LYS A 1 294 ? 7.065 -4.417 -10.842 1.00 89.31 294 LYS A CA 1
ATOM 2402 C C . LYS A 1 294 ? 7.601 -5.792 -10.461 1.00 89.31 294 LYS A C 1
ATOM 2404 O O . LYS A 1 294 ? 7.314 -6.264 -9.368 1.00 89.31 294 LYS A O 1
ATOM 2409 N N . ASP A 1 295 ? 8.433 -6.402 -11.297 1.00 88.25 295 ASP A N 1
ATOM 2410 C CA . ASP A 1 295 ? 9.047 -7.698 -10.998 1.00 88.25 295 ASP A CA 1
ATOM 2411 C C . ASP A 1 295 ? 10.000 -7.622 -9.795 1.00 88.25 295 ASP A C 1
ATOM 2413 O O . ASP A 1 295 ? 10.101 -8.577 -9.021 1.00 88.25 295 ASP A O 1
ATOM 2417 N N . ARG A 1 296 ? 10.678 -6.480 -9.600 1.00 86.50 296 ARG A N 1
ATOM 2418 C CA . ARG A 1 296 ? 11.598 -6.273 -8.476 1.00 86.50 296 ARG A CA 1
ATOM 2419 C C . ARG A 1 296 ? 10.897 -5.961 -7.153 1.00 86.50 296 ARG A C 1
ATOM 2421 O O . ARG A 1 296 ? 11.356 -6.444 -6.119 1.00 86.50 296 ARG A O 1
ATOM 2428 N N . PHE A 1 297 ? 9.859 -5.126 -7.172 1.00 87.56 297 PHE A N 1
ATOM 2429 C CA . PHE A 1 297 ? 9.270 -4.529 -5.965 1.00 87.56 297 PHE A CA 1
ATOM 2430 C C . PHE A 1 297 ? 7.807 -4.930 -5.722 1.00 87.56 297 PHE A C 1
ATOM 2432 O O . PHE A 1 297 ? 7.396 -5.049 -4.573 1.00 87.56 297 PHE A O 1
ATOM 2439 N N . GLU A 1 298 ? 7.031 -5.214 -6.770 1.00 85.38 298 GLU A N 1
ATOM 2440 C CA . GLU A 1 298 ? 5.629 -5.648 -6.678 1.00 85.38 298 GLU A CA 1
ATOM 2441 C C . GLU A 1 298 ? 5.483 -7.154 -6.935 1.00 85.38 298 GLU A C 1
ATOM 2443 O O . GLU A 1 298 ? 4.697 -7.589 -7.782 1.00 85.38 298 GLU A O 1
ATOM 2448 N N . ASN A 1 299 ? 6.252 -7.970 -6.208 1.00 79.75 299 ASN A N 1
ATOM 2449 C CA . ASN A 1 299 ? 6.225 -9.429 -6.333 1.00 79.75 299 ASN A CA 1
ATOM 2450 C C . ASN A 1 299 ? 4.843 -10.040 -5.963 1.00 79.75 299 ASN A C 1
ATOM 2452 O O . ASN A 1 299 ? 3.902 -9.347 -5.572 1.00 79.75 299 ASN A O 1
ATOM 2456 N N . PHE A 1 300 ? 4.686 -11.362 -6.102 1.00 72.62 300 PHE A N 1
ATOM 2457 C CA . PHE A 1 300 ? 3.401 -12.026 -5.827 1.00 72.62 300 PHE A CA 1
ATOM 2458 C C . PHE A 1 300 ? 2.888 -11.807 -4.390 1.00 72.62 300 PHE A C 1
ATOM 2460 O O . PHE A 1 300 ? 1.691 -11.591 -4.202 1.00 72.62 300 PHE A O 1
ATOM 2467 N N . GLU A 1 301 ? 3.779 -11.824 -3.397 1.00 73.69 301 GLU A N 1
ATOM 2468 C CA . GLU A 1 301 ? 3.431 -11.594 -1.991 1.00 73.69 301 GLU A CA 1
ATOM 2469 C C . GLU A 1 301 ? 3.029 -10.142 -1.754 1.00 73.69 301 GLU A C 1
ATOM 2471 O O . GLU A 1 301 ? 2.011 -9.891 -1.125 1.00 73.69 301 GLU A O 1
ATOM 2476 N N . TYR A 1 302 ? 3.749 -9.184 -2.339 1.00 81.81 302 TYR A N 1
ATOM 2477 C CA . TYR A 1 302 ? 3.395 -7.769 -2.289 1.00 81.81 302 TYR A CA 1
ATOM 2478 C C . TYR A 1 302 ? 1.984 -7.519 -2.838 1.00 81.81 302 TYR A C 1
ATOM 2480 O O . TYR A 1 302 ? 1.176 -6.851 -2.195 1.00 81.81 302 TYR A O 1
ATOM 2488 N N . ARG A 1 303 ? 1.653 -8.102 -3.999 1.00 76.50 303 ARG A N 1
ATOM 2489 C CA . ARG A 1 303 ? 0.316 -7.971 -4.604 1.00 76.50 303 ARG A CA 1
ATOM 2490 C C . ARG A 1 303 ? -0.775 -8.625 -3.755 1.00 76.50 303 ARG A C 1
ATOM 2492 O O . ARG A 1 303 ? -1.859 -8.058 -3.647 1.00 76.50 303 ARG A O 1
ATOM 2499 N N . ARG A 1 304 ? -0.491 -9.773 -3.124 1.00 79.62 304 ARG A N 1
ATOM 2500 C CA . ARG A 1 304 ? -1.400 -10.392 -2.145 1.00 79.62 304 ARG A CA 1
ATOM 2501 C C . ARG A 1 304 ? -1.592 -9.480 -0.932 1.00 79.62 304 ARG A C 1
ATOM 2503 O O . ARG A 1 304 ? -2.724 -9.134 -0.636 1.00 79.62 304 ARG A O 1
ATOM 2510 N N . ASN A 1 305 ? -0.514 -9.019 -0.306 1.00 83.94 305 ASN A N 1
ATOM 2511 C CA . ASN A 1 305 ? -0.564 -8.169 0.883 1.00 83.94 305 ASN A CA 1
ATOM 2512 C C . ASN A 1 305 ? -1.289 -6.839 0.611 1.00 83.94 305 ASN A C 1
ATOM 2514 O O . ASN A 1 305 ? -2.018 -6.362 1.472 1.00 83.94 305 ASN A O 1
ATOM 2518 N N . GLN A 1 306 ? -1.147 -6.256 -0.586 1.00 80.62 306 GLN A N 1
ATOM 2519 C CA . GLN A 1 306 ? -1.931 -5.086 -1.004 1.00 80.62 306 GLN A CA 1
ATOM 2520 C C . GLN A 1 306 ? -3.426 -5.404 -1.163 1.00 80.62 306 GLN A C 1
ATOM 2522 O O . GLN A 1 306 ? -4.269 -4.581 -0.808 1.00 80.62 306 GLN A O 1
ATOM 2527 N N . GLN A 1 307 ? -3.775 -6.593 -1.663 1.00 82.62 307 GLN A N 1
ATOM 2528 C CA . GLN A 1 307 ? -5.164 -7.041 -1.762 1.00 82.62 307 GLN A CA 1
ATOM 2529 C C . GLN A 1 307 ? -5.770 -7.364 -0.384 1.00 82.62 307 GLN A C 1
ATOM 2531 O O . GLN A 1 307 ? -6.907 -6.980 -0.120 1.00 82.62 307 GLN A O 1
ATOM 2536 N N . ASP A 1 308 ? -5.018 -8.010 0.505 1.00 86.06 308 ASP A N 1
ATOM 2537 C CA . ASP A 1 308 ? -5.447 -8.309 1.873 1.00 86.06 308 ASP A CA 1
ATOM 2538 C C . ASP A 1 308 ? -5.616 -7.005 2.667 1.00 86.06 308 ASP A C 1
ATOM 2540 O O . ASP A 1 308 ? -6.683 -6.762 3.226 1.00 86.06 308 ASP A O 1
ATOM 2544 N N . ALA A 1 309 ? -4.653 -6.079 2.578 1.00 87.62 309 ALA A N 1
ATOM 2545 C CA . ALA A 1 309 ? -4.780 -4.737 3.141 1.00 87.62 309 ALA A CA 1
ATOM 2546 C C . ALA A 1 309 ? -5.971 -3.960 2.550 1.00 87.62 309 ALA A C 1
ATOM 2548 O O . ALA A 1 309 ? -6.637 -3.223 3.277 1.00 87.62 309 ALA A O 1
ATOM 2549 N N . TRP A 1 310 ? -6.277 -4.112 1.253 1.00 90.00 310 TRP A N 1
ATOM 2550 C CA . TRP A 1 310 ? -7.479 -3.520 0.653 1.00 90.00 310 TRP A CA 1
ATOM 2551 C C . TRP A 1 310 ? -8.751 -4.087 1.280 1.00 90.00 310 TRP A C 1
ATOM 2553 O O . TRP A 1 310 ? -9.671 -3.324 1.569 1.00 90.00 310 TRP A O 1
ATOM 2563 N N . HIS A 1 311 ? -8.827 -5.395 1.520 1.00 87.38 311 HIS A N 1
ATOM 2564 C CA . HIS A 1 311 ? -9.992 -6.013 2.156 1.00 87.38 311 HIS A CA 1
ATOM 2565 C C . HIS A 1 311 ? -10.120 -5.606 3.626 1.00 87.38 311 HIS A C 1
ATOM 2567 O O . HIS A 1 311 ? -11.191 -5.154 4.032 1.00 87.38 311 HIS A O 1
ATOM 2573 N N . GLU A 1 312 ? -9.029 -5.663 4.388 1.00 90.44 312 GLU A N 1
ATOM 2574 C CA . GLU A 1 312 ? -9.009 -5.403 5.832 1.00 90.44 312 GLU A CA 1
ATOM 2575 C C . GLU A 1 312 ? -9.186 -3.927 6.210 1.00 90.44 312 GLU A C 1
ATOM 2577 O O . GLU A 1 312 ? -9.757 -3.659 7.261 1.00 90.44 312 GLU A O 1
ATOM 2582 N N . LEU A 1 313 ? -8.777 -2.969 5.363 1.00 92.12 313 LEU A N 1
ATOM 2583 C CA . LEU A 1 313 ? -8.810 -1.532 5.681 1.00 92.12 313 LEU A CA 1
ATOM 2584 C C . LEU A 1 313 ? -10.199 -1.048 6.144 1.00 92.12 313 LEU A C 1
ATOM 2586 O O . LEU A 1 313 ? -11.113 -0.920 5.322 1.00 92.12 313 LEU A O 1
ATOM 2590 N N . LYS A 1 314 ? -10.347 -0.686 7.421 1.00 93.88 314 LYS A N 1
ATOM 2591 C CA . LYS A 1 314 ? -11.549 -0.051 7.983 1.00 93.88 314 LYS A CA 1
ATOM 2592 C C . LYS A 1 314 ? -11.275 1.386 8.416 1.00 93.88 314 LYS A C 1
ATOM 2594 O O . LYS A 1 314 ? -10.142 1.792 8.672 1.00 93.88 314 LYS A O 1
ATOM 2599 N N . ILE A 1 315 ? -12.342 2.176 8.566 1.00 94.62 315 ILE A N 1
ATOM 2600 C CA . ILE A 1 315 ? -12.219 3.546 9.092 1.00 94.62 315 ILE A CA 1
ATOM 2601 C C . ILE A 1 315 ? -11.686 3.569 10.535 1.00 94.62 315 ILE A C 1
ATOM 2603 O O . ILE A 1 315 ? -10.958 4.486 10.913 1.00 94.62 315 ILE A O 1
ATOM 2607 N N . ASN A 1 316 ? -12.001 2.539 11.327 1.00 92.81 316 ASN A N 1
ATOM 2608 C CA . ASN A 1 316 ? -11.561 2.415 12.717 1.00 92.81 316 ASN A CA 1
ATOM 2609 C C . ASN A 1 316 ? -10.032 2.318 12.837 1.00 92.81 316 ASN A C 1
ATOM 2611 O O . ASN A 1 316 ? -9.466 2.891 13.764 1.00 92.81 316 ASN A O 1
ATOM 2615 N N . ASP A 1 317 ? -9.351 1.693 11.874 1.00 92.00 317 ASP A N 1
ATOM 2616 C CA . ASP A 1 317 ? -7.887 1.584 11.876 1.00 92.00 317 ASP A CA 1
ATOM 2617 C C . ASP A 1 317 ? -7.241 2.961 11.686 1.00 92.00 317 ASP A C 1
ATOM 2619 O O . ASP A 1 317 ? -6.288 3.312 12.380 1.00 92.00 317 ASP A O 1
ATOM 2623 N N . ILE A 1 318 ? -7.812 3.788 10.802 1.00 92.94 318 ILE A N 1
ATOM 2624 C CA . ILE A 1 318 ? -7.368 5.173 10.587 1.00 92.94 318 ILE A CA 1
ATOM 2625 C C . ILE A 1 318 ? -7.603 6.033 11.836 1.00 92.94 318 ILE A C 1
ATOM 2627 O O . ILE A 1 318 ? -6.747 6.845 12.182 1.00 92.94 318 ILE A O 1
ATOM 2631 N N . ILE A 1 319 ? -8.725 5.841 12.540 1.00 92.88 319 ILE A N 1
ATOM 2632 C CA . ILE A 1 319 ? -9.008 6.527 13.814 1.00 92.88 319 ILE A CA 1
ATOM 2633 C C . ILE A 1 319 ? -7.992 6.114 14.890 1.00 92.88 319 ILE A C 1
ATOM 2635 O O . ILE A 1 319 ? -7.476 6.974 15.600 1.00 92.88 319 ILE A O 1
ATOM 2639 N N . ASN A 1 320 ? -7.662 4.824 14.983 1.00 92.56 320 ASN A N 1
ATOM 2640 C CA . ASN A 1 320 ? -6.695 4.301 15.952 1.00 92.56 320 ASN A CA 1
ATOM 2641 C C . ASN A 1 320 ? -5.254 4.760 15.660 1.00 92.56 320 ASN A C 1
ATOM 2643 O O . ASN A 1 320 ? -4.496 5.008 16.595 1.00 92.56 320 ASN A O 1
ATOM 2647 N N . MET A 1 321 ? -4.882 4.912 14.384 1.00 91.25 321 MET A N 1
ATOM 2648 C CA . MET A 1 321 ? -3.585 5.471 13.973 1.00 91.25 321 MET A CA 1
ATOM 2649 C C . MET A 1 321 ? -3.499 7.000 14.117 1.00 91.25 321 MET A C 1
ATOM 2651 O O . MET A 1 321 ? -2.393 7.540 14.161 1.00 91.25 321 MET A O 1
ATOM 2655 N N . HIS A 1 322 ? -4.637 7.699 14.193 1.00 91.06 322 HIS A N 1
ATOM 2656 C CA . HIS A 1 322 ? -4.707 9.158 14.323 1.00 91.06 322 HIS A CA 1
ATOM 2657 C C . HIS A 1 322 ? -5.668 9.626 15.434 1.00 91.06 322 HIS A C 1
ATOM 2659 O O . HIS A 1 322 ? -6.630 10.354 15.156 1.00 91.06 322 HIS A O 1
ATOM 2665 N N . PRO A 1 323 ? -5.425 9.254 16.707 1.00 90.00 323 PRO A N 1
ATOM 2666 C CA . PRO A 1 323 ? -6.292 9.618 17.830 1.00 90.00 323 PRO A CA 1
ATOM 2667 C C . PRO A 1 323 ? -6.333 11.134 18.109 1.00 90.00 323 PRO A C 1
ATOM 2669 O O . PRO A 1 323 ? -7.210 11.612 18.832 1.00 90.00 323 PRO A O 1
ATOM 2672 N N . GLU A 1 324 ? -5.392 11.902 17.551 1.00 89.00 324 GLU A N 1
ATOM 2673 C CA . GLU A 1 324 ? -5.334 13.363 17.613 1.00 89.00 324 GLU A CA 1
ATOM 2674 C C . GLU A 1 324 ? -6.299 14.069 16.646 1.00 89.00 324 GLU A C 1
ATOM 2676 O O . GLU A 1 324 ? -6.601 15.251 16.838 1.00 89.00 324 GLU A O 1
ATOM 2681 N N . LYS A 1 325 ? -6.779 13.371 15.608 1.00 92.25 325 LYS A N 1
ATOM 2682 C CA . LYS A 1 325 ? -7.589 13.945 14.524 1.00 92.25 325 LYS A CA 1
ATOM 2683 C C . LYS A 1 325 ? -9.090 13.812 14.780 1.00 92.25 325 LYS A C 1
ATOM 2685 O O . LYS A 1 325 ? -9.557 12.975 15.550 1.00 92.25 325 LYS A O 1
ATOM 2690 N N . SER A 1 326 ? -9.868 14.670 14.122 1.00 93.38 326 SER A N 1
ATOM 2691 C CA . SER A 1 326 ? -11.332 14.559 14.116 1.00 93.38 326 SER A CA 1
ATOM 2692 C C . SER A 1 326 ? -11.791 13.421 13.197 1.00 93.38 326 SER A C 1
ATOM 2694 O O . SER A 1 326 ? -11.077 13.044 12.265 1.00 93.38 326 SER A O 1
ATOM 2696 N N . LEU A 1 327 ? -13.008 12.904 13.392 1.00 94.19 327 LEU A N 1
ATOM 2697 C CA . LEU A 1 327 ? -13.548 11.840 12.542 1.00 94.19 327 LEU A CA 1
ATOM 2698 C C . LEU A 1 327 ? -13.603 12.266 11.068 1.00 94.19 327 LEU A C 1
ATOM 2700 O O . LEU A 1 327 ? -13.329 11.461 10.183 1.00 94.19 327 LEU A O 1
ATOM 2704 N N . SER A 1 328 ? -13.910 13.537 10.803 1.00 93.06 328 SER A N 1
ATOM 2705 C CA . SER A 1 328 ? -13.924 14.100 9.446 1.00 93.06 328 SER A CA 1
ATOM 2706 C C . SER A 1 328 ? -12.534 14.099 8.795 1.00 93.06 328 SER A C 1
ATOM 2708 O O . SER A 1 328 ? -12.415 13.851 7.599 1.00 93.06 328 SER A O 1
ATOM 2710 N N . GLN A 1 329 ? -11.473 14.329 9.576 1.00 93.56 329 GLN A N 1
ATOM 2711 C CA . GLN A 1 329 ? -10.088 14.259 9.096 1.00 93.56 329 GLN A CA 1
ATOM 2712 C C . GLN A 1 329 ? -9.636 12.808 8.875 1.00 93.56 329 GLN A C 1
ATOM 2714 O O . GLN A 1 329 ? -8.990 12.520 7.871 1.00 93.56 329 GLN A O 1
ATOM 2719 N N . CYS A 1 330 ? -10.013 11.884 9.764 1.00 95.50 330 CYS A N 1
ATOM 2720 C CA . CYS A 1 330 ? -9.752 10.454 9.578 1.00 95.50 330 CYS A CA 1
ATOM 2721 C C . CYS A 1 330 ? -10.491 9.896 8.352 1.00 95.50 330 CYS A C 1
ATOM 2723 O O . CYS A 1 330 ? -9.914 9.118 7.599 1.00 95.50 330 CYS A O 1
ATOM 2725 N N . LEU A 1 331 ? -11.724 10.344 8.094 1.00 95.56 331 LEU A N 1
ATOM 2726 C CA . LEU A 1 331 ? -12.473 9.995 6.884 1.00 95.56 331 LEU A CA 1
ATOM 2727 C C . LEU A 1 331 ? -11.774 10.494 5.611 1.00 95.56 331 LEU A C 1
ATOM 2729 O O . LEU A 1 331 ? -11.704 9.752 4.638 1.00 95.56 331 LEU A O 1
ATOM 2733 N N . GLN A 1 332 ? -11.219 11.710 5.619 1.00 95.06 332 GLN A N 1
ATOM 2734 C CA . GLN A 1 332 ? -10.459 12.231 4.479 1.00 95.06 332 GLN A CA 1
ATOM 2735 C C . GLN A 1 332 ? -9.216 11.372 4.183 1.00 95.06 332 GLN A C 1
ATOM 2737 O O . GLN A 1 332 ? -9.015 10.969 3.042 1.00 95.06 332 GLN A O 1
ATOM 2742 N N . ILE A 1 333 ? -8.441 11.017 5.215 1.00 94.31 333 ILE A N 1
ATOM 2743 C CA . ILE A 1 333 ? -7.261 10.138 5.093 1.00 94.31 333 ILE A CA 1
ATOM 2744 C C . ILE A 1 333 ? -7.657 8.736 4.607 1.00 94.31 333 ILE A C 1
ATOM 2746 O O . ILE A 1 333 ? -6.956 8.135 3.797 1.00 94.31 333 ILE A O 1
ATOM 2750 N N . PHE A 1 334 ? -8.788 8.211 5.084 1.00 95.19 334 PHE A N 1
ATOM 2751 C CA . PHE A 1 334 ? -9.332 6.935 4.628 1.00 95.19 334 PHE A CA 1
ATOM 2752 C C . PHE A 1 334 ? -9.695 6.966 3.135 1.00 95.19 334 PHE A C 1
ATOM 2754 O O . PHE A 1 334 ? -9.291 6.067 2.402 1.00 95.19 334 PHE A O 1
ATOM 2761 N N . ILE A 1 335 ? -10.409 8.002 2.676 1.00 94.38 335 ILE A N 1
ATOM 2762 C CA . ILE A 1 335 ? -10.785 8.163 1.261 1.00 94.38 335 ILE A CA 1
ATOM 2763 C C . ILE A 1 335 ? -9.535 8.291 0.389 1.00 94.38 335 ILE A C 1
ATOM 2765 O O . ILE A 1 335 ? -9.432 7.588 -0.611 1.00 94.38 335 ILE A O 1
ATOM 2769 N N . GLU A 1 336 ? -8.566 9.119 0.795 1.00 92.00 336 GLU A N 1
ATOM 2770 C CA . GLU A 1 336 ? -7.275 9.242 0.108 1.00 92.00 336 GLU A CA 1
ATOM 2771 C C . GLU A 1 336 ? -6.599 7.870 -0.023 1.00 92.00 336 GLU A C 1
ATOM 2773 O O . GLU A 1 336 ? -6.264 7.461 -1.130 1.00 92.00 336 GLU A O 1
ATOM 2778 N N . LYS A 1 337 ? -6.506 7.094 1.064 1.00 90.88 337 LYS A N 1
ATOM 2779 C CA . LYS A 1 337 ? -5.895 5.757 1.039 1.00 90.88 337 LYS A CA 1
ATOM 2780 C C . LYS A 1 337 ? -6.645 4.759 0.142 1.00 90.88 337 LYS A C 1
ATOM 2782 O O . LYS A 1 337 ? -6.003 3.978 -0.555 1.00 90.88 337 LYS A O 1
ATOM 2787 N N . VAL A 1 338 ? -7.979 4.794 0.105 1.00 92.25 338 VAL A N 1
ATOM 2788 C CA . VAL A 1 338 ? -8.787 3.995 -0.842 1.00 92.25 338 VAL A CA 1
ATOM 2789 C C . VAL A 1 338 ? -8.493 4.411 -2.291 1.00 92.25 338 VAL A C 1
ATOM 2791 O O . VAL A 1 338 ? -8.309 3.554 -3.158 1.00 92.25 338 VAL A O 1
ATOM 2794 N N . ASP A 1 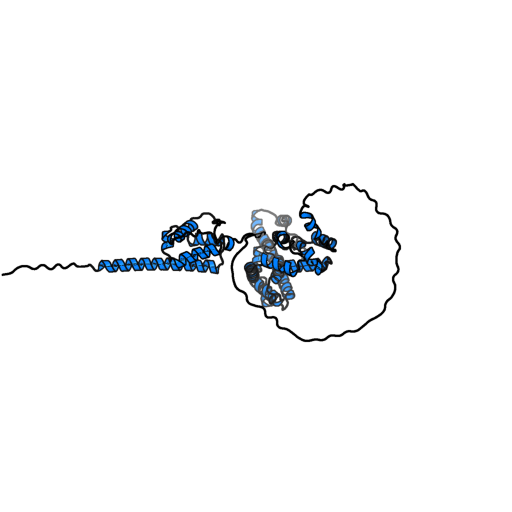339 ? -8.386 5.714 -2.557 1.00 88.94 339 ASP A N 1
ATOM 2795 C CA . ASP A 1 339 ? -8.054 6.251 -3.879 1.00 88.94 339 ASP A CA 1
ATOM 2796 C C . ASP A 1 339 ? -6.623 5.930 -4.336 1.00 88.94 339 ASP A C 1
ATOM 2798 O O . ASP A 1 339 ? -6.395 5.838 -5.542 1.00 88.94 339 ASP A O 1
ATOM 2802 N N . GLU A 1 340 ? -5.674 5.723 -3.421 1.00 88.38 340 GLU A N 1
ATOM 2803 C CA . GLU A 1 340 ? -4.331 5.220 -3.741 1.00 88.38 340 GLU A CA 1
ATOM 2804 C C . GLU A 1 340 ? -4.356 3.707 -4.013 1.00 88.38 340 GLU A C 1
ATOM 2806 O O . GLU A 1 340 ? -3.911 3.248 -5.069 1.00 88.38 340 GLU A O 1
ATOM 2811 N N . MET A 1 341 ? -4.942 2.922 -3.103 1.00 88.56 341 MET A N 1
ATOM 2812 C CA . MET A 1 341 ? -4.918 1.455 -3.170 1.00 88.56 341 MET A CA 1
ATOM 2813 C C . MET A 1 341 ? -5.707 0.882 -4.356 1.00 88.56 341 MET A C 1
ATOM 2815 O O . MET A 1 341 ? -5.333 -0.170 -4.877 1.00 88.56 341 MET A O 1
ATOM 2819 N N . LYS A 1 342 ? -6.736 1.580 -4.869 1.00 87.94 342 LYS A N 1
ATOM 2820 C CA . LYS A 1 342 ? -7.478 1.132 -6.068 1.00 87.94 342 LYS A CA 1
ATOM 2821 C C . LYS A 1 342 ? -6.584 0.959 -7.303 1.00 87.94 342 LYS A C 1
ATOM 2823 O O . LYS A 1 342 ? -6.907 0.174 -8.192 1.00 87.94 342 LYS A O 1
ATOM 2828 N N . PHE A 1 343 ? -5.446 1.657 -7.369 1.00 84.94 343 PHE A N 1
ATOM 2829 C CA . PHE A 1 343 ? -4.487 1.494 -8.462 1.00 84.94 343 PHE A CA 1
ATOM 2830 C C . PHE A 1 343 ? -3.747 0.154 -8.404 1.00 84.94 343 PHE A C 1
ATOM 2832 O O . PHE A 1 343 ? -3.343 -0.320 -9.460 1.00 84.94 343 PHE A O 1
ATOM 2839 N N . GLY A 1 344 ? -3.611 -0.474 -7.232 1.00 81.06 344 GLY A N 1
ATOM 2840 C CA . GLY A 1 344 ? -2.969 -1.783 -7.063 1.00 81.06 344 GLY A CA 1
ATOM 2841 C C . GLY A 1 344 ? -3.886 -2.975 -7.361 1.00 81.06 344 GLY A C 1
ATOM 2842 O O . GLY A 1 344 ? -3.417 -4.108 -7.451 1.00 81.06 344 GLY A O 1
ATOM 2843 N N . LEU A 1 345 ? -5.191 -2.740 -7.535 1.00 82.06 345 LEU A N 1
ATOM 2844 C CA . LEU A 1 345 ? -6.162 -3.794 -7.825 1.00 82.06 345 LEU A CA 1
ATOM 2845 C C . LEU A 1 345 ? -6.001 -4.363 -9.250 1.00 82.06 345 LEU A C 1
ATOM 2847 O O . LEU A 1 345 ? -5.543 -3.666 -10.157 1.00 82.06 345 LEU A O 1
ATOM 2851 N N . PRO A 1 346 ? -6.438 -5.608 -9.514 1.00 75.88 346 PRO A N 1
ATOM 2852 C CA . PRO A 1 346 ? -6.563 -6.126 -10.875 1.00 75.88 346 PRO A CA 1
ATOM 2853 C C . PRO A 1 346 ? -7.450 -5.223 -11.759 1.00 75.88 346 PRO A C 1
ATOM 2855 O O . PRO A 1 346 ? -8.430 -4.675 -11.253 1.00 75.88 346 PRO A O 1
ATOM 2858 N N . PRO A 1 347 ? -7.200 -5.102 -13.082 1.00 73.00 347 PRO A N 1
ATOM 2859 C CA . PRO A 1 347 ? -7.946 -4.195 -13.966 1.00 73.00 347 PRO A CA 1
ATOM 2860 C C . PRO A 1 347 ? -9.476 -4.335 -13.917 1.00 73.00 347 PRO A C 1
ATOM 2862 O O . PRO A 1 347 ? -10.180 -3.333 -14.001 1.00 73.00 347 PRO A O 1
ATOM 2865 N N . GLY A 1 348 ? -9.997 -5.552 -13.717 1.00 74.69 348 GLY A N 1
ATOM 2866 C CA . GLY A 1 348 ? -11.438 -5.807 -13.581 1.00 74.69 348 GLY A CA 1
ATOM 2867 C C . GLY A 1 348 ? -12.077 -5.289 -12.283 1.00 74.69 348 GLY A C 1
ATOM 2868 O O . GLY A 1 348 ? -13.298 -5.282 -12.181 1.00 74.69 348 GLY A O 1
ATOM 2869 N N . LEU A 1 349 ? -11.274 -4.850 -11.307 1.00 79.12 349 LEU A N 1
ATOM 2870 C CA . LEU A 1 349 ? -11.713 -4.366 -9.993 1.00 79.12 349 LEU A CA 1
ATOM 2871 C C . LEU A 1 349 ? -11.395 -2.877 -9.753 1.00 79.12 349 LEU A C 1
ATOM 2873 O O . LEU A 1 349 ? -11.620 -2.393 -8.648 1.00 79.12 349 LEU A O 1
ATOM 2877 N N . LYS A 1 350 ? -10.906 -2.130 -10.756 1.00 78.25 350 LYS A N 1
ATOM 2878 C CA . LYS A 1 350 ? -10.591 -0.684 -10.647 1.00 78.25 350 LYS A CA 1
ATOM 2879 C C . LYS A 1 350 ? -11.799 0.245 -10.909 1.00 78.25 350 LYS A C 1
ATOM 2881 O O . LYS A 1 350 ? -11.604 1.392 -11.304 1.00 78.25 350 LYS A O 1
ATOM 2886 N N . ASN A 1 351 ? -13.032 -0.249 -10.783 1.00 85.31 351 ASN A N 1
ATOM 2887 C CA . ASN A 1 351 ? -14.249 0.480 -11.165 1.00 85.31 351 ASN A CA 1
ATOM 2888 C C . ASN A 1 351 ? -14.900 1.226 -9.977 1.00 85.31 351 ASN A C 1
ATOM 2890 O O . ASN A 1 351 ? -14.585 0.978 -8.816 1.00 85.31 351 ASN A O 1
ATOM 2894 N N . ASP A 1 352 ? -15.825 2.144 -10.264 1.00 86.56 352 ASP A N 1
ATOM 2895 C CA . ASP A 1 352 ? -16.491 2.942 -9.221 1.00 86.56 352 ASP A CA 1
ATOM 2896 C C . ASP A 1 352 ? -17.375 2.093 -8.285 1.00 86.56 352 ASP A C 1
ATOM 2898 O O . ASP A 1 352 ? -17.613 2.486 -7.145 1.00 86.56 352 ASP A O 1
ATOM 2902 N N . GLU A 1 353 ? -17.840 0.921 -8.729 1.00 88.94 353 GLU A N 1
ATOM 2903 C CA . GLU A 1 353 ? -18.678 0.010 -7.941 1.00 88.94 353 GLU A CA 1
ATOM 2904 C C . GLU A 1 353 ? -17.873 -0.704 -6.841 1.00 88.94 353 GLU A C 1
ATOM 2906 O O . GLU A 1 353 ? -18.331 -0.783 -5.699 1.00 88.94 353 GLU A O 1
ATOM 2911 N N . THR A 1 354 ? -16.640 -1.145 -7.122 1.00 90.06 354 THR A N 1
ATOM 2912 C CA . THR A 1 354 ? -15.752 -1.719 -6.094 1.00 90.06 354 THR A CA 1
ATOM 2913 C C . THR A 1 354 ? -15.321 -0.669 -5.076 1.00 90.06 354 THR A C 1
ATOM 2915 O O . THR A 1 354 ? -15.299 -0.958 -3.879 1.00 90.06 354 THR A O 1
ATOM 2918 N N . VAL A 1 355 ? -15.031 0.560 -5.520 1.00 91.00 355 VAL A N 1
ATOM 2919 C CA . VAL A 1 355 ? -14.704 1.692 -4.637 1.00 91.00 355 VAL A CA 1
ATOM 2920 C C . VAL A 1 355 ? -15.905 2.051 -3.758 1.00 91.00 355 VAL A C 1
ATOM 2922 O O . VAL A 1 355 ? -15.755 2.189 -2.544 1.00 91.00 355 VAL A O 1
ATOM 2925 N N . HIS A 1 356 ? -17.109 2.131 -4.333 1.00 93.56 356 HIS A N 1
ATOM 2926 C CA . HIS A 1 356 ? -18.353 2.371 -3.594 1.00 93.56 356 HIS A CA 1
ATOM 2927 C C . HIS A 1 356 ? -18.595 1.306 -2.522 1.00 93.56 356 HIS A C 1
ATOM 2929 O O . HIS A 1 356 ? -18.742 1.633 -1.340 1.00 93.56 356 HIS A O 1
ATOM 2935 N N . HIS A 1 357 ? -18.557 0.031 -2.916 1.00 91.75 357 HIS A N 1
ATOM 2936 C CA . HIS A 1 357 ? -18.753 -1.096 -2.011 1.00 91.75 357 HIS A CA 1
ATOM 2937 C C . HIS A 1 357 ? -17.695 -1.130 -0.898 1.00 91.75 357 HIS A C 1
ATOM 2939 O O . HIS A 1 357 ? -18.030 -1.389 0.264 1.00 91.75 357 HIS A O 1
ATOM 2945 N N . LYS A 1 358 ? -16.431 -0.816 -1.218 1.00 93.25 358 LYS A N 1
ATOM 2946 C CA . LYS A 1 358 ? -15.348 -0.754 -0.231 1.00 93.25 358 LYS A CA 1
ATOM 2947 C C . LYS A 1 358 ? -15.559 0.371 0.779 1.00 93.25 358 LYS A C 1
ATOM 2949 O O . LYS A 1 358 ? -15.442 0.120 1.974 1.00 93.25 358 LYS A O 1
ATOM 2954 N N . ILE A 1 359 ? -15.899 1.582 0.332 1.00 94.12 359 ILE A N 1
ATOM 2955 C CA . ILE A 1 359 ? -16.177 2.717 1.229 1.00 94.12 359 ILE A CA 1
ATOM 2956 C C . ILE A 1 359 ? -17.370 2.394 2.139 1.00 94.12 359 ILE A C 1
ATOM 2958 O O . ILE A 1 359 ? -17.301 2.619 3.346 1.00 94.12 359 ILE A O 1
ATOM 2962 N N . ARG A 1 360 ? -18.446 1.818 1.585 1.00 93.12 360 ARG A N 1
ATOM 2963 C CA . ARG A 1 360 ? -19.651 1.453 2.343 1.00 93.12 360 ARG A CA 1
ATOM 2964 C C . ARG A 1 360 ? -19.352 0.446 3.460 1.00 93.12 360 ARG A C 1
ATOM 2966 O O . ARG A 1 360 ? -19.666 0.724 4.616 1.00 93.12 360 ARG A O 1
ATOM 2973 N N . SER A 1 361 ? -18.728 -0.682 3.122 1.00 92.44 361 SER A N 1
ATOM 2974 C CA . SER A 1 361 ? -18.430 -1.768 4.073 1.00 92.44 361 SER A CA 1
ATOM 2975 C C . SER A 1 361 ? -17.371 -1.379 5.113 1.00 92.44 361 SER A C 1
ATOM 2977 O O . SER A 1 361 ? -17.509 -1.695 6.291 1.00 92.44 361 SER A O 1
ATOM 2979 N N . ALA A 1 362 ? -16.346 -0.615 4.726 1.00 93.50 362 ALA A N 1
ATOM 2980 C CA . ALA A 1 362 ? -15.298 -0.156 5.641 1.00 93.50 362 ALA A CA 1
ATOM 2981 C C . ALA A 1 362 ? -15.763 0.891 6.674 1.00 93.50 362 ALA A C 1
ATOM 2983 O O . ALA A 1 362 ? -15.066 1.113 7.669 1.00 93.50 362 ALA A O 1
ATOM 2984 N N . CYS A 1 363 ? -16.908 1.544 6.440 1.00 93.00 363 CYS A N 1
ATOM 2985 C CA . CYS A 1 363 ? -17.507 2.526 7.347 1.00 93.00 363 CYS A CA 1
ATOM 2986 C C . CYS A 1 363 ? -18.680 1.981 8.183 1.00 93.00 363 CYS A C 1
ATOM 2988 O O . CYS A 1 363 ? -19.070 2.638 9.148 1.00 93.00 363 CYS A O 1
ATOM 2990 N N . GLU A 1 364 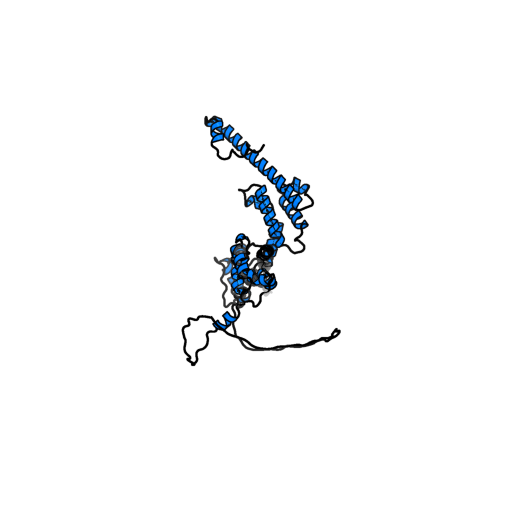? -19.229 0.810 7.847 1.00 88.94 364 GLU A N 1
ATOM 2991 C CA . GLU A 1 364 ? -20.472 0.256 8.415 1.00 88.94 364 GLU A CA 1
ATOM 2992 C C . GLU A 1 364 ? -20.427 0.080 9.947 1.00 88.94 364 GLU A C 1
ATOM 2994 O O . GLU A 1 364 ? -21.354 0.498 10.649 1.00 88.94 364 GLU A O 1
ATOM 2999 N N . ASP A 1 365 ? -19.302 -0.425 10.468 1.00 88.19 365 ASP A N 1
ATOM 3000 C CA . ASP A 1 365 ? -19.074 -0.695 11.898 1.00 88.19 365 ASP A CA 1
ATOM 3001 C C . ASP A 1 365 ? -19.058 0.562 12.791 1.00 88.19 365 ASP A C 1
ATOM 3003 O O . ASP A 1 365 ? -19.146 0.464 14.018 1.00 88.19 365 ASP A O 1
ATOM 3007 N N . HIS A 1 366 ? -18.887 1.761 12.223 1.00 91.69 366 HIS A N 1
ATOM 3008 C CA . HIS A 1 366 ? -18.730 2.980 13.012 1.00 91.69 366 HIS A CA 1
ATOM 3009 C C . HIS A 1 366 ? -20.069 3.713 13.187 1.00 91.69 366 HIS A C 1
ATOM 3011 O O . HIS A 1 366 ? -20.663 4.204 12.229 1.00 91.69 366 HIS A O 1
ATOM 3017 N N . SER A 1 367 ? -20.499 3.892 14.442 1.00 90.06 367 SER A N 1
ATOM 3018 C CA . SER A 1 367 ? -21.816 4.449 14.828 1.00 90.06 367 SER A CA 1
ATOM 3019 C C . SER A 1 367 ? -22.220 5.796 14.197 1.00 90.06 367 SER A C 1
ATOM 3021 O O . SER A 1 367 ? -23.405 6.123 14.137 1.00 90.06 367 SER A O 1
ATOM 3023 N N . ALA A 1 368 ? -21.264 6.603 13.724 1.00 91.00 368 ALA A N 1
ATOM 3024 C CA . ALA A 1 368 ? -21.555 7.843 12.997 1.00 91.00 368 ALA A CA 1
ATOM 3025 C C . ALA A 1 368 ? -21.984 7.627 11.533 1.00 91.00 368 ALA A C 1
ATOM 3027 O O . ALA A 1 368 ? -22.526 8.550 10.925 1.00 91.00 368 ALA A O 1
ATOM 3028 N N . PHE A 1 369 ? -21.721 6.456 10.954 1.00 94.06 369 PHE A N 1
ATOM 3029 C CA . PHE A 1 369 ? -21.897 6.171 9.529 1.00 94.06 369 PHE A CA 1
ATOM 3030 C C . PHE A 1 369 ? -22.964 5.123 9.236 1.00 94.06 369 PHE A C 1
ATOM 3032 O O . PHE A 1 369 ? -23.486 5.148 8.128 1.00 94.06 369 PHE A O 1
ATOM 3039 N N . THR A 1 370 ? -23.367 4.294 10.205 1.00 89.62 370 THR A N 1
ATOM 3040 C CA . THR A 1 370 ? -24.386 3.238 10.041 1.00 89.62 370 THR A CA 1
ATOM 3041 C C . THR A 1 370 ? -25.603 3.707 9.225 1.00 89.62 370 THR A C 1
ATOM 3043 O O . THR A 1 370 ? -25.855 3.183 8.148 1.00 89.62 370 THR A O 1
ATOM 3046 N N . THR A 1 371 ? -26.260 4.809 9.616 1.00 89.44 371 THR A N 1
ATOM 3047 C CA . THR A 1 371 ? -27.435 5.355 8.895 1.00 89.44 371 THR A CA 1
ATOM 3048 C C . THR A 1 371 ? -27.147 5.832 7.461 1.00 89.44 371 THR A C 1
ATOM 3050 O O . THR A 1 371 ? -28.065 5.910 6.644 1.00 89.44 371 THR A O 1
ATOM 3053 N N . VAL A 1 372 ? -25.897 6.190 7.149 1.00 91.81 372 VAL A N 1
ATOM 3054 C CA . VAL A 1 372 ? -25.454 6.542 5.789 1.00 91.81 372 VAL A CA 1
ATOM 3055 C C . VAL A 1 372 ? -25.176 5.272 4.983 1.00 91.81 372 VAL A C 1
ATOM 3057 O O . VAL A 1 372 ? -25.614 5.181 3.841 1.00 91.81 372 VAL A O 1
ATOM 3060 N N . CYS A 1 373 ? -24.529 4.264 5.575 1.00 90.44 373 CYS A N 1
ATOM 3061 C CA . CYS A 1 373 ? -24.291 2.966 4.938 1.00 90.44 373 CYS A CA 1
ATOM 3062 C C . CYS A 1 373 ? -25.601 2.202 4.657 1.00 90.44 373 CYS A C 1
ATOM 3064 O O . CYS A 1 373 ? -25.724 1.578 3.601 1.00 90.44 373 CYS A O 1
ATOM 3066 N N . ASP A 1 374 ? -26.609 2.316 5.528 1.00 88.38 374 ASP A N 1
ATOM 3067 C CA . ASP A 1 374 ? -27.957 1.753 5.337 1.00 88.38 374 ASP A CA 1
ATOM 3068 C C . ASP A 1 374 ? -28.675 2.334 4.107 1.00 88.38 374 ASP A C 1
ATOM 3070 O O . ASP A 1 374 ? -29.429 1.643 3.424 1.00 88.38 374 ASP A O 1
ATOM 3074 N N . ARG A 1 375 ? -28.462 3.628 3.836 1.00 87.56 375 ARG A N 1
ATOM 3075 C CA . ARG A 1 375 ? -29.181 4.418 2.818 1.00 87.56 375 ARG A CA 1
ATOM 3076 C C . ARG A 1 375 ? -28.299 4.833 1.640 1.00 87.56 375 ARG A C 1
ATOM 3078 O O . ARG A 1 375 ? -28.662 5.759 0.920 1.00 87.56 375 ARG A O 1
ATOM 3085 N N . SER A 1 376 ? -27.135 4.200 1.496 1.00 83.00 376 SER A N 1
ATOM 3086 C CA . SER A 1 376 ? -26.010 4.678 0.687 1.00 83.00 376 SER A CA 1
ATOM 3087 C C . SER A 1 376 ? -26.432 5.184 -0.694 1.00 83.00 376 SER A C 1
ATOM 3089 O O . SER A 1 376 ? -26.995 4.422 -1.483 1.00 83.00 376 SER A O 1
ATOM 3091 N N . ALA A 1 377 ? -26.112 6.446 -0.998 1.00 87.06 377 ALA A N 1
ATOM 3092 C CA . ALA A 1 377 ? -26.330 7.034 -2.317 1.00 87.06 377 ALA A CA 1
ATOM 3093 C C . ALA A 1 377 ? -25.677 6.180 -3.418 1.00 87.06 377 ALA A C 1
ATOM 3095 O O . ALA A 1 377 ? -24.618 5.601 -3.200 1.00 87.06 377 ALA A O 1
ATOM 3096 N N . SER A 1 378 ? -26.265 6.130 -4.615 1.00 87.00 378 SER A N 1
ATOM 3097 C CA . SER A 1 378 ? -25.821 5.249 -5.712 1.00 87.00 378 SER A CA 1
ATOM 3098 C C . SER A 1 378 ? -24.494 5.636 -6.379 1.00 87.00 378 SER A C 1
ATOM 3100 O O . SER A 1 378 ? -24.023 4.916 -7.252 1.00 87.00 378 SER A O 1
ATOM 3102 N N . THR A 1 379 ? -23.887 6.766 -6.004 1.00 93.25 379 THR A N 1
ATOM 3103 C CA . THR A 1 379 ? -22.612 7.239 -6.565 1.00 93.25 379 THR A CA 1
ATOM 3104 C C . THR A 1 379 ? -21.561 7.386 -5.471 1.00 93.25 379 THR A C 1
ATOM 3106 O O . THR A 1 379 ? -21.885 7.764 -4.344 1.00 93.25 379 THR A O 1
ATOM 3109 N N . VAL A 1 380 ? -20.291 7.142 -5.814 1.00 91.25 380 VAL A N 1
ATOM 3110 C CA . VAL A 1 380 ? -19.143 7.309 -4.901 1.00 91.25 380 VAL A CA 1
ATOM 3111 C C . VAL A 1 380 ? -19.121 8.720 -4.301 1.00 91.25 380 VAL A C 1
ATOM 3113 O O . VAL A 1 380 ? -19.048 8.875 -3.086 1.00 91.25 380 VAL A O 1
ATOM 3116 N N . ASN A 1 381 ? -19.285 9.751 -5.136 1.00 92.31 381 ASN A N 1
ATOM 3117 C CA . ASN A 1 381 ? -19.288 11.151 -4.696 1.00 92.31 381 ASN A CA 1
ATOM 3118 C C . ASN A 1 381 ? -20.466 11.488 -3.764 1.00 92.31 381 ASN A C 1
ATOM 3120 O O . ASN A 1 381 ? -20.282 12.225 -2.796 1.00 92.31 381 ASN A O 1
ATOM 3124 N N . GLY A 1 382 ? -21.660 10.939 -4.024 1.00 93.31 382 GLY A N 1
ATOM 3125 C CA . GLY A 1 382 ? -22.814 11.100 -3.136 1.00 93.31 382 GLY A CA 1
ATOM 3126 C C . GLY A 1 382 ? -22.563 10.467 -1.767 1.00 93.31 382 GLY A C 1
ATOM 3127 O O . GLY A 1 382 ? -22.711 11.134 -0.745 1.00 93.31 382 GLY A O 1
ATOM 3128 N N . LEU A 1 383 ? -22.085 9.217 -1.754 1.00 93.81 383 LEU A N 1
ATOM 3129 C CA . LEU A 1 383 ? -21.745 8.491 -0.530 1.00 93.81 383 LEU A CA 1
ATOM 3130 C C . LEU A 1 383 ? -20.671 9.227 0.288 1.00 93.81 383 LEU A C 1
ATOM 3132 O O . LEU A 1 383 ? -20.836 9.407 1.493 1.00 93.81 383 LEU A O 1
ATOM 3136 N N . ILE A 1 384 ? -19.603 9.706 -0.358 1.00 94.19 384 ILE A N 1
ATOM 3137 C CA . ILE A 1 384 ? -18.552 10.502 0.293 1.00 94.19 384 ILE A CA 1
ATOM 3138 C C . ILE A 1 384 ? -19.131 11.778 0.918 1.00 94.19 384 ILE A C 1
ATOM 3140 O O . ILE A 1 384 ? -18.816 12.084 2.069 1.00 94.19 384 ILE A O 1
ATOM 3144 N N . SER A 1 385 ? -20.000 12.502 0.205 1.00 95.00 385 SER A N 1
ATOM 3145 C CA . SER A 1 385 ? -20.604 13.740 0.711 1.00 95.00 385 SER A CA 1
ATOM 3146 C C . SER A 1 385 ? -21.485 13.494 1.945 1.00 95.00 385 SER A C 1
ATOM 3148 O O . SER A 1 385 ? -21.359 14.204 2.948 1.00 95.00 385 SER A O 1
ATOM 3150 N N . ASP A 1 386 ? -22.306 12.440 1.926 1.00 94.25 386 ASP A N 1
ATOM 3151 C CA . ASP A 1 386 ? -23.143 12.051 3.067 1.00 94.25 386 ASP A CA 1
ATOM 3152 C C . ASP A 1 386 ? -22.301 11.598 4.277 1.00 94.25 386 ASP A C 1
ATOM 3154 O O . ASP A 1 386 ? -22.579 11.992 5.418 1.00 94.25 386 ASP A O 1
ATOM 3158 N N . LEU A 1 387 ? -21.228 10.829 4.047 1.00 95.19 387 LEU A N 1
ATOM 3159 C CA . LEU A 1 387 ? -20.285 10.418 5.093 1.00 95.19 387 LEU A CA 1
ATOM 3160 C C . LEU A 1 387 ? -19.571 11.631 5.711 1.00 95.19 387 LEU A C 1
ATOM 3162 O O . LEU A 1 387 ? -19.539 11.758 6.937 1.00 95.19 387 LEU A O 1
ATOM 3166 N N . GLN A 1 388 ? -19.075 12.571 4.898 1.00 95.50 388 GLN A N 1
ATOM 3167 C CA . GLN A 1 388 ? -18.452 13.819 5.364 1.00 95.50 388 GLN A CA 1
ATOM 3168 C C . GLN A 1 388 ? -19.429 14.680 6.179 1.00 95.50 388 GLN A C 1
ATOM 3170 O O . GLN A 1 388 ? -19.073 15.208 7.241 1.00 95.50 388 GLN A O 1
ATOM 3175 N N . ALA A 1 389 ? -20.685 14.785 5.734 1.00 94.44 389 ALA A N 1
ATOM 3176 C CA . ALA A 1 389 ? -21.735 15.490 6.459 1.00 94.44 389 ALA A CA 1
ATOM 3177 C C . ALA A 1 389 ? -22.051 14.822 7.809 1.00 94.44 389 ALA A C 1
ATOM 3179 O O . ALA A 1 389 ? -22.272 15.525 8.804 1.00 94.44 389 ALA A O 1
ATOM 3180 N N . SER A 1 390 ? -22.042 13.486 7.878 1.00 94.75 390 SER A N 1
ATOM 3181 C CA . SER A 1 390 ? -22.259 12.751 9.129 1.00 94.75 390 SER A CA 1
ATOM 3182 C C . SER A 1 390 ? -21.064 12.850 10.084 1.00 94.75 390 SER A C 1
ATOM 3184 O O . SER A 1 390 ? -21.255 13.170 11.261 1.00 94.75 390 SER A O 1
ATOM 3186 N N . ALA A 1 391 ? -19.829 12.718 9.583 1.00 94.75 391 ALA A N 1
ATOM 3187 C CA . ALA A 1 391 ? -18.605 12.934 10.359 1.00 94.75 391 ALA A CA 1
ATOM 3188 C C . ALA A 1 391 ? -18.584 14.338 10.988 1.00 94.75 391 ALA A C 1
ATOM 3190 O O . ALA A 1 391 ? -18.426 14.485 12.201 1.00 94.75 391 ALA A O 1
ATOM 3191 N N . SER A 1 392 ? -18.911 15.364 10.197 1.00 93.94 392 SER A N 1
ATOM 3192 C CA . SER A 1 392 ? -19.003 16.757 10.654 1.00 93.94 392 SER A CA 1
ATOM 3193 C C . SER A 1 392 ? -20.100 16.982 11.706 1.00 93.94 392 SER A C 1
ATOM 3195 O O . SER A 1 392 ? -20.036 17.920 12.506 1.00 93.94 392 SER A O 1
ATOM 3197 N N . ARG A 1 393 ? -21.168 16.173 11.711 1.00 93.31 393 ARG A N 1
ATOM 3198 C CA . ARG A 1 393 ? -22.205 16.195 12.763 1.00 93.31 393 ARG A CA 1
ATOM 3199 C C . ARG A 1 393 ? -21.722 15.482 14.027 1.00 93.31 393 ARG A C 1
ATOM 3201 O O . ARG A 1 393 ? -21.992 15.970 15.124 1.00 93.31 393 ARG A O 1
ATOM 3208 N N . TYR A 1 394 ? -21.004 14.372 13.884 1.00 93.88 394 TYR A N 1
ATOM 3209 C CA . TYR A 1 394 ? -20.428 13.612 14.992 1.00 93.88 394 TYR A CA 1
ATOM 3210 C C . TYR A 1 394 ? -19.344 14.404 15.735 1.00 93.88 394 TYR A C 1
ATOM 3212 O O . TYR A 1 394 ? -19.446 14.562 16.951 1.00 93.88 394 TYR A O 1
ATOM 3220 N N . ASP A 1 395 ? -18.394 15.008 15.015 1.00 92.94 395 ASP A N 1
ATOM 3221 C CA . ASP A 1 395 ? -17.329 15.844 15.589 1.00 92.94 395 ASP A CA 1
ATOM 3222 C C . ASP A 1 395 ? -17.907 16.997 16.432 1.00 92.94 395 ASP A C 1
ATOM 3224 O O . ASP A 1 395 ? -17.499 17.220 17.575 1.00 92.94 395 ASP A O 1
ATOM 3228 N N . ARG A 1 396 ? -18.950 17.676 15.927 1.00 91.12 396 ARG A N 1
ATOM 3229 C CA . ARG A 1 396 ? -19.668 18.729 16.671 1.00 91.12 396 ARG A CA 1
ATOM 3230 C C . ARG A 1 396 ? -20.365 18.208 17.934 1.00 91.12 396 ARG A C 1
ATOM 3232 O O . ARG A 1 396 ? -20.366 18.903 18.952 1.00 91.12 396 ARG A O 1
ATOM 3239 N N . ARG A 1 397 ? -20.942 16.999 17.905 1.00 91.38 397 ARG A N 1
ATOM 3240 C CA . ARG A 1 397 ? -21.530 16.360 19.102 1.00 91.38 397 ARG A CA 1
ATOM 3241 C C . ARG A 1 397 ? -20.452 16.027 20.134 1.00 91.38 397 ARG A C 1
ATOM 3243 O O . ARG A 1 397 ? -20.636 16.350 21.305 1.00 91.38 397 ARG A O 1
ATOM 3250 N N . GLN A 1 398 ? -19.332 15.444 19.706 1.00 88.50 398 GLN A N 1
ATOM 3251 C CA . GLN A 1 398 ? -18.221 15.078 20.588 1.00 88.50 398 GLN A CA 1
ATOM 3252 C C . GLN A 1 398 ? -17.586 16.306 21.254 1.00 88.50 398 GLN A C 1
ATOM 3254 O O . GLN A 1 398 ? -17.380 16.307 22.469 1.00 88.50 398 GLN A O 1
ATOM 3259 N N . LEU A 1 399 ? -17.367 17.393 20.505 1.00 88.00 399 LEU A N 1
ATOM 3260 C CA . LEU A 1 399 ? -16.872 18.655 21.063 1.00 88.00 399 LEU A CA 1
ATOM 3261 C C . LEU A 1 399 ? -17.819 19.207 22.143 1.00 88.00 399 LEU A C 1
ATOM 3263 O O . LEU A 1 399 ? -17.373 19.559 23.236 1.00 88.00 399 LEU A O 1
ATOM 3267 N N . LYS A 1 400 ? -19.136 19.204 21.883 1.00 89.44 400 LYS A N 1
ATOM 3268 C CA . LYS A 1 400 ? -20.152 19.633 22.859 1.00 89.44 400 LYS A CA 1
ATOM 3269 C C . LYS A 1 400 ? -20.178 18.741 24.109 1.00 89.44 400 LYS A C 1
ATOM 3271 O O . LYS A 1 400 ? -20.310 19.254 25.215 1.00 89.44 400 LYS A O 1
ATOM 3276 N N . GLN A 1 401 ? -20.016 17.425 23.964 1.00 86.31 401 GLN A N 1
ATOM 3277 C CA . GLN A 1 401 ? -19.947 16.496 25.101 1.00 86.31 401 GLN A CA 1
ATOM 3278 C C . GLN A 1 401 ? -18.667 16.658 25.935 1.00 86.31 401 GLN A C 1
ATOM 3280 O O . GLN A 1 401 ? -18.724 16.525 27.157 1.00 86.31 401 GLN A O 1
ATOM 3285 N N . ARG A 1 402 ? -17.518 16.942 25.304 1.00 84.38 402 ARG A N 1
ATOM 3286 C CA . ARG A 1 402 ? -16.266 17.264 26.014 1.00 84.38 402 ARG A CA 1
ATOM 3287 C C . ARG A 1 402 ? -16.411 18.564 26.811 1.00 84.38 402 ARG A C 1
ATOM 3289 O O . ARG A 1 402 ? -16.099 18.571 27.997 1.00 84.38 402 ARG A O 1
ATOM 3296 N N . TYR A 1 403 ? -16.968 19.609 26.196 1.00 83.12 403 TYR A N 1
ATOM 3297 C CA . TYR A 1 403 ? -17.264 20.882 26.862 1.00 83.12 403 TYR A CA 1
ATOM 3298 C C . TYR A 1 403 ? -18.213 20.712 28.060 1.00 83.12 403 TYR A C 1
ATOM 3300 O O . TYR A 1 403 ? -17.905 21.168 29.158 1.00 83.12 403 TYR A O 1
ATOM 3308 N N . ASN A 1 404 ? -19.325 19.989 27.887 1.00 85.94 404 ASN A N 1
ATOM 3309 C CA . ASN A 1 404 ? -20.278 19.744 28.972 1.00 85.94 404 ASN A CA 1
ATOM 3310 C C . ASN A 1 404 ? -19.639 18.993 30.156 1.00 85.94 404 ASN A C 1
ATOM 3312 O O . ASN A 1 404 ? -19.842 19.400 31.295 1.00 85.94 404 ASN A O 1
ATOM 3316 N N . ARG A 1 405 ? -18.824 17.955 29.904 1.00 81.50 405 ARG A N 1
ATOM 3317 C CA . ARG A 1 405 ? -18.103 17.231 30.970 1.00 81.50 405 ARG A CA 1
ATOM 3318 C C . ARG A 1 405 ? -17.069 18.100 31.689 1.00 81.50 405 ARG A C 1
ATOM 3320 O O . ARG A 1 405 ? -16.891 17.958 32.893 1.00 81.50 405 ARG A O 1
ATOM 3327 N N . GLN A 1 406 ? -16.406 19.016 30.980 1.00 80.81 406 GLN A N 1
ATOM 3328 C CA . GLN A 1 406 ? -15.502 19.988 31.605 1.00 80.81 406 GLN A CA 1
ATOM 3329 C C . GLN A 1 406 ? -16.261 20.977 32.499 1.00 80.81 406 GLN A C 1
ATOM 3331 O O . GLN A 1 406 ? -15.815 21.234 33.613 1.00 80.81 406 GLN A O 1
ATOM 3336 N N . LEU A 1 407 ? -17.420 21.486 32.061 1.00 80.06 407 LEU A N 1
ATOM 3337 C CA . LEU A 1 407 ? -18.284 22.318 32.907 1.00 80.06 407 LEU A CA 1
ATOM 3338 C C . LEU A 1 407 ? -18.783 21.563 34.144 1.00 80.06 407 LEU A C 1
ATOM 3340 O O . LEU A 1 407 ? -18.788 22.122 35.233 1.00 80.06 407 LEU A O 1
ATOM 3344 N N . GLU A 1 408 ? -19.186 20.303 33.992 1.00 82.00 408 GLU A N 1
ATOM 3345 C CA . GLU A 1 408 ? -19.650 19.457 35.095 1.00 82.00 408 GLU A CA 1
ATOM 3346 C C . GLU A 1 408 ? -18.539 19.220 36.131 1.00 82.00 408 GLU A C 1
ATOM 3348 O O . GLU A 1 408 ? -18.744 19.458 37.319 1.00 82.00 408 GLU A O 1
ATOM 3353 N N . TYR A 1 409 ? -17.328 18.881 35.680 1.00 77.50 409 TYR A N 1
ATOM 3354 C CA . TYR A 1 409 ? -16.149 18.747 36.540 1.00 77.50 409 TYR A CA 1
ATOM 3355 C C . TYR A 1 409 ? -15.790 20.059 37.261 1.00 77.50 409 TYR A C 1
ATOM 3357 O O . TYR A 1 409 ? -15.532 20.060 38.464 1.00 77.50 409 TYR A O 1
ATOM 3365 N N . LEU A 1 410 ? -15.831 21.196 36.555 1.00 76.38 410 LEU A N 1
ATOM 3366 C CA . LEU A 1 410 ? -15.604 22.515 37.155 1.00 76.38 410 LEU A CA 1
ATOM 3367 C C . LEU A 1 410 ? -16.692 22.882 38.175 1.00 76.38 410 LEU A C 1
ATOM 3369 O O . LEU A 1 410 ? -16.362 23.414 39.230 1.00 76.38 410 LEU A O 1
ATOM 3373 N N . ASN A 1 411 ? -17.960 22.556 37.915 1.00 75.56 411 ASN A N 1
ATOM 3374 C CA . ASN A 1 411 ? -19.062 22.783 38.854 1.00 75.56 411 ASN A CA 1
ATOM 3375 C C . ASN A 1 411 ? -18.942 21.916 40.120 1.00 75.56 411 ASN A C 1
ATOM 3377 O O . ASN A 1 411 ? -19.311 22.374 41.198 1.00 75.56 411 ASN A O 1
ATOM 3381 N N . ILE A 1 412 ? -18.405 20.696 40.009 1.00 78.50 412 ILE A N 1
ATOM 3382 C CA . ILE A 1 412 ? -18.121 19.820 41.160 1.00 78.50 412 ILE A CA 1
ATOM 3383 C C . ILE A 1 412 ? -16.962 20.373 42.006 1.00 78.50 412 ILE A C 1
ATOM 3385 O O . ILE A 1 412 ? -17.006 20.281 43.230 1.00 78.50 412 ILE A O 1
ATOM 3389 N N . LEU A 1 413 ? -15.939 20.971 41.382 1.00 72.69 413 LEU A N 1
ATOM 3390 C CA . LEU A 1 413 ? -14.771 21.516 42.087 1.00 72.69 413 LEU A CA 1
ATOM 3391 C C . LEU A 1 413 ? -14.942 22.955 42.599 1.00 72.69 413 LEU A C 1
ATOM 3393 O O . LEU A 1 413 ? -14.290 23.321 43.577 1.00 72.69 413 LEU A O 1
ATOM 3397 N N . ALA A 1 414 ? -15.806 23.770 41.991 1.00 65.00 414 ALA A N 1
ATOM 3398 C CA . ALA A 1 414 ? -16.001 25.174 42.368 1.00 65.00 414 ALA A CA 1
ATOM 3399 C C . ALA A 1 414 ? -16.299 25.404 43.873 1.00 65.00 414 ALA A C 1
ATOM 3401 O O . ALA A 1 414 ? -15.699 26.322 44.443 1.00 65.00 414 ALA A O 1
ATOM 3402 N N . PRO A 1 415 ? -17.116 24.575 44.566 1.00 67.94 415 PRO A N 1
ATOM 3403 C CA . PRO A 1 415 ? -17.347 24.710 46.008 1.00 67.94 415 PRO A CA 1
ATOM 3404 C C . PRO A 1 415 ? -16.091 24.512 46.869 1.00 67.94 415 PRO A C 1
ATOM 3406 O O . PRO A 1 415 ? -16.008 25.070 47.959 1.00 67.94 415 PRO A O 1
ATOM 3409 N N . TYR A 1 416 ? -15.111 23.738 46.390 1.00 62.31 416 TYR A N 1
ATOM 3410 C CA . TYR A 1 416 ? -13.908 23.375 47.148 1.00 62.31 416 TYR A CA 1
ATOM 3411 C C . TYR A 1 416 ? -12.768 24.397 47.033 1.00 62.31 416 TYR A C 1
ATOM 3413 O O . TYR A 1 416 ? -11.840 24.352 47.836 1.00 62.31 416 TYR A O 1
ATOM 3421 N N . PHE A 1 417 ? -12.825 25.316 46.062 1.00 58.16 417 PHE A N 1
ATOM 3422 C CA . PHE A 1 417 ? -11.714 26.227 45.747 1.00 58.16 417 PHE A CA 1
ATOM 3423 C C . PHE A 1 417 ? -11.999 27.722 45.966 1.00 58.16 417 PHE A C 1
ATOM 3425 O O . PHE A 1 417 ? -11.097 28.528 45.754 1.00 58.16 417 PHE A O 1
ATOM 3432 N N . GLN A 1 418 ? -13.221 28.116 46.361 1.00 55.34 418 GLN A N 1
ATOM 3433 C CA . GLN A 1 418 ? -13.635 29.532 46.495 1.00 55.34 418 GLN A CA 1
ATOM 3434 C C . GLN A 1 418 ? -13.293 30.415 45.267 1.00 55.34 418 GLN A C 1
ATOM 3436 O O . GLN A 1 418 ? -13.159 31.633 45.377 1.00 55.34 418 GLN A O 1
ATOM 3441 N N . MET A 1 419 ? -13.175 29.822 44.075 1.00 54.62 419 MET A N 1
ATOM 3442 C CA . MET A 1 419 ? -12.896 30.557 42.843 1.00 54.62 419 MET A CA 1
ATOM 3443 C C . MET A 1 419 ? -14.184 30.900 42.101 1.00 54.62 419 MET A C 1
ATOM 3445 O O . MET A 1 419 ? -14.993 30.029 41.787 1.00 54.62 419 MET A O 1
ATOM 3449 N N . ASP A 1 420 ? -14.334 32.182 41.766 1.00 52.78 420 ASP A N 1
ATOM 3450 C CA . ASP A 1 420 ? -15.390 32.676 40.886 1.00 52.78 420 ASP A CA 1
ATOM 3451 C C . ASP A 1 420 ? -15.301 31.974 39.517 1.00 52.78 420 ASP A C 1
ATOM 3453 O O . ASP A 1 420 ? -14.291 32.061 38.807 1.00 52.78 420 ASP A O 1
ATOM 3457 N N . ALA A 1 421 ? -16.380 31.287 39.128 1.00 54.00 421 ALA A N 1
ATOM 3458 C CA . ALA A 1 421 ? -16.485 30.566 37.860 1.00 54.00 421 ALA A CA 1
ATOM 3459 C C . ALA A 1 421 ? -16.198 31.463 36.636 1.00 54.00 421 ALA A C 1
ATOM 3461 O O . ALA A 1 421 ? -15.709 30.988 35.606 1.00 54.00 421 ALA A O 1
ATOM 3462 N N . SER A 1 422 ? -16.434 32.775 36.751 1.00 54.91 422 SER A N 1
ATOM 3463 C CA . SER A 1 422 ? -16.161 33.765 35.708 1.00 54.91 422 SER A CA 1
ATOM 3464 C C . SER A 1 422 ? -14.668 34.089 35.518 1.00 54.91 422 SER A C 1
ATOM 3466 O O . SER A 1 422 ? -14.305 34.696 34.504 1.00 54.91 422 SER A O 1
ATOM 3468 N N . TYR A 1 423 ? -13.795 33.685 36.450 1.00 50.41 423 TYR A N 1
ATOM 3469 C CA . TYR A 1 423 ? -12.337 33.828 36.348 1.00 50.41 423 TYR A CA 1
ATOM 3470 C C . TYR A 1 423 ? -11.704 32.638 35.607 1.00 50.41 423 TYR A C 1
ATOM 3472 O O . TYR A 1 423 ? -10.874 32.822 34.715 1.00 50.41 423 TYR A O 1
ATOM 3480 N N . VAL A 1 424 ? -12.154 31.412 35.898 1.00 53.50 424 VAL A N 1
ATOM 3481 C CA . VAL A 1 424 ? -11.626 30.182 35.274 1.00 53.50 424 VAL A CA 1
ATOM 3482 C C . VAL A 1 424 ? -12.000 30.098 33.788 1.00 53.50 424 VAL A C 1
ATOM 3484 O O . VAL A 1 424 ? -11.139 29.826 32.950 1.00 53.50 424 VAL A O 1
ATOM 3487 N N . LEU A 1 425 ? -13.247 30.439 33.434 1.00 53.72 425 LEU A N 1
ATOM 3488 C CA . LEU A 1 425 ? -13.724 30.476 32.041 1.00 53.72 425 LEU A CA 1
ATOM 3489 C C . LEU A 1 425 ? -12.978 31.488 31.149 1.00 53.72 425 LEU A C 1
ATOM 3491 O O . LEU A 1 425 ? -13.003 31.352 29.928 1.00 53.72 425 LEU A O 1
ATOM 3495 N N . ARG A 1 426 ? -12.310 32.495 31.729 1.00 52.12 426 ARG A N 1
ATOM 3496 C CA . ARG A 1 426 ? -11.505 33.476 30.979 1.00 52.12 426 ARG A CA 1
ATOM 3497 C C . ARG A 1 426 ? -10.053 33.046 30.758 1.00 52.12 426 ARG A C 1
ATOM 3499 O O . ARG A 1 426 ? -9.450 33.496 29.789 1.00 52.12 426 ARG A O 1
ATOM 3506 N N . ASN A 1 427 ? -9.515 32.168 31.608 1.00 50.91 427 ASN A N 1
ATOM 3507 C CA . ASN A 1 427 ? -8.091 31.815 31.620 1.00 50.91 427 ASN A CA 1
ATOM 3508 C C . ASN A 1 427 ? -7.762 30.442 30.999 1.00 50.91 427 ASN A C 1
ATOM 3510 O O . ASN A 1 427 ? -6.588 30.123 30.825 1.00 50.91 427 ASN A O 1
ATOM 3514 N N . HIS A 1 428 ? -8.755 29.627 30.622 1.00 49.69 428 HIS A N 1
ATOM 3515 C CA . HIS A 1 428 ? -8.527 28.417 29.818 1.00 49.69 428 HIS A CA 1
ATOM 3516 C C . HIS A 1 428 ? -8.641 28.702 28.309 1.00 49.69 428 HIS A C 1
ATOM 3518 O O . HIS A 1 428 ? -9.711 28.983 27.770 1.00 49.69 428 HIS A O 1
ATOM 3524 N N . VAL A 1 429 ? -7.503 28.592 27.618 1.00 45.28 429 VAL A N 1
ATOM 3525 C CA . VAL A 1 429 ? -7.224 29.133 26.268 1.00 45.28 429 VAL A CA 1
ATOM 3526 C C . VAL A 1 429 ? -8.066 28.520 25.123 1.00 45.28 429 VAL A C 1
ATOM 3528 O O . VAL A 1 429 ? -8.072 29.044 24.012 1.00 45.28 429 VAL A O 1
ATOM 3531 N N . GLY A 1 430 ? -8.844 27.458 25.365 1.00 44.91 430 GLY A N 1
ATOM 3532 C CA . GLY A 1 430 ? -9.626 26.762 24.328 1.00 44.91 430 GLY A CA 1
ATOM 3533 C C . GLY A 1 430 ? -10.997 27.362 23.959 1.00 44.91 430 GLY A C 1
ATOM 3534 O O . GLY A 1 430 ? -11.624 26.899 23.008 1.00 44.91 430 GLY A O 1
ATOM 3535 N N . LEU A 1 431 ? -11.508 28.358 24.691 1.00 48.06 431 LEU A N 1
ATOM 3536 C CA . LEU A 1 431 ? -12.957 28.644 24.718 1.00 48.06 431 LEU A CA 1
ATOM 3537 C C . LEU A 1 431 ? -13.522 29.587 23.631 1.00 48.06 431 LEU A C 1
ATOM 3539 O O . LEU A 1 431 ? -14.735 29.782 23.573 1.00 48.06 431 LEU A O 1
ATOM 3543 N N . LYS A 1 432 ? -12.706 30.148 22.727 1.00 46.12 432 LYS A N 1
ATOM 3544 C CA . LYS A 1 432 ? -13.177 31.167 21.756 1.00 46.12 432 LYS A CA 1
ATOM 3545 C C . LYS A 1 432 ? -13.925 30.649 20.515 1.00 46.12 432 LYS A C 1
ATOM 3547 O O . LYS A 1 432 ? -14.477 31.463 19.782 1.00 46.12 432 LYS A O 1
ATOM 3552 N N . ILE A 1 433 ? -13.970 29.341 20.252 1.00 44.28 433 ILE A N 1
ATOM 3553 C CA . ILE A 1 433 ? -14.456 28.825 18.952 1.00 44.28 433 ILE A CA 1
ATOM 3554 C C . ILE A 1 433 ? -15.993 28.691 18.875 1.00 44.28 433 ILE A C 1
ATOM 3556 O O . ILE A 1 433 ? -16.559 28.801 17.792 1.00 44.28 433 ILE A O 1
ATOM 3560 N N . ILE A 1 434 ? -16.702 28.515 19.998 1.00 46.56 434 ILE A N 1
ATOM 3561 C CA . ILE A 1 434 ? -18.150 28.206 19.977 1.00 46.56 434 ILE A CA 1
ATOM 3562 C C . ILE A 1 434 ? -19.047 29.464 19.912 1.00 46.56 434 ILE A C 1
ATOM 3564 O O . ILE A 1 434 ? -20.184 29.375 19.453 1.00 46.56 434 ILE A O 1
ATOM 3568 N N . GLN A 1 435 ? -18.564 30.652 20.298 1.00 41.97 435 GLN A N 1
ATOM 3569 C CA . GLN A 1 435 ? -19.386 31.879 20.277 1.00 41.97 435 GLN A CA 1
ATOM 3570 C C . GLN A 1 435 ? -19.557 32.531 18.889 1.00 41.97 435 GLN A C 1
ATOM 3572 O O . GLN A 1 435 ? -20.452 33.355 18.739 1.00 41.97 435 GLN A O 1
ATOM 3577 N N . ASN A 1 436 ? -18.781 32.124 17.876 1.00 36.47 436 ASN A N 1
ATOM 3578 C CA . ASN A 1 436 ? -18.832 32.685 16.513 1.00 36.47 436 ASN A CA 1
ATOM 3579 C C . ASN A 1 436 ? -19.482 31.748 15.468 1.00 36.47 436 ASN A C 1
ATOM 3581 O O . ASN A 1 436 ? -19.272 31.927 14.272 1.00 36.47 436 ASN A O 1
ATOM 3585 N N . MET A 1 437 ? -20.252 30.738 15.894 1.00 43.59 437 MET A N 1
ATOM 3586 C CA . MET A 1 437 ? -20.979 29.819 14.997 1.00 43.59 437 MET A CA 1
ATOM 3587 C C . MET A 1 437 ? -22.471 29.732 15.358 1.00 43.59 437 MET A C 1
ATOM 3589 O O . MET A 1 437 ? -22.971 28.677 15.760 1.00 43.59 437 MET A O 1
ATOM 3593 N N . LYS A 1 438 ? -23.168 30.863 15.220 1.00 37.97 438 LYS A N 1
ATOM 3594 C CA . LYS A 1 438 ? -24.629 30.942 15.094 1.00 37.97 438 LYS A CA 1
ATOM 3595 C C . LYS 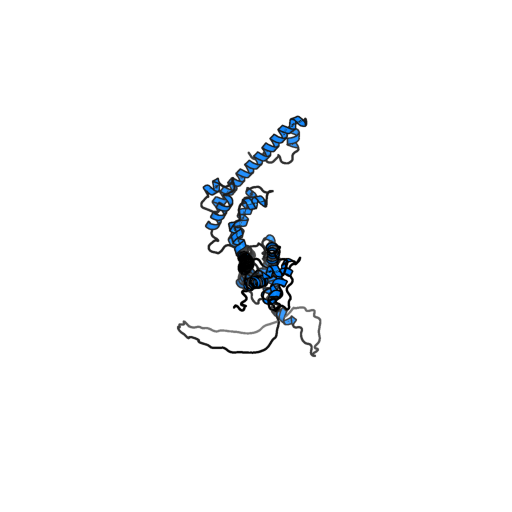A 1 438 ? -24.988 31.378 13.681 1.00 37.97 438 LYS A C 1
ATOM 3597 O O . LYS A 1 438 ? -24.252 32.245 13.168 1.00 37.97 438 LYS A O 1
#

pLDDT: mean 72.71, std 23.79, range [22.28, 96.06]

Foldseek 3Di:
DDDDDDDDDDDDDPPVVVVVVVVVVVLLVQLVVLQVLLVVVLVVCVVVVDAFPRNLVVLLVSCVVLLDLVSLVSYDLVSLVSSVVSRLLRHQDFDDDPDSSSSSVRSNVSSVDPDGDDDDPPDPCCCVNVPDPDDDDDDDDDDDDDDDDDDDDDDDDDDDDDDDDDDDDDDDDDDDDDDDDDDDDDDDDDDDDDDDDDDPCVVVVVQDDDDPCVVLLVVLLVPPDPVLADALPPADLLLSVVVLVVSCVVSVNDQLCSVVSVLSSHDHPLNVCCVVPPVPDDSDDPVNSSVVSCVVRVPPVNLVVLVVCLQPQALVVLCVVCVVDASLVSLVVSLVVLVRSLSSDDPVQSDQVNSQVSSLVRHCPPPLCVVCSVVPDPGPVRSSVVSSVSSVVVSVVVVVVVVVVVVVVCVVCCVVPVDDPVVVQVPDPPNPPPVPDD